Protein AF-0000000073402464 (afdb_homodimer)

Solvent-accessible surface area (backbone atoms only — not comparable to full-atom values): 23999 Å² total; per-residue (Å²): 138,80,75,80,79,81,78,77,82,82,78,75,74,61,64,67,59,55,58,60,55,54,60,60,57,61,62,64,69,68,61,79,73,70,67,74,72,72,67,72,74,68,66,73,75,74,71,73,59,67,52,68,46,74,49,39,31,31,38,38,37,39,38,46,44,97,86,63,47,81,44,76,52,60,23,32,36,42,40,39,32,55,54,77,31,39,40,41,36,36,22,36,74,86,64,47,67,57,34,39,38,35,38,39,93,88,22,18,39,42,36,41,76,98,49,74,73,42,76,39,75,46,50,46,59,51,30,31,73,75,71,57,49,56,72,60,63,76,50,45,71,23,49,67,47,84,36,78,46,88,86,55,77,67,50,76,39,60,28,90,90,42,74,89,39,60,34,34,40,39,43,92,70,29,40,37,36,47,77,36,60,39,68,79,90,55,79,40,63,27,28,39,38,38,37,29,72,82,77,55,38,39,38,40,39,38,50,59,131,137,81,78,81,80,82,80,79,84,83,81,75,75,64,64,69,61,55,58,57,54,54,60,58,57,60,62,63,67,67,60,78,74,70,66,74,72,74,66,73,74,69,66,72,75,75,70,72,58,66,52,67,44,72,50,40,31,33,38,37,39,39,37,46,44,97,87,63,47,82,43,74,51,58,23,31,38,42,38,40,32,56,54,75,30,38,40,39,36,35,22,36,76,86,65,46,69,58,34,38,39,34,39,39,93,88,21,17,40,41,36,41,78,98,50,75,70,41,76,39,77,45,50,47,58,51,30,32,73,73,72,56,48,56,73,61,62,75,49,45,71,23,48,68,48,84,37,78,47,88,87,54,76,65,50,75,40,60,28,90,89,43,74,89,39,60,33,32,40,38,44,93,71,30,42,36,35,46,78,37,62,39,69,78,92,54,79,39,65,28,28,39,37,38,39,29,72,82,77,54,36,41,39,40,39,40,48,58,130

Sequence (418 aa):
MTMPRFAWPHARTARRVAFAAAAAAAVALAGCATQPQRAPIAAPSALQTEQNRAYTGRFAVQYHDQLGNPRNVYGNFDWQEQGTNVSLELRSPLGQTLAIVKSAPDGASLELPNRQPQFAPDVGELMQRSLGFALPLDGLRYWLLPTPSPATPATTVRDPQDGARIKEIRQDGWTIDYVAYADAPAAAVKRVNLVRQTPPLDIKLVLDRMTMPRFAWPHARTARRVAFAAAAAAAVALAGCATQPQRAPIAAPSALQTEQNRAYTGRFAVQYHDQLGNPRNVYGNFDWQEQGTNVSLELRSPLGQTLAIVKSAPDGASLELPNRQPQFAPDVGELMQRSLGFALPLDGLRYWLLPTPSPATPATTVRDPQDGARIKEIRQDGWTIDYVAYADAPAAAVKRVNLVRQTPPLDIKLVLDR

Structure (mmCIF, N/CA/C/O backbone):
data_AF-0000000073402464-model_v1
#
loop_
_entity.id
_entity.type
_entity.pdbx_description
1 polymer 'Outer-membrane lipoprotein LolB'
#
loop_
_atom_site.group_PDB
_atom_site.id
_atom_site.type_symbol
_atom_site.label_atom_id
_atom_site.label_alt_id
_atom_site.label_comp_id
_atom_site.label_asym_id
_atom_site.label_entity_id
_atom_site.label_seq_id
_atom_site.pdbx_PDB_ins_code
_atom_site.Cartn_x
_atom_site.Cartn_y
_atom_site.Cartn_z
_atom_site.occupancy
_atom_site.B_iso_or_equiv
_atom_site.auth_seq_id
_atom_site.auth_comp_id
_atom_site.auth_asym_id
_atom_site.auth_atom_id
_atom_site.pdbx_PDB_model_num
ATOM 1 N N . MET A 1 1 ? -8.367 -66.375 -113.062 1 33 1 MET A N 1
ATOM 2 C CA . MET A 1 1 ? -7.172 -66.1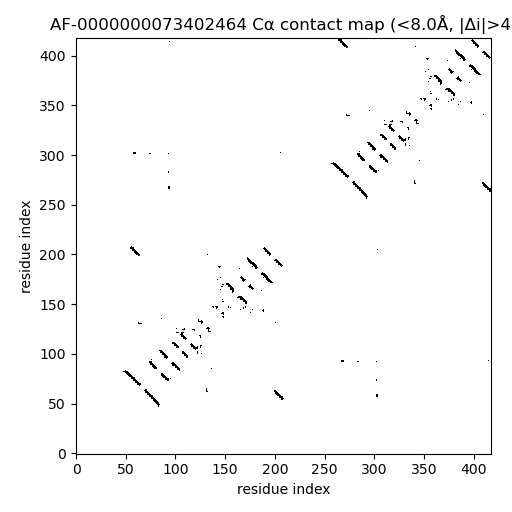88 -112.25 1 33 1 MET A CA 1
ATOM 3 C C . MET A 1 1 ? -7.469 -65.25 -111.125 1 33 1 MET A C 1
ATOM 5 O O . MET A 1 1 ? -7.531 -64 -111.312 1 33 1 MET A O 1
ATOM 9 N N . THR A 1 2 ? -8.414 -65.625 -110.25 1 37.03 2 THR A N 1
ATOM 10 C CA . THR A 1 2 ? -9.336 -65 -109.25 1 37.03 2 THR A CA 1
ATOM 11 C C . THR A 1 2 ? -8.586 -64.562 -108.062 1 37.03 2 THR A C 1
ATOM 13 O O . THR A 1 2 ? -7.848 -65.312 -107.438 1 37.03 2 THR A O 1
ATOM 16 N N . MET A 1 3 ? -8.242 -63.281 -108 1 41.22 3 MET A N 1
ATOM 17 C CA . MET A 1 3 ? -7.32 -62.562 -107.125 1 41.22 3 MET A CA 1
ATOM 18 C C . MET A 1 3 ? -7.812 -62.625 -105.688 1 41.22 3 MET A C 1
ATOM 20 O O . MET A 1 3 ? -8.969 -62.312 -105.438 1 41.22 3 MET A O 1
ATOM 24 N N . PRO A 1 4 ? -7.195 -63.469 -104.812 1 43.91 4 PRO A N 1
ATOM 25 C CA . PRO A 1 4 ? -7.758 -63.844 -103.5 1 43.91 4 PRO A CA 1
ATOM 26 C C . PRO A 1 4 ? -7.805 -62.656 -102.5 1 43.91 4 PRO A C 1
ATOM 28 O O . PRO A 1 4 ? -6.902 -61.812 -102.5 1 43.91 4 PRO A O 1
ATOM 31 N N . ARG A 1 5 ? -8.961 -62.094 -102.25 1 39.16 5 ARG A N 1
ATOM 32 C CA . ARG A 1 5 ? -9.266 -60.875 -101.5 1 39.16 5 ARG A CA 1
ATOM 33 C C . ARG A 1 5 ? -8.891 -61.031 -100 1 39.16 5 ARG A C 1
ATOM 35 O O . ARG A 1 5 ? -9.328 -61.969 -99.375 1 39.16 5 ARG A O 1
ATOM 42 N N . PHE A 1 6 ? -7.629 -60.625 -99.625 1 39.41 6 PHE A N 1
ATOM 43 C CA . PHE A 1 6 ? -6.938 -60.781 -98.312 1 39.41 6 PHE A CA 1
ATOM 44 C C . PHE A 1 6 ? -7.695 -60.094 -97.188 1 39.41 6 PHE A C 1
ATOM 46 O O . PHE A 1 6 ? -7.934 -58.875 -97.25 1 39.41 6 PHE A O 1
ATOM 53 N N 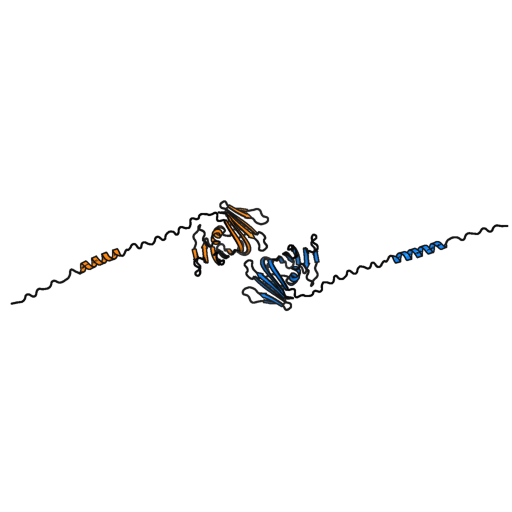. ALA A 1 7 ? -8.641 -60.781 -96.562 1 38.34 7 ALA A N 1
ATOM 54 C CA . ALA A 1 7 ? -9.594 -60.312 -95.562 1 38.34 7 ALA A CA 1
ATOM 55 C C . ALA A 1 7 ? -8.875 -59.875 -94.312 1 38.34 7 ALA A C 1
ATOM 57 O O . ALA A 1 7 ? -8.039 -60.594 -93.75 1 38.34 7 ALA A O 1
ATOM 58 N N . TRP A 1 8 ? -8.656 -58.531 -94.125 1 35.75 8 TRP A N 1
ATOM 59 C CA . TRP A 1 8 ? -7.883 -57.844 -93.125 1 35.75 8 TRP A CA 1
ATOM 60 C C . TRP A 1 8 ? -8.469 -58.094 -91.688 1 35.75 8 TRP A C 1
ATOM 62 O O . TRP A 1 8 ? -9.672 -57.938 -91.5 1 35.75 8 TRP A O 1
ATOM 72 N N . PRO A 1 9 ? -7.871 -59.031 -90.875 1 40.31 9 PRO A N 1
ATOM 73 C CA . PRO A 1 9 ? -8.359 -59.531 -89.562 1 40.31 9 PRO A CA 1
ATOM 74 C C . PRO A 1 9 ? -8.578 -58.406 -88.562 1 40.31 9 PRO A C 1
ATOM 76 O O . PRO A 1 9 ? -7.883 -57.375 -88.625 1 40.31 9 PRO A O 1
ATOM 79 N N . HIS A 1 10 ? -9.844 -58.156 -88.125 1 36.28 10 HIS A N 1
ATOM 80 C CA . HIS A 1 10 ? -10.469 -57.156 -87.25 1 36.28 10 HIS A CA 1
ATOM 81 C C . HIS A 1 10 ? -9.789 -57.094 -85.875 1 36.28 10 HIS A C 1
ATOM 83 O O . HIS A 1 10 ? -9.336 -58.125 -85.375 1 36.28 10 HIS A O 1
ATOM 89 N N . ALA A 1 11 ? -9.359 -55.844 -85.25 1 40.47 11 ALA A N 1
ATOM 90 C CA . ALA A 1 11 ? -8.562 -55.125 -84.312 1 40.47 11 ALA A CA 1
ATOM 91 C C . ALA A 1 11 ? -9.148 -55.312 -82.875 1 40.47 11 ALA A C 1
ATOM 93 O O . ALA A 1 11 ? -8.859 -54.531 -82 1 40.47 11 ALA A O 1
ATOM 94 N N . ARG A 1 12 ? -9.867 -56.438 -82.562 1 39.69 12 ARG A N 1
ATOM 95 C CA . ARG A 1 12 ? -10.625 -56.375 -81.312 1 39.69 12 ARG A CA 1
ATOM 96 C C . ARG A 1 12 ? -9.695 -56.281 -80.125 1 39.69 12 ARG A C 1
ATOM 98 O O . ARG A 1 12 ? -10.156 -56.188 -78.938 1 39.69 12 ARG A O 1
ATOM 105 N N . THR A 1 13 ? -8.391 -56.656 -80.25 1 43.5 13 THR A N 1
ATOM 106 C CA . THR A 1 13 ? -7.652 -57.031 -79 1 43.5 13 THR A CA 1
ATOM 107 C C . THR A 1 13 ? -7.293 -55.781 -78.188 1 43.5 13 THR A C 1
ATOM 109 O O . THR A 1 13 ? -6.629 -55.875 -77.188 1 43.5 13 THR A O 1
ATOM 112 N N . ALA A 1 14 ? -7.586 -54.531 -78.75 1 45.22 14 ALA A N 1
ATOM 113 C CA . ALA A 1 14 ? -6.867 -53.406 -78.125 1 45.22 14 ALA A CA 1
ATOM 114 C C . ALA A 1 14 ? -7.5 -53 -76.812 1 45.22 14 ALA A C 1
ATOM 116 O O . ALA A 1 14 ? -6.938 -52.188 -76.062 1 45.22 14 ALA A O 1
ATOM 117 N N . ARG A 1 15 ? -8.781 -53.344 -76.625 1 47.53 15 ARG A N 1
ATOM 118 C CA . ARG A 1 15 ? -9.469 -52.625 -75.562 1 47.53 15 ARG A CA 1
ATOM 119 C C . ARG A 1 15 ? -9.039 -53.125 -74.188 1 47.53 15 ARG A C 1
ATOM 121 O O . ARG A 1 15 ? -9.258 -52.438 -73.125 1 47.53 15 ARG A O 1
ATOM 128 N N . ARG A 1 16 ? -8.672 -54.438 -74.125 1 47.28 16 ARG A N 1
ATOM 129 C CA . ARG A 1 16 ? -8.469 -54.969 -72.75 1 47.28 16 ARG A CA 1
ATOM 130 C C . ARG A 1 16 ? -7.199 -54.375 -72.125 1 47.28 16 ARG A C 1
ATOM 132 O O . ARG A 1 16 ? -7.035 -54.406 -70.938 1 47.28 16 ARG A O 1
ATOM 139 N N . VAL A 1 17 ? -6.215 -54 -73.062 1 48.44 17 VAL A N 1
ATOM 140 C CA . VAL A 1 17 ? -4.938 -53.562 -72.438 1 48.44 17 VAL A CA 1
ATOM 141 C C . VAL A 1 17 ? -5.105 -52.219 -71.75 1 48.44 17 VAL A C 1
ATOM 143 O O . VAL A 1 17 ? -4.312 -51.844 -70.875 1 48.44 17 VAL A O 1
ATOM 146 N N . ALA A 1 18 ? -6.141 -51.438 -72.25 1 51.22 18 ALA A N 1
ATOM 147 C CA . ALA A 1 18 ? -6.207 -50.062 -71.75 1 51.22 18 ALA A CA 1
ATOM 148 C C . ALA A 1 18 ? -6.688 -50.031 -70.312 1 51.22 18 ALA A C 1
ATOM 150 O O . ALA A 1 18 ? -6.293 -49.156 -69.562 1 51.22 18 ALA A O 1
ATOM 151 N N . PHE A 1 19 ? -7.578 -51.062 -69.938 1 51.94 19 PHE A N 1
ATOM 152 C CA . PHE A 1 19 ? -8.125 -50.906 -68.625 1 51.94 19 PHE A CA 1
ATOM 153 C C . PHE A 1 19 ? -7.082 -51.25 -67.562 1 51.94 19 PHE A C 1
ATOM 155 O O . PHE A 1 19 ? -7.102 -50.719 -66.438 1 51.94 19 PHE A O 1
ATOM 162 N N . ALA A 1 20 ? -6.164 -52.312 -67.938 1 51.78 20 ALA A N 1
ATOM 163 C CA . ALA A 1 20 ? -5.191 -52.719 -66.938 1 51.78 20 ALA A CA 1
ATOM 164 C C . ALA A 1 20 ? -4.195 -51.594 -66.625 1 51.78 20 ALA A C 1
ATOM 166 O O . ALA A 1 20 ? -3.662 -51.469 -65.562 1 51.78 20 ALA A O 1
ATOM 167 N N . ALA A 1 21 ? -3.926 -50.781 -67.688 1 49.84 21 ALA A N 1
ATOM 168 C CA . ALA A 1 21 ? -2.93 -49.719 -67.5 1 49.84 21 ALA A CA 1
ATOM 169 C C . ALA A 1 21 ? -3.459 -48.656 -66.562 1 49.84 21 ALA A C 1
ATOM 171 O O . ALA A 1 21 ? -2.689 -48 -65.812 1 49.84 21 ALA A O 1
ATOM 172 N N . ALA A 1 22 ? -4.812 -48.469 -66.625 1 50.69 22 ALA A N 1
ATOM 173 C CA . ALA A 1 22 ? -5.324 -47.375 -65.812 1 50.69 22 ALA A CA 1
ATOM 174 C C . ALA A 1 22 ? -5.293 -47.719 -64.312 1 50.69 22 ALA A C 1
ATOM 176 O O . ALA A 1 22 ? -5.062 -46.875 -63.469 1 50.69 22 ALA A O 1
ATOM 177 N N . ALA A 1 23 ? -5.547 -49.031 -64 1 51.59 23 ALA A N 1
ATOM 178 C CA . ALA A 1 23 ? -5.562 -49.375 -62.594 1 51.59 23 ALA A CA 1
ATOM 179 C C . ALA A 1 23 ? -4.164 -49.281 -62 1 51.59 23 ALA A C 1
ATOM 181 O O . ALA A 1 23 ? -4.012 -49.031 -60.812 1 51.59 23 ALA A O 1
ATOM 182 N N . ALA A 1 24 ? -3.119 -49.656 -62.844 1 48.41 24 ALA A N 1
ATOM 183 C CA . ALA A 1 24 ? -1.773 -49.594 -62.281 1 48.41 24 ALA A CA 1
ATOM 184 C C . ALA A 1 24 ? -1.363 -48.156 -61.938 1 48.41 24 ALA A C 1
ATOM 186 O O . ALA A 1 24 ? -0.463 -47.938 -61.125 1 48.41 24 ALA A O 1
ATOM 187 N N . ALA A 1 25 ? -1.928 -47.219 -62.75 1 46.47 25 ALA A N 1
ATOM 188 C CA . ALA A 1 25 ? -1.47 -45.844 -62.5 1 46.47 25 ALA A CA 1
ATOM 189 C C . ALA A 1 25 ? -1.997 -45.312 -61.188 1 46.47 25 ALA A C 1
ATOM 191 O O . ALA A 1 25 ? -1.508 -44.312 -60.656 1 46.47 25 ALA A O 1
ATOM 192 N N . ALA A 1 26 ? -3.135 -45.844 -60.75 1 48.06 26 ALA A N 1
ATOM 193 C CA . ALA A 1 26 ? -3.697 -45.219 -59.562 1 48.06 26 ALA A CA 1
ATOM 194 C C . ALA A 1 26 ? -2.873 -45.594 -58.312 1 48.06 26 ALA A C 1
ATOM 196 O O . ALA A 1 26 ? -2.945 -44.875 -57.312 1 48.06 26 ALA A O 1
ATOM 197 N N . VAL A 1 27 ? -2.25 -46.812 -58.344 1 47.72 27 VAL A N 1
ATOM 198 C CA . VAL A 1 27 ? -1.601 -47.188 -57.094 1 47.72 27 VAL A CA 1
ATOM 199 C C . VAL A 1 27 ? -0.378 -46.312 -56.844 1 47.72 27 VAL A C 1
ATOM 201 O O . VAL A 1 27 ? 0.061 -46.156 -55.688 1 47.72 27 VAL A O 1
ATOM 204 N N . ALA A 1 28 ? 0.241 -45.812 -57.938 1 45.69 28 ALA A N 1
ATOM 205 C CA . ALA A 1 28 ? 1.542 -45.188 -57.688 1 45.69 28 ALA A CA 1
ATOM 206 C C . ALA A 1 28 ? 1.396 -43.906 -56.906 1 45.69 28 ALA A C 1
ATOM 208 O O . ALA A 1 28 ? 2.387 -43.344 -56.438 1 45.69 28 ALA A O 1
ATOM 209 N N . LEU A 1 29 ? 0.261 -43.281 -57.062 1 42.69 29 LEU A N 1
ATOM 210 C CA . LEU A 1 29 ? 0.293 -41.938 -56.469 1 42.69 29 LEU A CA 1
ATOM 211 C C . LEU A 1 29 ? 0.246 -42.031 -54.938 1 42.69 29 LEU A C 1
ATOM 213 O O . LEU A 1 29 ? 0.065 -41 -54.25 1 42.69 29 LEU A O 1
ATOM 217 N N . ALA A 1 30 ? 0.053 -43.219 -54.406 1 44.06 30 ALA A N 1
ATOM 218 C CA . ALA A 1 30 ? 0.009 -43.156 -52.938 1 44.06 30 ALA A CA 1
ATOM 219 C C . ALA A 1 30 ? 1.374 -42.781 -52.375 1 44.06 30 ALA A C 1
ATOM 221 O O . ALA A 1 30 ? 2.25 -43.625 -52.219 1 44.06 30 ALA A O 1
ATOM 222 N N . GLY A 1 31 ? 2.082 -41.781 -53 1 40.75 31 GLY A N 1
ATOM 223 C CA . GLY A 1 31 ? 3.332 -41.312 -52.438 1 40.75 31 GLY A CA 1
ATOM 224 C C . GLY A 1 31 ? 3.262 -41.125 -50.938 1 40.75 31 GLY A C 1
ATOM 225 O O . GLY A 1 31 ? 2.184 -40.906 -50.375 1 40.75 31 GLY A O 1
ATOM 226 N N . CYS A 1 32 ? 4.141 -41.906 -50.188 1 39.09 32 CYS A N 1
ATOM 227 C CA . CYS A 1 32 ? 4.492 -41.875 -48.781 1 39.09 32 CYS A CA 1
ATOM 228 C C . CYS A 1 32 ? 4.637 -40.438 -48.281 1 39.09 32 CYS A C 1
ATOM 230 O O . CYS A 1 32 ? 5.535 -39.719 -48.719 1 39.09 32 CYS A O 1
ATOM 232 N N . ALA A 1 33 ? 3.439 -39.625 -48.281 1 44.88 33 ALA A N 1
ATOM 233 C CA . ALA A 1 33 ? 3.613 -38.406 -47.5 1 44.88 33 ALA A CA 1
ATOM 234 C C . ALA A 1 33 ? 4.332 -38.688 -46.188 1 44.88 33 ALA A C 1
ATOM 236 O O . ALA A 1 33 ? 3.805 -39.406 -45.344 1 44.88 33 ALA A O 1
ATOM 237 N N . THR A 1 34 ? 5.68 -38.938 -46.312 1 40.03 34 THR A N 1
ATOM 238 C CA . THR A 1 34 ? 6.469 -38.906 -45.062 1 40.03 34 THR A CA 1
ATOM 239 C C . THR A 1 34 ? 6.051 -37.781 -44.156 1 40.03 34 THR A C 1
ATOM 241 O O . THR A 1 34 ? 6.117 -36.594 -44.562 1 40.03 34 THR A O 1
ATOM 244 N N . GLN A 1 35 ? 4.977 -38 -43.469 1 40.84 35 GLN A N 1
ATOM 245 C CA . GLN A 1 35 ? 4.711 -36.969 -42.438 1 40.84 35 GLN A CA 1
ATOM 246 C C . GLN A 1 35 ? 5.988 -36.594 -41.688 1 40.84 35 GLN A C 1
ATOM 248 O O . GLN A 1 35 ? 6.723 -37.469 -41.219 1 40.84 35 GLN A O 1
ATOM 253 N N . PRO A 1 36 ? 6.602 -35.438 -42.094 1 38.72 36 PRO A N 1
ATOM 254 C CA . PRO A 1 36 ? 7.75 -35.062 -41.281 1 38.72 36 PRO A CA 1
ATOM 255 C C . PRO A 1 36 ? 7.523 -35.375 -39.781 1 38.72 36 PRO A C 1
ATOM 257 O O . PRO A 1 36 ? 6.43 -35.125 -39.281 1 38.72 36 PRO A O 1
ATOM 260 N N . GLN A 1 37 ? 8.062 -36.469 -39.344 1 34.03 37 GLN A N 1
ATOM 261 C CA . GLN A 1 37 ? 8.086 -36.656 -37.906 1 34.03 37 GLN A CA 1
ATOM 262 C C . GLN A 1 37 ? 8.406 -35.375 -37.156 1 34.03 37 GLN A C 1
ATOM 264 O O . GLN A 1 37 ? 9.438 -34.75 -37.438 1 34.03 37 GLN A O 1
ATOM 269 N N . ARG A 1 38 ? 7.398 -34.562 -36.906 1 39.62 38 ARG A N 1
ATOM 270 C CA . ARG A 1 38 ? 7.68 -33.469 -36 1 39.62 38 ARG A CA 1
ATOM 271 C C . ARG A 1 38 ? 8.633 -33.906 -34.875 1 39.62 38 ARG A C 1
ATOM 273 O O . ARG A 1 38 ? 8.359 -34.844 -34.156 1 39.62 38 ARG A O 1
ATOM 280 N N . ALA A 1 39 ? 9.945 -33.719 -35.156 1 37 39 ALA A N 1
ATOM 281 C CA . ALA A 1 39 ? 10.93 -33.938 -34.094 1 37 39 ALA A CA 1
ATOM 282 C C . ALA A 1 39 ? 10.359 -33.562 -32.719 1 37 39 ALA A C 1
ATOM 284 O O . ALA A 1 39 ? 9.695 -32.531 -32.594 1 37 39 ALA A O 1
ATOM 285 N N . PRO A 1 40 ? 10.141 -34.562 -31.844 1 35.28 40 PRO A N 1
ATOM 286 C CA . PRO A 1 40 ? 9.781 -34.062 -30.516 1 35.28 40 PRO A CA 1
ATOM 287 C C . PRO A 1 40 ? 10.656 -32.906 -30.047 1 35.28 40 PRO A C 1
ATOM 289 O O . PRO A 1 40 ? 11.875 -32.938 -30.25 1 35.28 40 PRO A O 1
ATOM 292 N N . ILE A 1 41 ? 10.266 -31.703 -30.328 1 36.47 41 ILE A N 1
ATOM 293 C CA . ILE A 1 41 ? 10.992 -30.656 -29.609 1 36.47 41 ILE A CA 1
ATOM 294 C C . ILE A 1 41 ? 11.43 -31.188 -28.234 1 36.47 41 ILE A C 1
ATOM 296 O O . ILE A 1 41 ? 10.586 -31.562 -27.406 1 36.47 41 ILE A O 1
ATOM 300 N N . ALA A 1 42 ? 12.555 -31.906 -28.234 1 35.84 42 ALA A N 1
ATOM 301 C CA . ALA A 1 42 ? 13.141 -32.25 -26.938 1 35.84 42 ALA A CA 1
ATOM 302 C C . ALA A 1 42 ? 12.906 -31.141 -25.922 1 35.84 42 ALA A C 1
ATOM 304 O O . ALA A 1 42 ? 13.133 -29.969 -26.219 1 35.84 42 ALA A O 1
ATOM 305 N N . ALA A 1 43 ? 11.945 -31.344 -25.078 1 37 43 ALA A N 1
ATOM 306 C CA . ALA A 1 43 ? 11.875 -30.453 -23.922 1 37 43 ALA A CA 1
ATOM 307 C C . ALA A 1 43 ? 13.266 -30.156 -23.359 1 37 43 ALA A C 1
ATOM 309 O O . ALA A 1 43 ? 14.07 -31.078 -23.188 1 37 43 ALA A O 1
ATOM 310 N N . PRO A 1 44 ? 14.031 -29.109 -23.719 1 36.16 44 PRO A N 1
ATOM 311 C CA . PRO A 1 44 ? 15.297 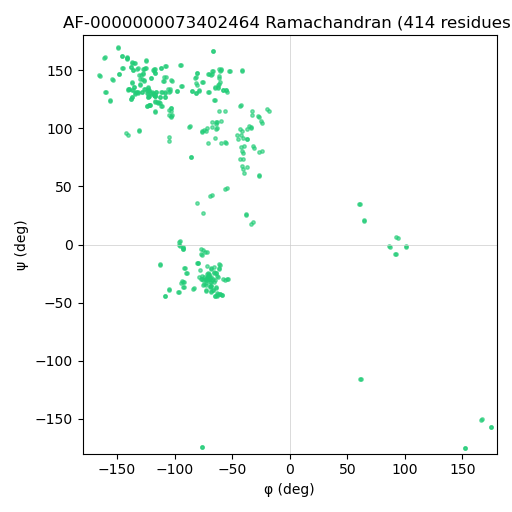-28.984 -22.984 1 36.16 44 PRO A CA 1
ATOM 312 C C . PRO A 1 44 ? 15.297 -29.781 -21.672 1 36.16 44 PRO A C 1
ATOM 314 O O . PRO A 1 44 ? 14.234 -30.047 -21.094 1 36.16 44 PRO A O 1
ATOM 317 N N . SER A 1 45 ? 16.141 -30.812 -21.531 1 35.81 45 SER A N 1
ATOM 318 C CA . SER A 1 45 ? 16.391 -31.422 -20.234 1 35.81 45 SER A CA 1
ATOM 319 C C . SER A 1 45 ? 16.109 -30.438 -19.109 1 35.81 45 SER A C 1
ATOM 321 O O . SER A 1 45 ? 16.578 -29.297 -19.141 1 35.81 45 SER A O 1
ATOM 323 N N . ALA A 1 46 ? 15.078 -30.531 -18.422 1 38.25 46 ALA A N 1
ATOM 324 C CA . ALA A 1 46 ? 14.945 -29.891 -17.109 1 38.25 46 ALA A CA 1
ATOM 325 C C . ALA A 1 46 ? 16.25 -29.953 -16.328 1 38.25 46 ALA A C 1
ATOM 327 O O . ALA A 1 46 ? 16.562 -30.969 -15.68 1 38.25 46 ALA A O 1
ATOM 328 N N . LEU A 1 47 ? 17.469 -30.031 -16.891 1 37.66 47 LEU A N 1
ATOM 329 C CA . LEU A 1 47 ? 18.5 -29.734 -15.883 1 37.66 47 LEU A CA 1
ATOM 330 C C . LEU A 1 47 ? 17.922 -28.875 -14.758 1 37.66 47 LEU A C 1
ATOM 332 O O . LEU A 1 47 ? 17.438 -27.766 -14.992 1 37.66 47 LEU A O 1
ATOM 336 N N . GLN A 1 48 ? 17.25 -29.516 -13.875 1 41.41 48 GLN A N 1
ATOM 337 C CA . GLN A 1 48 ? 16.922 -28.922 -12.586 1 41.41 48 GLN A CA 1
ATOM 338 C C . GLN A 1 48 ? 18.047 -27.984 -12.117 1 41.41 48 GLN A C 1
ATOM 340 O O . GLN A 1 48 ? 18.922 -28.406 -11.359 1 41.41 48 GLN A O 1
ATOM 345 N N . THR A 1 49 ? 18.938 -27.516 -12.922 1 43.03 49 THR A N 1
ATOM 346 C CA . THR A 1 49 ? 19.844 -26.531 -12.336 1 43.03 49 THR A CA 1
ATOM 347 C C . THR A 1 49 ? 19.156 -25.797 -11.188 1 43.03 49 THR A C 1
ATOM 349 O O . THR A 1 49 ? 18 -25.375 -11.305 1 43.03 49 THR A O 1
ATOM 352 N N . GLU A 1 50 ? 19.641 -26.078 -9.93 1 51.09 50 GLU A N 1
ATOM 353 C CA . GLU A 1 50 ? 19.297 -25.359 -8.719 1 51.09 50 GLU A CA 1
ATOM 354 C C . GLU A 1 50 ? 18.891 -23.922 -9.031 1 51.09 50 GLU A C 1
ATOM 356 O O . GLU A 1 50 ? 19.734 -23.078 -9.328 1 51.09 50 GLU A O 1
ATOM 361 N N . GLN A 1 51 ? 17.922 -23.719 -9.789 1 67.31 51 GLN A N 1
ATOM 362 C CA . GLN A 1 51 ? 17.547 -22.375 -10.203 1 67.31 51 GLN A CA 1
ATOM 363 C C . GLN A 1 51 ? 17.297 -21.484 -9 1 67.31 51 GLN A C 1
ATOM 365 O O . GLN A 1 51 ? 16.531 -21.844 -8.094 1 67.31 51 GLN A O 1
ATOM 370 N N . ASN A 1 52 ? 18.344 -20.844 -8.508 1 86.69 52 ASN A N 1
ATOM 371 C CA . ASN A 1 52 ? 18.266 -19.797 -7.508 1 86.69 52 ASN A CA 1
ATOM 372 C C . ASN A 1 52 ? 17.781 -18.484 -8.117 1 86.69 52 ASN A C 1
ATOM 374 O O . ASN A 1 52 ? 18.453 -17.891 -8.961 1 86.69 52 ASN A O 1
ATOM 378 N N . ARG A 1 53 ? 16.547 -18.344 -7.91 1 92.44 53 ARG A N 1
ATOM 379 C CA . ARG A 1 53 ? 15.977 -17.109 -8.406 1 92.44 53 ARG A CA 1
ATOM 380 C C . ARG A 1 53 ? 15.414 -16.266 -7.266 1 92.44 53 ARG A C 1
ATOM 382 O O . ARG A 1 53 ? 15.008 -16.797 -6.234 1 92.44 53 ARG A O 1
ATOM 389 N N . ALA A 1 54 ? 15.492 -14.977 -7.516 1 95.25 54 ALA A N 1
ATOM 390 C CA . ALA A 1 54 ? 14.953 -14.023 -6.551 1 95.25 54 ALA A CA 1
ATOM 391 C C . ALA A 1 54 ? 14.242 -12.867 -7.254 1 95.25 54 ALA A C 1
ATOM 393 O O . ALA A 1 54 ? 14.711 -12.375 -8.273 1 95.25 54 ALA A O 1
ATOM 394 N N . TYR A 1 55 ? 13.062 -12.562 -6.762 1 94.88 55 TYR A N 1
ATOM 395 C CA . TYR A 1 55 ? 12.297 -11.43 -7.258 1 94.88 55 TYR A CA 1
ATOM 396 C C . TYR A 1 55 ? 11.844 -10.531 -6.109 1 94.88 55 TYR A C 1
ATOM 398 O O . TYR A 1 55 ? 11.477 -11.031 -5.039 1 94.88 55 TYR A O 1
ATOM 406 N N . THR A 1 56 ? 11.852 -9.266 -6.324 1 96.06 56 THR A N 1
ATOM 407 C CA . THR A 1 56 ? 11.234 -8.289 -5.43 1 96.06 56 THR A CA 1
ATOM 408 C C . THR A 1 56 ? 10.25 -7.41 -6.191 1 96.06 56 THR A C 1
ATOM 410 O O . THR A 1 56 ? 10.344 -7.27 -7.41 1 96.06 56 THR A O 1
ATOM 413 N N . GLY A 1 57 ? 9.273 -6.941 -5.469 1 95.69 57 GLY A N 1
ATOM 414 C CA . GLY A 1 57 ? 8.328 -6.047 -6.113 1 95.69 57 GLY A CA 1
ATOM 415 C C . GLY A 1 57 ? 7.16 -5.664 -5.219 1 95.69 57 GLY A C 1
ATOM 416 O O . GLY A 1 57 ? 7.289 -5.652 -3.994 1 95.69 57 GLY A O 1
ATOM 417 N N . ARG A 1 58 ? 6.145 -5.301 -5.91 1 95.5 58 ARG A N 1
ATOM 418 C CA . ARG A 1 58 ? 4.914 -4.879 -5.25 1 95.5 58 ARG A CA 1
ATOM 419 C C . ARG A 1 58 ? 3.756 -5.805 -5.605 1 95.5 58 ARG A C 1
ATOM 421 O O . ARG A 1 58 ? 3.756 -6.43 -6.668 1 95.5 58 ARG A O 1
ATOM 428 N N . PHE A 1 59 ? 2.852 -5.852 -4.629 1 96.81 59 PHE A N 1
ATOM 429 C CA . PHE A 1 59 ? 1.706 -6.719 -4.879 1 96.81 59 PHE A CA 1
ATOM 430 C C . PHE A 1 59 ? 0.412 -6.047 -4.434 1 96.81 59 PHE A C 1
ATOM 432 O O . PHE A 1 59 ? 0.427 -5.176 -3.559 1 96.81 59 PHE A O 1
ATOM 439 N N . ALA A 1 60 ? -0.642 -6.465 -5.109 1 95.38 60 ALA A N 1
ATOM 440 C CA . ALA A 1 60 ? -2.016 -6.219 -4.676 1 95.38 60 ALA A CA 1
ATOM 441 C C . ALA A 1 60 ? -2.857 -7.488 -4.785 1 95.38 60 ALA A C 1
ATOM 443 O O . ALA A 1 60 ? -2.838 -8.164 -5.816 1 95.38 60 ALA A O 1
ATOM 444 N N . VAL A 1 61 ? -3.559 -7.805 -3.686 1 96.5 61 VAL A N 1
ATOM 445 C CA . VAL A 1 61 ? -4.438 -8.969 -3.666 1 96.5 61 VAL A CA 1
ATOM 446 C C . VAL A 1 61 ? -5.855 -8.539 -3.301 1 96.5 61 VAL A C 1
ATOM 448 O O . VAL A 1 61 ? -6.059 -7.801 -2.336 1 96.5 61 VAL A O 1
ATOM 451 N N . GLN A 1 62 ? -6.738 -8.906 -4.082 1 95.44 62 GLN A N 1
ATOM 452 C CA . GLN A 1 62 ? -8.156 -8.75 -3.791 1 95.44 62 GLN A CA 1
ATOM 453 C C . GLN A 1 62 ? -8.836 -10.102 -3.596 1 95.44 62 GLN A C 1
ATOM 455 O O . GLN A 1 62 ? -8.711 -10.992 -4.438 1 95.44 62 GLN A O 1
ATOM 460 N N . TYR A 1 63 ? -9.523 -10.18 -2.434 1 96.06 63 TYR A N 1
ATOM 461 C CA . TYR A 1 63 ? -10.18 -11.438 -2.109 1 96.06 63 TYR A CA 1
ATOM 462 C C . TYR A 1 63 ? -11.43 -11.203 -1.28 1 96.06 63 TYR A C 1
ATOM 464 O O . TYR A 1 63 ? -11.766 -10.062 -0.954 1 96.06 63 TYR A O 1
ATOM 472 N N . HIS A 1 64 ? -12.227 -12.242 -1.119 1 93.44 64 HIS A N 1
ATOM 473 C CA . HIS A 1 64 ? -13.367 -12.203 -0.213 1 93.44 64 HIS A CA 1
ATOM 474 C C . HIS A 1 64 ? -13.078 -12.977 1.07 1 93.44 64 HIS A C 1
ATOM 476 O O . HIS A 1 64 ? -12.539 -14.078 1.025 1 93.44 64 HIS A O 1
ATOM 482 N N . ASP A 1 65 ? -13.438 -12.328 2.189 1 90.06 65 ASP A N 1
ATOM 483 C CA . ASP A 1 65 ? -13.234 -13.047 3.443 1 90.06 65 ASP A CA 1
ATOM 484 C C . ASP A 1 65 ? -14.305 -14.117 3.648 1 90.06 65 ASP A C 1
ATOM 486 O O . ASP A 1 65 ? -15.086 -14.406 2.736 1 90.06 65 ASP A O 1
ATOM 490 N N . GLN A 1 66 ? -14.305 -14.766 4.816 1 88.25 66 GLN A N 1
ATOM 491 C CA . GLN A 1 66 ? -15.18 -15.898 5.098 1 88.25 66 GLN A CA 1
ATOM 492 C C . GLN A 1 66 ? -16.641 -15.477 5.082 1 88.25 66 GLN A C 1
ATOM 494 O O . GLN A 1 66 ? -17.531 -16.297 4.836 1 88.25 66 GLN A O 1
ATOM 499 N N . LEU A 1 67 ? -16.906 -14.211 5.328 1 89.06 67 LEU A N 1
ATOM 500 C CA . LEU A 1 67 ? -18.266 -13.703 5.371 1 89.06 67 LEU A CA 1
ATOM 501 C C . LEU A 1 67 ? -18.688 -13.156 4.008 1 89.06 67 LEU A C 1
ATOM 503 O O . LEU A 1 67 ? -19.781 -12.609 3.861 1 89.06 67 LEU A O 1
ATOM 507 N N . GLY A 1 68 ? -17.781 -13.18 3.043 1 89.12 68 GLY A N 1
ATOM 508 C CA . GLY A 1 68 ? -18.078 -12.742 1.688 1 89.12 68 GLY A CA 1
ATOM 509 C C . GLY A 1 68 ? -17.766 -11.281 1.446 1 89.12 68 GLY A C 1
ATOM 510 O O . GLY A 1 68 ? -18.031 -10.75 0.369 1 89.12 68 GLY A O 1
ATOM 511 N N . ASN A 1 69 ? -17.156 -10.656 2.43 1 87.88 69 ASN A N 1
ATOM 512 C CA . ASN A 1 69 ? -16.797 -9.25 2.277 1 87.88 69 ASN A CA 1
ATOM 513 C C . ASN A 1 69 ? -15.539 -9.07 1.446 1 87.88 69 ASN A C 1
ATOM 515 O O . ASN A 1 69 ? -14.555 -9.789 1.636 1 87.88 69 ASN A O 1
ATOM 519 N N . PRO A 1 70 ? -15.641 -8.133 0.479 1 88.19 70 PRO A N 1
ATOM 520 C CA . PRO A 1 70 ? -14.414 -7.871 -0.277 1 88.19 70 PRO A CA 1
ATOM 521 C C . PRO A 1 70 ? -13.281 -7.336 0.599 1 88.19 70 PRO A C 1
ATOM 523 O O . PRO A 1 70 ? -13.523 -6.516 1.488 1 88.19 70 PRO A O 1
ATOM 526 N N . ARG A 1 71 ? -12.078 -7.863 0.404 1 89.44 71 ARG A N 1
ATOM 527 C CA . ARG A 1 71 ? -10.875 -7.445 1.107 1 89.44 71 ARG A CA 1
ATOM 528 C C . ARG A 1 71 ? -9.734 -7.184 0.131 1 89.44 71 ARG A C 1
ATOM 530 O O . ARG A 1 71 ? -9.664 -7.805 -0.934 1 89.44 71 ARG A O 1
ATOM 537 N N . ASN A 1 72 ? -8.953 -6.219 0.502 1 88.62 72 ASN A N 1
ATOM 538 C CA . ASN A 1 72 ? -7.762 -5.898 -0.28 1 88.62 72 ASN A CA 1
ATOM 539 C C . ASN A 1 72 ? -6.52 -5.801 0.603 1 88.62 72 ASN A C 1
ATOM 541 O O . ASN A 1 72 ? -6.59 -5.297 1.726 1 88.62 72 ASN A O 1
ATOM 545 N N . VAL A 1 73 ? -5.465 -6.348 0.12 1 90.31 73 VAL A N 1
ATOM 546 C CA . VAL A 1 73 ? -4.172 -6.203 0.775 1 90.31 73 VAL A CA 1
ATOM 547 C C . VAL A 1 73 ? -3.098 -5.887 -0.265 1 90.31 73 VAL A C 1
ATOM 549 O O . VAL A 1 73 ? -3.109 -6.441 -1.366 1 90.31 73 VAL A O 1
ATOM 552 N N . TYR A 1 74 ? -2.291 -4.984 0.03 1 90.81 74 TYR A N 1
ATOM 553 C CA . TYR A 1 74 ? -1.209 -4.617 -0.878 1 90.81 74 TYR A CA 1
ATOM 554 C C . TYR A 1 74 ? 0.07 -4.312 -0.108 1 90.81 74 TYR A C 1
ATOM 556 O O . TYR A 1 74 ? 0.027 -4.031 1.093 1 90.81 74 TYR A O 1
ATOM 564 N N . GLY A 1 75 ? 1.19 -4.363 -0.836 1 93.5 75 GLY A N 1
ATOM 565 C CA . GLY A 1 75 ? 2.498 -4.09 -0.261 1 93.5 75 GLY A CA 1
ATOM 566 C C . GLY A 1 75 ? 3.645 -4.523 -1.152 1 93.5 75 GLY A C 1
ATOM 567 O O . GLY A 1 75 ? 3.566 -4.406 -2.377 1 93.5 75 GLY A O 1
ATOM 568 N N . ASN A 1 76 ? 4.734 -4.852 -0.442 1 94.94 76 ASN A N 1
ATOM 569 C CA . ASN A 1 76 ? 5.93 -5.332 -1.127 1 94.94 76 ASN A CA 1
ATOM 570 C C . ASN A 1 76 ? 6.141 -6.828 -0.905 1 94.94 76 ASN A C 1
ATOM 572 O O . ASN A 1 76 ? 5.637 -7.395 0.068 1 94.94 76 ASN A O 1
ATOM 576 N N . PHE A 1 77 ? 6.785 -7.395 -1.819 1 97.56 77 PHE A N 1
ATOM 577 C CA . PHE A 1 77 ? 7.113 -8.797 -1.619 1 97.56 77 PHE A CA 1
ATOM 578 C C . PHE A 1 77 ? 8.578 -9.062 -1.94 1 97.56 77 PHE A C 1
ATOM 580 O O . PHE A 1 77 ? 9.188 -8.336 -2.729 1 97.56 77 PHE A O 1
ATOM 587 N N . ASP A 1 78 ? 9.164 -10.062 -1.292 1 98 78 ASP A N 1
ATOM 588 C CA . ASP A 1 78 ? 10.461 -10.688 -1.577 1 98 78 ASP A CA 1
ATOM 589 C C . ASP A 1 78 ? 10.305 -12.18 -1.825 1 98 78 ASP A C 1
ATOM 591 O O . ASP A 1 78 ? 9.797 -12.914 -0.97 1 98 78 ASP A O 1
ATOM 595 N N . TRP A 1 79 ? 10.688 -12.594 -2.957 1 97.69 79 TRP A N 1
ATOM 596 C CA . TRP A 1 79 ? 10.602 -13.977 -3.406 1 97.69 79 TRP A CA 1
ATOM 597 C C . TRP A 1 79 ? 11.984 -14.594 -3.543 1 97.69 79 TRP A C 1
ATOM 599 O O . TRP A 1 79 ? 12.883 -14 -4.152 1 97.69 79 TRP A O 1
ATOM 609 N N . GLN A 1 80 ? 12.188 -15.758 -3.002 1 97 80 GLN A N 1
ATOM 610 C CA . GLN A 1 80 ? 13.438 -16.484 -3.137 1 97 80 GLN A CA 1
ATOM 611 C C . GLN A 1 80 ? 13.188 -17.969 -3.42 1 97 80 GLN A C 1
ATOM 613 O O . GLN A 1 80 ? 12.359 -18.594 -2.758 1 97 80 GLN A O 1
ATOM 618 N N . GLU A 1 81 ? 13.922 -18.406 -4.387 1 95.38 81 GLU A N 1
ATOM 619 C CA . GLU A 1 81 ? 13.891 -19.828 -4.723 1 95.38 81 GLU A CA 1
ATOM 620 C C . GLU A 1 81 ? 15.273 -20.453 -4.574 1 95.38 81 GLU A C 1
ATOM 622 O O . GLU A 1 81 ? 16.266 -19.922 -5.062 1 95.38 81 GLU A O 1
ATOM 627 N N . GLN A 1 82 ? 15.344 -21.547 -3.902 1 93.88 82 GLN A N 1
ATOM 628 C CA . GLN A 1 82 ? 16.531 -22.391 -3.811 1 93.88 82 GLN A CA 1
ATOM 629 C C . GLN A 1 82 ? 16.172 -23.859 -4.082 1 93.88 82 GLN A C 1
ATOM 631 O O . GLN A 1 82 ? 15.781 -24.578 -3.17 1 93.88 82 GLN A O 1
ATOM 636 N N . GLY A 1 83 ? 16.438 -24.203 -5.316 1 91.12 83 GLY A N 1
ATOM 637 C CA . GLY A 1 83 ? 15.984 -25.531 -5.691 1 91.12 83 GLY A CA 1
ATOM 638 C C . GLY A 1 83 ? 14.477 -25.703 -5.594 1 91.12 83 GLY A C 1
ATOM 639 O O . GLY A 1 83 ? 13.727 -24.953 -6.23 1 91.12 83 GLY A O 1
ATOM 640 N N . THR A 1 84 ? 14.086 -26.547 -4.734 1 91.81 84 THR A N 1
ATOM 641 C CA . THR A 1 84 ? 12.664 -26.828 -4.586 1 91.81 84 THR A CA 1
ATOM 642 C C . THR A 1 84 ? 12.062 -25.984 -3.463 1 91.81 84 THR A C 1
ATOM 644 O O . THR A 1 84 ? 10.844 -26.016 -3.242 1 91.81 84 THR A O 1
ATOM 647 N N . ASN A 1 85 ? 12.852 -25.25 -2.859 1 95.44 85 ASN A N 1
ATOM 648 C CA . ASN A 1 85 ? 12.391 -24.422 -1.752 1 95.44 85 ASN A CA 1
ATOM 649 C C . ASN A 1 85 ? 12.008 -23.016 -2.223 1 95.44 85 ASN A C 1
ATOM 651 O O . ASN A 1 85 ? 12.695 -22.438 -3.064 1 95.44 85 ASN A O 1
ATOM 655 N N . VAL A 1 86 ? 10.906 -22.609 -1.704 1 96.69 86 VAL A N 1
ATOM 656 C CA . VAL A 1 86 ? 10.453 -21.25 -2.01 1 96.69 86 VAL A CA 1
ATOM 657 C C . VAL A 1 86 ? 10.195 -20.484 -0.712 1 96.69 86 VAL A C 1
ATOM 659 O O . VAL A 1 86 ? 9.602 -21.031 0.225 1 96.69 86 VAL A O 1
ATOM 662 N N . SER A 1 87 ? 10.695 -19.25 -0.678 1 97.88 87 SER A N 1
ATOM 663 C CA . SER A 1 87 ? 10.391 -18.328 0.417 1 97.88 87 SER A CA 1
ATOM 664 C C . SER A 1 87 ? 9.758 -17.047 -0.099 1 97.88 87 SER A C 1
ATOM 666 O O . SER A 1 87 ? 10.266 -16.422 -1.03 1 97.88 87 SER A O 1
ATOM 668 N N . LEU A 1 88 ? 8.609 -16.719 0.492 1 98.5 88 LEU A N 1
ATOM 669 C CA . LEU A 1 88 ? 7.887 -15.5 0.168 1 98.5 88 LEU A CA 1
ATOM 670 C C . LEU A 1 88 ? 7.699 -14.633 1.41 1 98.5 88 LEU A C 1
ATOM 672 O O . LEU A 1 88 ? 7.09 -15.07 2.389 1 98.5 88 LEU A O 1
ATOM 676 N N . GLU A 1 89 ? 8.242 -13.438 1.321 1 98.62 89 GLU A N 1
ATOM 677 C CA . GLU A 1 89 ? 7.953 -12.453 2.361 1 98.62 89 GLU A CA 1
ATOM 678 C C . GLU A 1 89 ? 7.043 -11.344 1.837 1 98.62 89 GLU A C 1
ATOM 680 O O . GLU A 1 89 ? 7.324 -10.742 0.799 1 98.62 89 GLU A O 1
ATOM 685 N N . LEU A 1 90 ? 5.973 -11.141 2.551 1 97.62 90 LEU A N 1
ATOM 686 C CA . LEU A 1 90 ? 5.066 -10.031 2.287 1 97.62 90 LEU A CA 1
ATOM 687 C C . LEU A 1 90 ? 5.25 -8.922 3.318 1 97.62 90 LEU A C 1
ATOM 689 O O . LEU A 1 90 ? 5.301 -9.188 4.52 1 97.62 90 LEU A O 1
ATOM 693 N N . ARG A 1 91 ? 5.359 -7.707 2.822 1 96.06 91 ARG A N 1
ATOM 694 C CA . ARG A 1 91 ? 5.551 -6.559 3.703 1 96.06 91 ARG A CA 1
ATOM 695 C C . ARG A 1 91 ? 4.52 -5.473 3.42 1 96.06 91 ARG A C 1
ATOM 697 O O . ARG A 1 91 ? 4.055 -5.328 2.285 1 96.06 91 ARG A O 1
ATOM 704 N N . SER A 1 92 ? 4.211 -4.734 4.445 1 91.12 92 SER A N 1
ATOM 705 C CA . SER A 1 92 ? 3.383 -3.547 4.27 1 91.12 92 SER A CA 1
ATOM 706 C C . SER A 1 92 ? 4.113 -2.48 3.461 1 91.12 92 SER A C 1
ATOM 708 O O . SER A 1 92 ? 5.332 -2.545 3.295 1 91.12 92 SER A O 1
ATOM 710 N N . PRO A 1 93 ? 3.406 -1.469 2.99 1 86.69 93 PRO A N 1
ATOM 711 C CA . PRO A 1 93 ? 4.082 -0.369 2.297 1 86.69 93 PRO A CA 1
ATOM 712 C C . PRO A 1 93 ? 5.078 0.367 3.191 1 86.69 93 PRO A C 1
ATOM 714 O O . PRO A 1 93 ? 6.031 0.974 2.691 1 86.69 93 PRO A O 1
ATOM 717 N N . LEU A 1 94 ? 4.887 0.222 4.508 1 89.94 94 LEU A N 1
ATOM 718 C CA . LEU A 1 94 ? 5.762 0.898 5.457 1 89.94 94 LEU A CA 1
ATOM 719 C C . LEU A 1 94 ? 6.883 -0.029 5.922 1 89.94 94 LEU A C 1
ATOM 721 O O . LEU A 1 94 ? 7.648 0.319 6.82 1 89.94 94 LEU A O 1
ATOM 725 N N . GLY A 1 95 ? 6.926 -1.179 5.391 1 88.88 95 GLY A N 1
ATOM 726 C CA . GLY A 1 95 ? 8.094 -2.023 5.559 1 88.88 95 GLY A CA 1
ATOM 727 C C . GLY A 1 95 ? 7.914 -3.096 6.613 1 88.88 95 GLY A C 1
ATOM 728 O O . GLY A 1 95 ? 8.773 -3.959 6.785 1 88.88 95 GLY A O 1
ATOM 729 N N . GLN A 1 96 ? 6.781 -3.053 7.195 1 90.94 96 GLN A N 1
ATOM 730 C CA . GLN A 1 96 ? 6.531 -4.082 8.195 1 90.94 96 GLN A CA 1
ATOM 731 C C . GLN A 1 96 ? 6.219 -5.422 7.543 1 90.94 96 GLN A C 1
ATOM 733 O O . GLN A 1 96 ? 5.48 -5.48 6.555 1 90.94 96 GLN A O 1
ATOM 738 N N . THR A 1 97 ? 6.762 -6.469 8.148 1 95.62 97 THR A N 1
ATOM 739 C CA . THR A 1 97 ? 6.473 -7.805 7.641 1 95.62 97 THR A CA 1
ATOM 740 C C . THR A 1 97 ? 5.027 -8.195 7.934 1 95.62 97 THR A C 1
ATOM 742 O O . THR A 1 97 ? 4.574 -8.109 9.078 1 95.62 97 THR A O 1
ATOM 745 N N . LEU A 1 98 ? 4.375 -8.656 6.949 1 95.31 98 LEU A N 1
ATOM 746 C CA . LEU A 1 98 ? 3.01 -9.141 7.094 1 95.31 98 LEU A CA 1
ATOM 747 C C . LEU A 1 98 ? 2.99 -10.656 7.27 1 95.31 98 LEU A C 1
ATOM 749 O O . LEU A 1 98 ? 2.246 -11.18 8.102 1 95.31 98 LEU A O 1
ATOM 753 N N . ALA A 1 99 ? 3.824 -11.289 6.512 1 97.81 99 ALA A N 1
ATOM 754 C CA . ALA A 1 99 ? 3.887 -12.75 6.551 1 97.81 99 ALA A CA 1
ATOM 755 C C . ALA A 1 99 ? 5.156 -13.266 5.875 1 97.81 99 ALA A C 1
ATOM 757 O O . ALA A 1 99 ? 5.641 -12.664 4.918 1 97.81 99 ALA A O 1
ATOM 758 N N . ILE A 1 100 ? 5.691 -14.32 6.387 1 98.56 100 ILE A N 1
ATOM 759 C CA . ILE A 1 100 ? 6.727 -15.102 5.719 1 98.56 100 ILE A CA 1
ATOM 760 C C . ILE A 1 100 ? 6.203 -16.516 5.438 1 98.56 100 ILE A C 1
ATOM 762 O O . ILE A 1 100 ? 5.785 -17.219 6.359 1 98.56 100 ILE A O 1
ATOM 766 N N . VAL A 1 101 ? 6.23 -16.875 4.234 1 98.62 101 VAL A N 1
ATOM 767 C CA . VAL A 1 101 ? 5.746 -18.188 3.812 1 98.62 101 VAL A CA 1
ATOM 768 C C . VAL A 1 101 ? 6.898 -18.984 3.213 1 98.62 101 VAL A C 1
ATOM 770 O O . VAL A 1 101 ? 7.617 -18.5 2.34 1 98.62 101 VAL A O 1
ATOM 773 N N . LYS A 1 102 ? 7.066 -20.141 3.691 1 98 102 LYS A N 1
ATOM 774 C CA . LYS A 1 102 ? 8.062 -21.062 3.15 1 98 102 LYS A CA 1
ATOM 775 C C . LYS A 1 102 ? 7.422 -22.375 2.701 1 98 102 LYS A C 1
ATOM 777 O O . LYS A 1 102 ? 6.582 -22.938 3.408 1 98 102 LYS A O 1
ATOM 782 N N . SER A 1 103 ? 7.812 -22.781 1.602 1 97.19 103 SER A N 1
ATOM 783 C CA . SER A 1 103 ? 7.312 -24.031 1.037 1 97.19 103 SER A CA 1
ATOM 784 C C . SER A 1 103 ? 8.461 -24.953 0.613 1 97.19 103 SER A C 1
ATOM 786 O O . SER A 1 103 ? 9.391 -24.5 -0.069 1 97.19 103 SER A O 1
ATOM 788 N N . ALA A 1 104 ? 8.406 -26.156 0.994 1 95.06 104 ALA A N 1
ATOM 789 C CA . ALA A 1 104 ? 9.367 -27.203 0.654 1 95.06 104 ALA A CA 1
ATOM 790 C C . ALA A 1 104 ? 8.664 -28.547 0.413 1 95.06 104 ALA A C 1
ATOM 792 O O . ALA A 1 104 ? 7.492 -28.703 0.764 1 95.06 104 ALA A O 1
ATOM 793 N N . PRO A 1 105 ? 9.383 -29.438 -0.259 1 92.5 105 PRO A N 1
ATOM 794 C CA . PRO A 1 105 ? 8.773 -30.734 -0.514 1 92.5 105 PRO A CA 1
ATOM 795 C C . PRO A 1 105 ? 8.273 -31.422 0.761 1 92.5 105 PRO A C 1
ATOM 797 O O . PRO A 1 105 ? 7.277 -32.156 0.731 1 92.5 105 PRO A O 1
ATOM 800 N N . ASP A 1 106 ? 8.906 -31.141 1.809 1 93.06 106 ASP A N 1
ATOM 801 C CA . ASP A 1 106 ? 8.562 -31.859 3.037 1 93.06 106 ASP A CA 1
ATOM 802 C C . ASP A 1 106 ? 7.527 -31.094 3.85 1 93.06 106 ASP A C 1
ATOM 804 O O . ASP A 1 106 ? 7.098 -31.547 4.91 1 93.06 106 ASP A O 1
ATOM 808 N N . GLY A 1 107 ? 7.18 -29.953 3.402 1 95.75 107 GLY A N 1
ATOM 809 C CA . GLY A 1 107 ? 6.148 -29.219 4.113 1 95.75 107 GLY A CA 1
ATOM 810 C C . GLY A 1 107 ? 6.277 -27.703 3.953 1 95.75 107 GLY A C 1
ATOM 811 O O . GLY A 1 107 ? 7.039 -27.234 3.111 1 95.75 107 GLY A O 1
ATOM 812 N N . ALA A 1 108 ? 5.398 -27.016 4.695 1 97.88 108 ALA A N 1
ATOM 813 C CA . ALA A 1 108 ? 5.359 -25.562 4.598 1 97.88 108 ALA A CA 1
ATOM 814 C C . ALA A 1 108 ? 5.281 -24.922 5.984 1 97.88 108 ALA A C 1
ATOM 816 O O . ALA A 1 108 ? 4.871 -25.578 6.949 1 97.88 108 ALA A O 1
ATOM 817 N N . SER A 1 109 ? 5.723 -23.703 6.016 1 98.19 109 SER A N 1
ATOM 818 C CA . SER A 1 109 ? 5.609 -22.906 7.238 1 98.19 109 SER A CA 1
ATOM 819 C C . SER A 1 109 ? 5.141 -21.484 6.938 1 98.19 109 SER A C 1
ATOM 821 O O . SER A 1 109 ? 5.359 -20.984 5.836 1 98.19 109 SER A O 1
ATOM 823 N N . LEU A 1 110 ? 4.441 -20.891 7.902 1 98.44 110 LEU A N 1
ATOM 824 C CA . LEU A 1 110 ? 3.949 -19.516 7.828 1 98.44 110 LEU A CA 1
ATOM 825 C C . LEU A 1 110 ? 4.164 -18.781 9.148 1 98.44 110 LEU A C 1
ATOM 827 O O . LEU A 1 110 ? 3.783 -19.297 10.211 1 98.44 110 LEU A O 1
ATOM 831 N N . GLU A 1 111 ? 4.785 -17.672 9.023 1 98.12 111 GLU A N 1
ATOM 832 C CA . GLU A 1 111 ? 5.078 -16.844 10.188 1 98.12 111 GLU A CA 1
ATOM 833 C C . GLU A 1 111 ? 4.375 -15.5 10.102 1 98.12 111 GLU A C 1
ATOM 835 O O . GLU A 1 111 ? 4.461 -14.812 9.078 1 98.12 111 GLU A O 1
ATOM 840 N N . LEU A 1 112 ? 3.674 -15.203 11.156 1 96.5 112 LEU A N 1
ATOM 841 C CA . LEU A 1 112 ? 3.057 -13.891 11.344 1 96.5 112 LEU A CA 1
ATOM 842 C C . LEU A 1 112 ? 3.721 -13.141 12.484 1 96.5 112 LEU A C 1
ATOM 844 O O . LEU A 1 112 ? 4.281 -13.75 13.398 1 96.5 112 LEU A O 1
ATOM 848 N N . PRO A 1 113 ? 3.648 -11.805 12.336 1 92.75 113 PRO A N 1
ATOM 849 C CA . PRO A 1 113 ? 4.242 -11.039 13.438 1 92.75 113 PRO A CA 1
ATOM 850 C C . PRO A 1 113 ? 3.648 -11.406 14.797 1 92.75 113 PRO A C 1
ATOM 852 O O . PRO A 1 113 ? 2.432 -11.555 14.922 1 92.75 113 PRO A O 1
ATOM 855 N N . ASN A 1 114 ? 4.496 -11.625 15.781 1 92.31 114 ASN A N 1
ATOM 856 C CA . ASN A 1 114 ? 4.168 -11.844 17.188 1 92.31 114 ASN A CA 1
ATOM 857 C C . ASN A 1 114 ? 3.375 -13.133 17.375 1 92.31 114 ASN A C 1
ATOM 859 O O . ASN A 1 114 ? 2.564 -13.234 18.297 1 92.31 114 ASN A O 1
ATOM 863 N N . ARG A 1 115 ? 3.41 -14.062 16.5 1 94.25 115 ARG A N 1
ATOM 864 C CA . ARG A 1 115 ? 2.771 -15.367 16.609 1 94.25 115 ARG A CA 1
ATOM 865 C C . ARG A 1 115 ? 3.785 -16.484 16.406 1 94.25 115 ARG A C 1
ATOM 867 O O . ARG A 1 115 ? 4.848 -16.281 15.82 1 94.25 115 ARG A O 1
ATOM 874 N N . GLN A 1 116 ? 3.443 -17.609 16.891 1 95.38 116 GLN A N 1
ATOM 875 C CA . GLN A 1 116 ? 4.266 -18.797 16.641 1 95.38 116 GLN A CA 1
ATOM 876 C C . GLN A 1 116 ? 4.156 -19.234 15.195 1 95.38 116 GLN A C 1
ATOM 878 O O . GLN A 1 116 ? 3.076 -19.172 14.602 1 95.38 116 GLN A O 1
ATOM 883 N N . PRO A 1 117 ? 5.234 -19.75 14.75 1 96.56 117 PRO A N 1
ATOM 884 C CA . PRO A 1 117 ? 5.172 -20.281 13.391 1 96.56 117 PRO A CA 1
ATOM 885 C C . PRO A 1 117 ? 4.152 -21.422 13.25 1 96.56 117 PRO A C 1
ATOM 887 O O . PRO A 1 117 ? 3.979 -22.219 14.18 1 96.56 117 PRO A O 1
ATOM 890 N N . GLN A 1 118 ? 3.533 -21.453 12.172 1 98 118 GLN A N 1
ATOM 891 C CA . GLN A 1 118 ? 2.584 -22.5 11.828 1 98 118 GLN A CA 1
ATOM 892 C C . GLN A 1 118 ? 3.154 -23.438 10.758 1 98 118 GLN A C 1
ATOM 894 O O . GLN A 1 118 ? 3.824 -22.969 9.828 1 98 118 GLN A O 1
ATOM 899 N N . PHE A 1 119 ? 2.785 -24.766 10.906 1 97.19 119 PHE A N 1
ATOM 900 C CA . PHE A 1 119 ? 3.299 -25.75 9.961 1 97.19 119 PHE A CA 1
ATOM 901 C C . PHE A 1 119 ? 2.162 -26.578 9.352 1 97.19 119 PHE A C 1
ATOM 903 O O . PHE A 1 119 ? 1.146 -26.812 10.008 1 97.19 119 PHE A O 1
ATOM 910 N N . ALA A 1 120 ? 2.326 -26.969 8.133 1 96.81 120 ALA A N 1
ATOM 911 C CA . ALA A 1 120 ? 1.384 -27.859 7.453 1 96.81 120 ALA A CA 1
ATOM 912 C C . ALA A 1 120 ? 2.033 -28.531 6.246 1 96.81 120 ALA A C 1
ATOM 914 O O . ALA A 1 120 ? 3.053 -28.047 5.738 1 96.81 120 ALA A O 1
ATOM 915 N N . PRO A 1 121 ? 1.437 -29.578 5.832 1 95.62 121 PRO A N 1
ATOM 916 C CA . PRO A 1 121 ? 1.967 -30.219 4.625 1 95.62 121 PRO A CA 1
ATOM 917 C C . PRO A 1 121 ? 1.714 -29.391 3.363 1 95.62 121 PRO A C 1
ATOM 919 O O . PRO A 1 121 ? 2.504 -29.438 2.418 1 95.62 121 PRO A O 1
ATOM 922 N N . ASP A 1 122 ? 0.561 -28.625 3.445 1 94.56 122 ASP A N 1
ATOM 923 C CA . ASP A 1 122 ? 0.166 -27.875 2.254 1 94.56 122 ASP A CA 1
ATOM 924 C C . ASP A 1 122 ? 0.251 -26.375 2.496 1 94.56 122 ASP A C 1
ATOM 926 O O . ASP A 1 122 ? -0.498 -25.828 3.307 1 94.56 122 ASP A O 1
ATOM 930 N N . VAL A 1 123 ? 1.02 -25.734 1.711 1 96 123 VAL A N 1
ATOM 931 C CA . VAL A 1 123 ? 1.262 -24.312 1.905 1 96 123 VAL A CA 1
ATOM 932 C C . VAL A 1 123 ? -0.015 -23.531 1.617 1 96 123 VAL A C 1
ATOM 934 O O . VAL A 1 123 ? -0.282 -22.5 2.256 1 96 123 VAL A O 1
ATOM 937 N N . GLY A 1 124 ? -0.828 -23.938 0.645 1 95.19 124 GLY A N 1
ATOM 938 C CA . GLY A 1 124 ? -2.08 -23.266 0.323 1 95.19 124 GLY A CA 1
ATOM 939 C C . GLY A 1 124 ? -3.061 -23.25 1.48 1 95.19 124 GLY A C 1
ATOM 940 O O . GLY A 1 124 ? -3.682 -22.219 1.756 1 95.19 124 GLY A O 1
ATOM 941 N N . GLU A 1 125 ? -3.131 -24.344 2.094 1 93.25 125 GLU A N 1
ATOM 942 C CA . GLU A 1 125 ? -4.008 -24.453 3.256 1 93.25 125 GLU A CA 1
ATOM 943 C C . GLU A 1 125 ? -3.561 -23.531 4.375 1 93.25 125 GLU A C 1
ATOM 945 O O . GLU A 1 125 ? -4.387 -22.859 5 1 93.25 125 GLU A O 1
ATOM 950 N N . LEU A 1 126 ? -2.26 -23.5 4.625 1 95.94 126 LEU A N 1
ATOM 951 C CA . LEU A 1 126 ? -1.7 -22.625 5.648 1 95.94 126 LEU A CA 1
ATOM 952 C C . LEU A 1 126 ? -2.021 -21.156 5.352 1 95.94 126 LEU A C 1
ATOM 954 O O . LEU A 1 126 ? -2.459 -20.422 6.238 1 95.94 126 LEU A O 1
ATOM 958 N N . MET A 1 127 ? -1.888 -20.766 4.117 1 97.25 127 MET A N 1
ATOM 959 C CA . MET A 1 127 ? -2.135 -19.391 3.713 1 97.25 127 MET A CA 1
ATOM 960 C C . MET A 1 127 ? -3.617 -19.047 3.822 1 97.25 127 MET A C 1
ATOM 962 O O . MET A 1 127 ? -3.977 -17.969 4.324 1 97.25 127 MET A O 1
ATOM 966 N N . GLN A 1 128 ? -4.41 -19.969 3.422 1 95.12 128 GLN A N 1
ATOM 967 C CA . GLN A 1 128 ? -5.848 -19.75 3.479 1 95.12 128 GLN A CA 1
ATOM 968 C C . GLN A 1 128 ? -6.32 -19.547 4.914 1 95.12 128 GLN A C 1
ATOM 970 O O . GLN A 1 128 ? -7.078 -18.609 5.199 1 95.12 128 GLN A O 1
ATOM 975 N N . ARG A 1 129 ? -5.844 -20.281 5.75 1 93.62 129 ARG A N 1
ATOM 976 C CA . ARG A 1 129 ? -6.258 -20.25 7.148 1 93.62 129 ARG A CA 1
ATOM 977 C C . ARG A 1 129 ? -5.723 -19 7.84 1 93.62 129 ARG A C 1
ATOM 979 O O . ARG A 1 129 ? -6.434 -18.359 8.617 1 93.62 129 ARG A O 1
ATOM 986 N N . SER A 1 130 ? -4.504 -18.656 7.504 1 94.5 130 SER A N 1
ATOM 987 C CA . SER A 1 130 ? -3.822 -17.609 8.266 1 94.5 130 SER A CA 1
ATOM 988 C C . SER A 1 130 ? -4.031 -16.234 7.629 1 94.5 130 SER A C 1
ATOM 990 O O . SER A 1 130 ? -4.059 -15.227 8.328 1 94.5 130 SER A O 1
ATOM 992 N N . LEU A 1 131 ? -4.148 -16.156 6.277 1 94.56 131 LEU A N 1
ATOM 993 C CA . LEU A 1 131 ? -4.176 -14.883 5.574 1 94.56 131 LEU A CA 1
ATOM 994 C C . LEU A 1 131 ? -5.547 -14.633 4.953 1 94.56 131 LEU A C 1
ATOM 996 O O . LEU A 1 131 ? -5.859 -13.508 4.566 1 94.56 131 LEU A O 1
ATOM 1000 N N . GLY A 1 132 ? -6.344 -15.695 4.828 1 94.31 132 GLY A N 1
ATOM 1001 C CA . GLY A 1 132 ? -7.652 -15.57 4.207 1 94.31 132 GLY A CA 1
ATOM 1002 C C . GLY A 1 132 ? -7.633 -15.844 2.717 1 94.31 132 GLY A C 1
ATOM 1003 O O . GLY A 1 132 ? -8.688 -15.945 2.086 1 94.31 132 GLY A O 1
ATOM 1004 N N . PHE A 1 133 ? -6.461 -15.977 2.17 1 95.62 133 PHE A N 1
ATOM 1005 C CA . PHE A 1 133 ? -6.281 -16.328 0.766 1 95.62 133 PHE A CA 1
A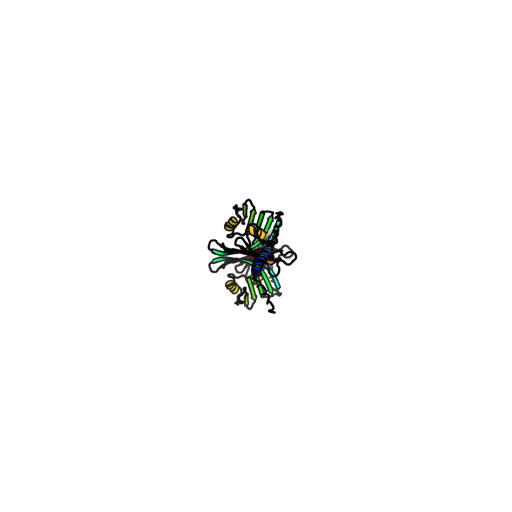TOM 1006 C C . PHE A 1 133 ? -5.047 -17.203 0.578 1 95.62 133 PHE A C 1
ATOM 1008 O O . PHE A 1 133 ? -4.172 -17.234 1.444 1 95.62 133 PHE A O 1
ATOM 1015 N N . ALA A 1 134 ? -5 -17.859 -0.545 1 96.44 134 ALA A N 1
ATOM 1016 C CA . ALA A 1 134 ? -3.867 -18.719 -0.883 1 96.44 134 ALA A CA 1
ATOM 1017 C C . ALA A 1 134 ? -3.25 -18.312 -2.217 1 96.44 134 ALA A C 1
ATOM 1019 O O . ALA A 1 134 ? -3.91 -18.359 -3.256 1 96.44 134 ALA A O 1
ATOM 1020 N N . LEU A 1 135 ? -2.025 -17.953 -2.129 1 97.81 135 LEU A N 1
ATOM 1021 C CA . LEU A 1 135 ? -1.286 -17.656 -3.355 1 97.81 135 LEU A CA 1
ATOM 1022 C C . LEU A 1 135 ? -0.807 -18.953 -4.012 1 97.81 135 LEU A C 1
ATOM 1024 O O . LEU A 1 135 ? -0.438 -19.906 -3.318 1 97.81 135 LEU A O 1
ATOM 1028 N N . PRO A 1 136 ? -0.729 -18.984 -5.273 1 96.94 136 PRO A N 1
ATOM 1029 C CA . PRO A 1 136 ? -0.284 -20.172 -6 1 96.94 136 PRO A CA 1
ATOM 1030 C C . PRO A 1 136 ? 1.235 -20.25 -6.133 1 96.94 136 PRO A C 1
ATOM 1032 O O . PRO A 1 136 ? 1.771 -20.109 -7.234 1 96.94 136 PRO A O 1
ATOM 1035 N N . LEU A 1 137 ? 1.92 -20.578 -5.125 1 97 137 LEU A N 1
ATOM 1036 C CA . LEU A 1 137 ? 3.377 -20.5 -5.102 1 97 137 LEU A CA 1
ATOM 1037 C C . LEU A 1 137 ? 3.98 -21.469 -6.129 1 97 137 LEU A C 1
ATOM 1039 O O . LEU A 1 137 ? 4.969 -21.125 -6.785 1 97 137 LEU A O 1
ATOM 1043 N N . ASP A 1 138 ? 3.357 -22.594 -6.266 1 93.44 138 ASP A N 1
ATOM 1044 C CA . ASP A 1 138 ? 3.891 -23.562 -7.207 1 93.44 138 ASP A CA 1
ATOM 1045 C C . ASP A 1 138 ? 3.814 -23.047 -8.641 1 93.44 138 ASP A C 1
ATOM 1047 O O . ASP A 1 138 ? 4.75 -23.234 -9.422 1 93.44 138 ASP A O 1
ATOM 1051 N N . GLY A 1 139 ? 2.691 -22.484 -8.93 1 96.19 139 GLY A N 1
ATOM 1052 C CA . GLY A 1 139 ? 2.559 -21.891 -10.242 1 96.19 139 GLY A CA 1
ATOM 1053 C C . GLY A 1 139 ? 3.467 -20.688 -10.453 1 96.19 139 GLY A C 1
ATOM 1054 O O . GLY A 1 139 ? 4.074 -20.547 -11.516 1 96.19 139 GLY A O 1
ATOM 1055 N N . LEU A 1 140 ? 3.582 -19.906 -9.414 1 97.25 140 LEU A N 1
ATOM 1056 C CA . LEU A 1 140 ? 4.336 -18.656 -9.5 1 97.25 140 LEU A CA 1
ATOM 1057 C C . LEU A 1 140 ? 5.805 -18.938 -9.812 1 97.25 140 LEU A C 1
ATOM 1059 O O . LEU A 1 140 ? 6.457 -18.141 -10.5 1 97.25 140 LEU A O 1
ATOM 1063 N N . ARG A 1 141 ? 6.324 -20.031 -9.461 1 94.81 141 ARG A N 1
ATOM 1064 C CA . ARG A 1 141 ? 7.699 -20.406 -9.766 1 94.81 141 ARG A CA 1
ATOM 1065 C C . ARG A 1 141 ? 7.949 -20.391 -11.273 1 94.81 141 ARG A C 1
ATOM 1067 O O . ARG A 1 141 ? 9.062 -20.094 -11.711 1 94.81 141 ARG A O 1
ATOM 1074 N N . TYR A 1 142 ? 7.008 -20.641 -12.016 1 95.19 142 TYR A N 1
ATOM 1075 C CA . TYR A 1 142 ? 7.137 -20.734 -13.469 1 95.19 142 TYR A CA 1
ATOM 1076 C C . TYR A 1 142 ? 6.555 -19.5 -14.148 1 95.19 142 TYR A C 1
ATOM 1078 O O . TYR A 1 142 ? 7.129 -18.984 -15.117 1 95.19 142 TYR A O 1
ATOM 1086 N N . TRP A 1 143 ? 5.465 -19.062 -13.562 1 97.19 143 TRP A N 1
ATOM 1087 C CA . TRP A 1 143 ? 4.727 -18 -14.227 1 97.19 143 TRP A CA 1
ATOM 1088 C C . TRP A 1 143 ? 5.516 -16.688 -14.188 1 97.19 143 TRP A C 1
ATOM 1090 O O . TRP A 1 143 ? 5.371 -15.844 -15.078 1 97.19 143 TRP A O 1
ATOM 1100 N N . LEU A 1 144 ? 6.34 -16.5 -13.164 1 95.19 144 LEU A N 1
ATOM 1101 C CA . LEU A 1 144 ? 7.18 -15.312 -13.109 1 95.19 144 LEU A CA 1
ATOM 1102 C C . LEU A 1 144 ? 8.25 -15.352 -14.195 1 95.19 144 LEU A C 1
ATOM 1104 O O . LEU A 1 144 ? 8.852 -14.32 -14.516 1 95.19 144 LEU A O 1
ATOM 1108 N N . LEU A 1 145 ? 8.469 -16.516 -14.625 1 91.19 145 LEU A N 1
ATOM 1109 C CA . LEU A 1 145 ? 9.156 -16.781 -15.875 1 91.19 145 LEU A CA 1
ATOM 1110 C C . LEU A 1 145 ? 8.18 -17.219 -16.953 1 91.19 145 LEU A C 1
ATOM 1112 O O . LEU A 1 145 ? 7.82 -18.391 -17.031 1 91.19 145 LEU A O 1
ATOM 1116 N N . PRO A 1 146 ? 7.766 -16.203 -17.656 1 93.62 146 PRO A N 1
ATOM 1117 C CA . PRO A 1 146 ? 6.551 -16.438 -18.438 1 93.62 146 PRO A CA 1
ATOM 1118 C C . PRO A 1 146 ? 6.531 -17.812 -19.109 1 93.62 146 PRO A C 1
ATOM 1120 O O . PRO A 1 146 ? 6.523 -17.906 -20.328 1 93.62 146 PRO A O 1
ATOM 1123 N N . THR A 1 147 ? 6.438 -18.859 -18.266 1 94.88 147 THR A N 1
ATOM 1124 C CA . THR A 1 147 ? 6.41 -20.266 -18.688 1 94.88 147 THR A CA 1
ATOM 1125 C C . THR A 1 147 ? 5.367 -21.047 -17.906 1 94.88 147 THR A C 1
ATOM 1127 O O . THR A 1 147 ? 5.234 -20.859 -16.688 1 94.88 147 THR A O 1
ATOM 1130 N N . PRO A 1 148 ? 4.66 -21.922 -18.609 1 97.56 148 PRO A N 1
ATOM 1131 C CA . PRO A 1 148 ? 3.725 -22.766 -17.859 1 97.56 148 PRO A CA 1
ATOM 1132 C C . PRO A 1 148 ? 4.43 -23.734 -16.922 1 97.56 148 PRO A C 1
ATOM 1134 O O . PRO A 1 148 ? 5.562 -24.141 -17.188 1 97.56 148 PRO A O 1
ATOM 1137 N N . SER A 1 149 ? 3.785 -24.047 -15.844 1 96.31 149 SER A N 1
ATOM 1138 C CA . SER A 1 149 ? 4.242 -25.156 -15.016 1 96.31 149 SER A CA 1
ATOM 1139 C C . SER A 1 149 ? 4.188 -26.484 -15.789 1 96.31 149 SER A C 1
ATOM 1141 O O . SER A 1 149 ? 3.207 -26.75 -16.484 1 96.31 149 SER A O 1
ATOM 1143 N N . PRO A 1 150 ? 5.195 -27.281 -15.648 1 96.19 150 PRO A N 1
ATOM 1144 C CA . PRO A 1 150 ? 5.176 -28.547 -16.375 1 96.19 150 PRO A CA 1
ATOM 1145 C C . PRO A 1 150 ? 4.25 -29.578 -15.719 1 96.19 150 PRO A C 1
ATOM 1147 O O . PRO A 1 150 ? 3.984 -30.641 -16.297 1 96.19 150 PRO A O 1
ATOM 1150 N N . ALA A 1 151 ? 3.789 -29.219 -14.562 1 93.94 151 ALA A N 1
ATOM 1151 C CA . ALA A 1 151 ? 3.074 -30.203 -13.758 1 93.94 151 ALA A CA 1
ATOM 1152 C C . ALA A 1 151 ? 1.654 -30.422 -14.273 1 93.94 151 ALA A C 1
ATOM 1154 O O . ALA A 1 151 ? 1.069 -31.484 -14.086 1 93.94 151 ALA A O 1
ATOM 1155 N N . THR A 1 152 ? 1.018 -29.469 -14.859 1 97.12 152 THR A N 1
ATOM 1156 C CA . THR A 1 152 ? -0.368 -29.547 -15.312 1 97.12 152 THR A CA 1
ATOM 1157 C C . THR A 1 152 ? -0.521 -28.922 -16.703 1 97.12 152 THR A C 1
ATOM 1159 O O . THR A 1 152 ? 0.305 -28.109 -17.109 1 97.12 152 THR A O 1
ATOM 1162 N N . PRO A 1 153 ? -1.557 -29.312 -17.469 1 98.06 153 PRO A N 1
ATOM 1163 C CA . PRO A 1 153 ? -1.773 -28.719 -18.797 1 98.06 153 PRO A CA 1
ATOM 1164 C C . PRO A 1 153 ? -2.01 -27.203 -18.734 1 98.06 153 PRO A C 1
ATOM 1166 O O . PRO A 1 153 ? -2.537 -26.703 -17.734 1 98.06 153 PRO A O 1
ATOM 1169 N N . ALA A 1 154 ? -1.572 -26.547 -19.844 1 98.62 154 ALA A N 1
ATOM 1170 C CA . ALA A 1 154 ? -1.735 -25.094 -19.938 1 98.62 154 ALA A CA 1
ATOM 1171 C C . ALA A 1 154 ? -2.027 -24.672 -21.375 1 98.62 154 ALA A C 1
ATOM 1173 O O . ALA A 1 154 ? -1.729 -25.406 -22.312 1 98.62 154 ALA A O 1
ATOM 1174 N N . THR A 1 155 ? -2.725 -23.594 -21.516 1 98.44 155 THR A N 1
ATOM 1175 C CA . THR A 1 155 ? -2.842 -22.891 -22.797 1 98.44 155 THR A CA 1
ATOM 1176 C C . THR A 1 155 ? -2.076 -21.578 -22.766 1 98.44 155 THR A C 1
ATOM 1178 O O . THR A 1 155 ? -2.096 -20.859 -21.75 1 98.44 155 THR A O 1
ATOM 1181 N N . THR A 1 156 ? -1.435 -21.281 -23.859 1 97.69 156 THR A N 1
ATOM 1182 C CA . THR A 1 156 ? -0.64 -20.062 -23.953 1 97.69 156 THR A CA 1
ATOM 1183 C C . THR A 1 156 ? -1.044 -19.25 -25.172 1 97.69 156 THR A C 1
ATOM 1185 O O . THR A 1 156 ? -1.328 -19.797 -26.234 1 97.69 156 THR A O 1
ATOM 1188 N N . VAL A 1 157 ? -1.059 -17.984 -24.953 1 97.62 157 VAL A N 1
ATOM 1189 C CA . VAL A 1 157 ? -1.258 -17.031 -26.031 1 97.62 157 VAL A CA 1
ATOM 1190 C C . VAL A 1 157 ? -0.025 -16.156 -26.172 1 97.62 157 VAL A C 1
ATOM 1192 O O . VAL A 1 157 ? 0.444 -15.57 -25.203 1 97.62 157 VAL A O 1
ATOM 1195 N N . ARG A 1 158 ? 0.438 -16.062 -27.359 1 95.5 158 ARG A N 1
ATOM 1196 C CA . ARG A 1 158 ? 1.607 -15.219 -27.609 1 95.5 158 ARG A CA 1
ATOM 1197 C C . ARG A 1 158 ? 1.194 -13.82 -28.047 1 95.5 158 ARG A C 1
ATOM 1199 O O . ARG A 1 158 ? 0.086 -13.625 -28.547 1 95.5 158 ARG A O 1
ATOM 1206 N N . ASP A 1 159 ? 2.158 -12.922 -27.75 1 91.88 159 ASP A N 1
ATOM 1207 C CA . ASP A 1 159 ? 1.95 -11.562 -28.234 1 91.88 159 ASP A CA 1
ATOM 1208 C C . ASP A 1 159 ? 1.981 -11.508 -29.75 1 91.88 159 ASP A C 1
ATOM 1210 O O . ASP A 1 159 ? 2.969 -11.906 -30.375 1 91.88 159 ASP A O 1
ATOM 1214 N N . PRO A 1 160 ? 0.976 -11.016 -30.359 1 90.88 160 PRO A N 1
ATOM 1215 C CA . PRO A 1 160 ? 0.956 -10.992 -31.828 1 90.88 160 PRO A CA 1
ATOM 1216 C C . PRO A 1 160 ? 2.031 -10.086 -32.438 1 90.88 160 PRO A C 1
ATOM 1218 O O . PRO A 1 160 ? 2.475 -10.305 -33.562 1 90.88 160 PRO A O 1
ATOM 1221 N N . GLN A 1 161 ? 2.453 -9.117 -31.625 1 89.19 161 GLN A N 1
ATOM 1222 C CA . GLN A 1 161 ? 3.443 -8.164 -32.125 1 89.19 161 GLN A CA 1
ATOM 1223 C C . GLN A 1 161 ? 4.863 -8.656 -31.844 1 89.19 161 GLN A C 1
ATOM 1225 O O . GLN A 1 161 ? 5.816 -8.195 -32.469 1 89.19 161 GLN A O 1
ATOM 1230 N N . ASP A 1 162 ? 5.066 -9.484 -30.859 1 85.44 162 ASP A N 1
ATOM 1231 C CA . ASP A 1 162 ? 6.352 -10.078 -30.5 1 85.44 162 ASP A CA 1
ATOM 1232 C C . ASP A 1 162 ? 6.188 -11.547 -30.094 1 85.44 162 ASP A C 1
ATOM 1234 O O . ASP A 1 162 ? 5.938 -11.844 -28.922 1 85.44 162 ASP A O 1
ATOM 1238 N N . GLY A 1 163 ? 6.379 -12.367 -31.031 1 82 163 GLY A N 1
ATOM 1239 C CA . GLY A 1 163 ? 6.117 -13.789 -30.859 1 82 163 GLY A CA 1
ATOM 1240 C C . GLY A 1 163 ? 6.953 -14.43 -29.766 1 82 163 GLY A C 1
ATOM 1241 O O . GLY A 1 163 ? 6.648 -15.531 -29.312 1 82 163 GLY A O 1
ATOM 1242 N N . ALA A 1 164 ? 7.965 -13.812 -29.375 1 84.12 164 ALA A N 1
ATOM 1243 C CA . ALA A 1 164 ? 8.812 -14.352 -28.312 1 84.12 164 ALA A CA 1
ATOM 1244 C C . ALA A 1 164 ? 8.203 -14.086 -26.938 1 84.12 164 ALA A C 1
ATOM 1246 O O . ALA A 1 164 ? 8.586 -14.719 -25.953 1 84.12 164 ALA A O 1
ATOM 1247 N N . ARG A 1 165 ? 7.234 -13.148 -26.922 1 91 165 ARG A N 1
ATOM 1248 C CA . ARG A 1 165 ? 6.629 -12.773 -25.656 1 91 165 ARG A CA 1
ATOM 1249 C C . ARG A 1 165 ? 5.305 -13.5 -25.438 1 91 165 ARG A C 1
ATOM 1251 O O . ARG A 1 165 ? 4.5 -13.609 -26.375 1 91 165 ARG A O 1
ATOM 1258 N N . ILE A 1 166 ? 5.18 -14.023 -24.312 1 94.88 166 ILE A N 1
ATOM 1259 C CA . ILE A 1 166 ? 3.906 -14.609 -23.906 1 94.88 166 ILE A CA 1
ATOM 1260 C C . ILE A 1 166 ? 2.965 -13.516 -23.406 1 94.88 166 ILE A C 1
ATOM 1262 O O . ILE A 1 166 ? 3.348 -12.695 -22.562 1 94.88 166 ILE A O 1
ATOM 1266 N N . LYS A 1 167 ? 1.786 -13.516 -23.906 1 96.81 167 LYS A N 1
ATOM 1267 C CA . LYS A 1 167 ? 0.776 -12.555 -23.484 1 96.81 167 LYS A CA 1
ATOM 1268 C C . LYS A 1 167 ? -0.073 -13.109 -22.344 1 96.81 167 LYS A C 1
ATOM 1270 O O . LYS A 1 167 ? -0.46 -12.367 -21.422 1 96.81 167 LYS A O 1
ATOM 1275 N N . GLU A 1 168 ? -0.345 -14.43 -22.422 1 98.56 168 GLU A N 1
ATOM 1276 C CA . GLU A 1 168 ? -1.257 -15.023 -21.453 1 98.56 168 GLU A CA 1
ATOM 1277 C C . GLU A 1 168 ? -0.965 -16.5 -21.25 1 98.56 168 GLU A C 1
ATOM 1279 O O . GLU A 1 168 ? -0.679 -17.219 -22.219 1 98.56 168 GLU A O 1
ATOM 1284 N N . ILE A 1 169 ? -1.073 -16.969 -20.047 1 98.56 169 ILE A N 1
ATOM 1285 C CA . ILE A 1 169 ? -1.104 -18.391 -19.703 1 98.56 169 ILE A CA 1
ATOM 1286 C C . ILE A 1 169 ? -2.377 -18.703 -18.922 1 98.56 169 ILE A C 1
ATOM 1288 O O . ILE A 1 169 ? -2.773 -17.938 -18.047 1 98.56 169 ILE A O 1
ATOM 1292 N N . ARG A 1 170 ? -3.09 -19.734 -19.25 1 98.88 170 ARG A N 1
ATOM 1293 C CA . ARG A 1 170 ? -4.172 -20.281 -18.453 1 98.88 170 ARG A CA 1
ATOM 1294 C C . ARG A 1 170 ? -3.803 -21.656 -17.906 1 98.88 170 ARG A C 1
ATOM 1296 O O . ARG A 1 170 ? -3.49 -22.578 -18.672 1 98.88 170 ARG A O 1
ATOM 1303 N N . GLN A 1 171 ? -3.775 -21.766 -16.609 1 98.5 171 GLN A N 1
ATOM 1304 C CA . GLN A 1 171 ? -3.303 -22.984 -15.977 1 98.5 171 GLN A CA 1
ATOM 1305 C C . GLN A 1 171 ? -3.801 -23.094 -14.531 1 98.5 171 GLN A C 1
ATOM 1307 O O . GLN A 1 171 ? -3.773 -22.109 -13.797 1 98.5 171 GLN A O 1
ATOM 1312 N N . ASP A 1 172 ? -4.363 -24.266 -14.148 1 97.31 172 ASP A N 1
ATOM 1313 C CA . ASP A 1 172 ? -4.758 -24.578 -12.773 1 97.31 172 ASP A CA 1
ATOM 1314 C C . ASP A 1 172 ? -5.812 -23.594 -12.273 1 97.31 172 ASP A C 1
ATOM 1316 O O . ASP A 1 172 ? -5.773 -23.172 -11.117 1 97.31 172 ASP A O 1
ATOM 1320 N N . GLY A 1 173 ? -6.641 -23.188 -13.18 1 97.81 173 GLY A N 1
ATOM 1321 C CA . GLY A 1 173 ? -7.738 -22.297 -12.82 1 97.81 173 GLY A CA 1
ATOM 1322 C C . GLY A 1 173 ? -7.355 -20.828 -12.844 1 97.81 173 GLY A C 1
ATOM 1323 O O . GLY A 1 173 ? -8.195 -19.953 -12.617 1 97.81 173 GLY A O 1
ATOM 1324 N N . TRP A 1 174 ? -6.102 -20.609 -13.141 1 98.69 174 TRP A N 1
ATOM 1325 C CA . TRP A 1 174 ? -5.602 -19.234 -13.156 1 98.69 174 TRP A CA 1
ATOM 1326 C C . TRP A 1 174 ? -5.469 -18.719 -14.586 1 98.69 174 TRP A C 1
ATOM 1328 O O . TRP A 1 174 ? -5.078 -19.469 -15.492 1 98.69 174 TRP A O 1
ATOM 1338 N N . THR A 1 175 ? -5.816 -17.5 -14.758 1 98.88 175 THR A N 1
ATOM 1339 C CA . THR A 1 175 ? -5.43 -16.734 -15.93 1 98.88 175 THR A CA 1
ATOM 1340 C C . THR A 1 175 ? -4.293 -15.773 -15.602 1 98.88 175 THR A C 1
ATOM 1342 O O . THR A 1 175 ? -4.445 -14.891 -14.758 1 98.88 175 THR A O 1
ATOM 1345 N N . ILE A 1 176 ? -3.148 -15.953 -16.172 1 98.81 176 ILE A N 1
ATOM 1346 C CA . ILE A 1 176 ? -1.957 -15.133 -15.977 1 98.81 176 ILE A CA 1
ATOM 1347 C C . ILE A 1 176 ? -1.766 -14.203 -17.172 1 98.81 176 ILE A C 1
ATOM 1349 O O . ILE A 1 176 ? -1.426 -14.648 -18.266 1 98.81 176 ILE A O 1
ATOM 1353 N N . ASP A 1 177 ? -1.97 -12.922 -16.984 1 98.62 177 ASP A N 1
ATOM 1354 C CA . ASP A 1 177 ? -1.823 -11.914 -18.031 1 98.62 177 ASP A CA 1
ATOM 1355 C C . ASP A 1 177 ? -0.511 -11.148 -17.875 1 98.62 177 ASP A C 1
ATOM 1357 O O . ASP A 1 177 ? -0.275 -10.516 -16.844 1 98.62 177 ASP A O 1
ATOM 1361 N N . TYR A 1 178 ? 0.278 -11.281 -18.844 1 97.12 178 TYR A N 1
ATOM 1362 C CA . TYR A 1 178 ? 1.521 -10.516 -18.859 1 97.12 178 TYR A CA 1
ATOM 1363 C C . TYR A 1 178 ? 1.31 -9.141 -19.484 1 97.12 178 TYR A C 1
ATOM 1365 O O . TYR A 1 178 ? 1.384 -8.984 -20.703 1 97.12 178 TYR A O 1
ATOM 1373 N N . VAL A 1 179 ? 1.193 -8.172 -18.656 1 95.38 179 VAL A N 1
ATOM 1374 C CA . VAL A 1 179 ? 0.731 -6.84 -19.016 1 95.38 179 VAL A CA 1
ATOM 1375 C C . VAL A 1 179 ? 1.895 -6.02 -19.578 1 95.38 179 VAL A C 1
ATOM 1377 O O . VAL A 1 179 ? 1.713 -5.203 -20.484 1 95.38 179 VAL A O 1
ATOM 1380 N N . ALA A 1 180 ? 3.082 -6.23 -18.969 1 93.06 180 ALA A N 1
ATOM 1381 C CA . ALA A 1 180 ? 4.246 -5.469 -19.406 1 93.06 180 ALA A CA 1
ATOM 1382 C C . ALA A 1 180 ? 5.527 -6.277 -19.234 1 93.06 180 ALA A C 1
ATOM 1384 O O . ALA A 1 180 ? 5.648 -7.074 -18.297 1 93.06 180 ALA A O 1
ATOM 1385 N N . TYR A 1 181 ? 6.426 -6.023 -20.141 1 92.75 181 TYR A N 1
ATOM 1386 C CA . TYR A 1 181 ? 7.777 -6.574 -20.094 1 92.75 181 TYR A CA 1
ATOM 1387 C C . TYR A 1 181 ? 8.812 -5.469 -19.969 1 92.75 181 TYR A C 1
ATOM 1389 O O . TYR A 1 181 ? 8.578 -4.336 -20.406 1 92.75 181 TYR A O 1
ATOM 1397 N N . ALA A 1 182 ? 9.867 -5.867 -19.266 1 86.88 182 ALA A N 1
ATOM 1398 C CA . ALA A 1 182 ? 10.984 -4.93 -19.219 1 86.88 182 ALA A CA 1
ATOM 1399 C C . ALA A 1 182 ? 11.648 -4.789 -20.578 1 86.88 182 ALA A C 1
ATOM 1401 O O . ALA A 1 182 ? 11.531 -5.68 -21.438 1 86.88 182 ALA A O 1
ATOM 1402 N N . ASP A 1 183 ? 12.102 -3.508 -20.75 1 74.38 183 ASP A N 1
ATOM 1403 C CA . ASP A 1 183 ? 12.789 -3.254 -22.016 1 74.38 183 ASP A CA 1
ATOM 1404 C C . ASP A 1 183 ? 14.008 -4.152 -22.172 1 74.38 183 ASP A C 1
ATOM 1406 O O . ASP A 1 183 ? 14.555 -4.645 -21.172 1 74.38 183 ASP A O 1
ATOM 1410 N N . ALA A 1 184 ? 14.32 -4.441 -23.375 1 63.62 184 ALA A N 1
ATOM 1411 C CA . ALA A 1 184 ? 15.523 -5.195 -23.719 1 63.62 184 ALA A CA 1
ATOM 1412 C C . ALA A 1 184 ? 16.719 -4.727 -22.875 1 63.62 184 ALA A C 1
ATOM 1414 O O . ALA A 1 184 ? 16.766 -3.564 -22.469 1 63.62 184 ALA A O 1
ATOM 1415 N N . PRO A 1 185 ? 17.703 -5.723 -22.609 1 57.59 185 PRO A N 1
ATOM 1416 C CA . PRO A 1 185 ? 17.875 -6.977 -23.359 1 57.59 185 PRO A CA 1
ATOM 1417 C C . PRO A 1 185 ? 17.062 -8.125 -22.766 1 57.59 185 PRO A C 1
ATOM 1419 O O . PRO A 1 185 ? 16.828 -9.133 -23.422 1 57.59 185 PRO A O 1
ATOM 1422 N N . ALA A 1 186 ? 16.672 -7.984 -21.469 1 59.09 186 ALA A N 1
ATOM 1423 C CA . ALA A 1 186 ? 16.016 -9.188 -20.953 1 59.09 186 ALA A CA 1
ATOM 1424 C C . ALA A 1 186 ? 14.508 -9.016 -20.906 1 59.09 186 ALA A C 1
ATOM 1426 O O . ALA A 1 186 ? 14.008 -7.98 -20.453 1 59.09 186 ALA A O 1
ATOM 1427 N N . ALA A 1 187 ? 13.758 -9.727 -21.734 1 64.44 187 ALA A N 1
ATOM 1428 C CA . ALA A 1 187 ? 12.305 -9.82 -21.781 1 64.44 187 ALA A CA 1
ATOM 1429 C C . ALA A 1 187 ? 11.734 -10.273 -20.453 1 64.44 187 ALA A C 1
ATOM 1431 O O . ALA A 1 187 ? 10.938 -11.211 -20.391 1 64.44 187 ALA A O 1
ATOM 1432 N N . ALA A 1 188 ? 12.234 -9.602 -19.406 1 85.62 188 ALA A N 1
ATOM 1433 C CA . ALA A 1 188 ? 11.742 -10.008 -18.094 1 85.62 188 ALA A CA 1
ATOM 1434 C C . ALA A 1 188 ? 10.391 -9.375 -17.797 1 85.62 188 ALA A C 1
ATOM 1436 O O . ALA A 1 188 ? 10.102 -8.258 -18.234 1 85.62 188 ALA A O 1
ATOM 1437 N N . VAL A 1 189 ? 9.555 -10.195 -17.219 1 92.31 189 VAL A N 1
ATOM 1438 C CA . VAL A 1 189 ? 8.219 -9.734 -16.844 1 92.31 189 VAL A CA 1
ATOM 1439 C C . VAL A 1 189 ? 8.336 -8.547 -15.891 1 92.31 189 VAL A C 1
ATOM 1441 O O . VAL A 1 189 ? 9.148 -8.57 -14.969 1 92.31 189 VAL A O 1
ATOM 1444 N N . LYS A 1 190 ? 7.562 -7.535 -16.188 1 94.62 190 LYS A N 1
ATOM 1445 C CA . LYS A 1 190 ? 7.531 -6.363 -15.312 1 94.62 190 LYS A CA 1
ATOM 1446 C C . LYS A 1 190 ? 6.215 -6.293 -14.539 1 94.62 190 LYS A C 1
ATOM 1448 O O . LYS A 1 190 ? 6.211 -6.012 -13.336 1 94.62 190 LYS A O 1
ATOM 1453 N N . ARG A 1 191 ? 5.141 -6.527 -15.242 1 96.06 191 ARG A N 1
ATOM 1454 C CA . ARG A 1 191 ? 3.82 -6.504 -14.625 1 96.06 191 ARG A CA 1
ATOM 1455 C C . ARG A 1 191 ? 3.016 -7.742 -15.016 1 96.06 191 ARG A C 1
ATOM 1457 O O . ARG A 1 191 ? 2.908 -8.078 -16.203 1 96.06 191 ARG A O 1
ATOM 1464 N N . VAL A 1 192 ? 2.451 -8.375 -14.039 1 97.62 192 VAL A N 1
ATOM 1465 C CA . VAL A 1 192 ? 1.664 -9.578 -14.297 1 97.62 192 VAL A CA 1
ATOM 1466 C C . VAL A 1 192 ? 0.415 -9.578 -13.422 1 97.62 192 VAL A C 1
ATOM 1468 O O . VAL A 1 192 ? 0.479 -9.227 -12.234 1 97.62 192 VAL A O 1
ATOM 1471 N N . ASN A 1 193 ? -0.721 -9.875 -14.016 1 98.62 193 ASN A N 1
ATOM 1472 C CA . ASN A 1 193 ? -1.985 -10.07 -13.312 1 98.62 193 ASN A CA 1
ATOM 1473 C C . ASN A 1 193 ? -2.398 -11.539 -13.297 1 98.62 193 ASN A C 1
ATOM 1475 O O . ASN A 1 193 ? -2.369 -12.203 -14.336 1 98.62 193 ASN A O 1
ATOM 1479 N N . LEU A 1 194 ? -2.734 -12.016 -12.133 1 98.88 194 LEU A N 1
ATOM 1480 C CA . LEU A 1 194 ? -3.27 -13.367 -11.984 1 98.88 194 LEU A CA 1
ATOM 1481 C C . LEU A 1 194 ? -4.703 -13.32 -11.469 1 98.88 194 LEU A C 1
ATOM 1483 O O . LEU A 1 194 ? -4.992 -12.664 -10.469 1 98.88 194 LEU A O 1
ATOM 1487 N N . VAL A 1 195 ? -5.578 -14.062 -12.141 1 98.75 195 VAL A N 1
ATOM 1488 C CA . VAL A 1 195 ? -6.973 -14.07 -11.711 1 98.75 195 VAL A CA 1
ATOM 1489 C C . VAL A 1 195 ? -7.48 -15.508 -11.656 1 98.75 195 VAL A C 1
ATOM 1491 O O . VAL A 1 195 ? -7.234 -16.297 -12.57 1 98.75 195 VAL A O 1
ATOM 1494 N N . ARG A 1 196 ? -8.062 -15.836 -10.633 1 98.31 196 ARG A N 1
ATOM 1495 C CA . ARG A 1 196 ? -8.812 -17.078 -10.469 1 98.31 196 ARG A CA 1
ATOM 1496 C C . ARG A 1 196 ? -10.273 -16.797 -10.133 1 98.31 196 ARG A C 1
ATOM 1498 O O . ARG A 1 196 ? -10.57 -15.914 -9.328 1 98.31 196 ARG A O 1
ATOM 1505 N N . GLN A 1 197 ? -11.18 -17.578 -10.633 1 95.62 197 GLN A N 1
ATOM 1506 C CA . GLN A 1 197 ? -12.602 -17.328 -10.453 1 95.62 197 GLN A CA 1
ATOM 1507 C C . GLN A 1 197 ? -13.148 -18.094 -9.258 1 95.62 197 GLN A C 1
ATOM 1509 O O . GLN A 1 197 ? -14.062 -17.625 -8.578 1 95.62 197 GLN A O 1
ATOM 1514 N N . THR A 1 198 ? -12.508 -19.344 -9.047 1 91.25 198 THR A N 1
ATOM 1515 C CA . THR A 1 198 ? -13.062 -20.156 -7.973 1 91.25 198 THR A CA 1
ATOM 1516 C C . THR A 1 198 ? -11.953 -20.797 -7.148 1 91.25 198 THR A C 1
ATOM 1518 O O . THR A 1 198 ? -11.219 -21.656 -7.645 1 91.25 198 THR A O 1
ATOM 1521 N N . PRO A 1 199 ? -12.008 -20.562 -5.824 1 91.44 199 PRO A N 1
ATOM 1522 C CA . PRO A 1 199 ? -12.539 -19.344 -5.223 1 91.44 199 PRO A CA 1
ATOM 1523 C C . PRO A 1 199 ? -11.914 -18.078 -5.809 1 91.44 199 PRO A C 1
ATOM 1525 O O . PRO A 1 199 ? -10.781 -18.109 -6.281 1 91.44 199 PRO A O 1
ATOM 1528 N N . PRO A 1 200 ? -12.656 -17 -5.852 1 95.12 200 PRO A N 1
ATOM 1529 C CA . PRO A 1 200 ? -12.164 -15.797 -6.527 1 95.12 200 PRO A CA 1
ATOM 1530 C C . PRO A 1 200 ? -10.945 -15.195 -5.84 1 95.12 200 PRO A C 1
ATOM 1532 O O . PRO A 1 200 ? -10.914 -15.078 -4.613 1 95.12 200 PRO A O 1
ATOM 1535 N N . LEU A 1 201 ? -9.953 -14.836 -6.629 1 97.62 201 LEU A N 1
ATOM 1536 C CA . LEU A 1 201 ? -8.734 -14.18 -6.168 1 97.62 201 LEU A CA 1
ATOM 1537 C C . LEU A 1 201 ? -8.078 -13.398 -7.305 1 97.62 201 LEU A C 1
ATOM 1539 O O . LEU A 1 201 ? -7.855 -13.945 -8.391 1 97.62 201 LEU A O 1
ATOM 1543 N N . ASP A 1 202 ? -7.867 -12.125 -7.102 1 98 202 ASP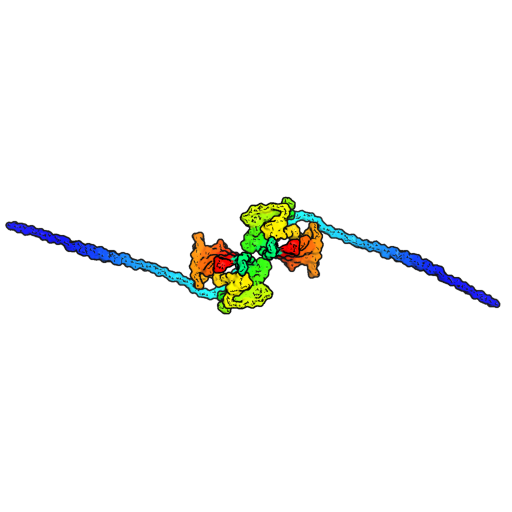 A N 1
ATOM 1544 C CA . ASP A 1 202 ? -7.18 -11.25 -8.047 1 98 202 ASP A CA 1
ATOM 1545 C C . ASP A 1 202 ? -5.84 -10.781 -7.492 1 98 202 ASP A C 1
ATOM 1547 O O . ASP A 1 202 ? -5.781 -10.195 -6.41 1 98 202 ASP A O 1
ATOM 1551 N N . ILE A 1 203 ? -4.789 -11.062 -8.195 1 98.31 203 ILE A N 1
ATOM 1552 C CA . ILE A 1 203 ? -3.438 -10.719 -7.773 1 98.31 203 ILE A CA 1
ATOM 1553 C C . ILE A 1 203 ? -2.762 -9.859 -8.844 1 98.31 203 ILE A C 1
ATOM 1555 O O . ILE A 1 203 ? -2.779 -10.203 -10.023 1 98.31 203 ILE A O 1
ATOM 1559 N N . LYS A 1 204 ? -2.213 -8.773 -8.484 1 97.5 204 LYS A N 1
ATOM 1560 C CA . LYS A 1 204 ? -1.371 -7.953 -9.352 1 97.5 204 LYS A CA 1
ATOM 1561 C C . LYS A 1 204 ? 0.05 -7.855 -8.805 1 97.5 204 LYS A C 1
ATOM 1563 O O . LYS A 1 204 ? 0.247 -7.574 -7.621 1 97.5 204 LYS A O 1
ATOM 1568 N N . LEU A 1 205 ? 1.007 -8.141 -9.672 1 97.25 205 LEU A N 1
ATOM 1569 C CA . LEU A 1 205 ? 2.416 -8.078 -9.305 1 97.25 205 LEU A CA 1
ATOM 1570 C C . LEU A 1 205 ? 3.17 -7.109 -10.211 1 97.25 205 LEU A C 1
ATOM 1572 O O . LEU A 1 205 ? 2.953 -7.09 -11.422 1 97.25 205 LEU A O 1
ATOM 1576 N N . VAL A 1 206 ? 3.938 -6.262 -9.625 1 95.81 206 VAL A N 1
ATOM 1577 C CA . VAL A 1 206 ? 4.922 -5.449 -10.344 1 95.81 206 VAL A CA 1
ATOM 1578 C C . VAL A 1 206 ? 6.328 -5.801 -9.859 1 95.81 206 VAL A C 1
ATOM 1580 O O . VAL A 1 206 ? 6.648 -5.629 -8.688 1 95.81 206 VAL A O 1
ATOM 1583 N N . LEU A 1 207 ? 7.094 -6.336 -10.695 1 94.88 207 LEU A N 1
ATOM 1584 C CA . LEU A 1 207 ? 8.445 -6.758 -10.352 1 94.88 207 LEU A CA 1
ATOM 1585 C C . LEU A 1 207 ? 9.43 -5.594 -10.469 1 94.88 207 LEU A C 1
ATOM 1587 O O . LEU A 1 207 ? 9.383 -4.844 -11.445 1 94.88 207 LEU A O 1
ATOM 1591 N N . ASP A 1 208 ? 10.242 -5.5 -9.328 1 89.06 208 ASP A N 1
ATOM 1592 C CA . ASP A 1 208 ? 11.25 -4.441 -9.336 1 89.06 208 ASP A CA 1
ATOM 1593 C C . ASP A 1 208 ? 12.5 -4.875 -10.102 1 89.06 208 ASP A C 1
ATOM 1595 O O . ASP A 1 208 ? 12.812 -6.066 -10.156 1 89.06 208 ASP A O 1
ATOM 1599 N N . ARG A 1 209 ? 13.125 -3.973 -10.82 1 73.38 209 ARG A N 1
ATOM 1600 C CA . ARG A 1 209 ? 14.359 -4.262 -11.539 1 73.38 209 ARG A CA 1
ATOM 1601 C C . ARG A 1 209 ? 15.586 -3.998 -10.664 1 73.38 209 ARG A C 1
ATOM 1603 O O . ARG A 1 209 ? 15.531 -3.174 -9.75 1 73.38 209 ARG A O 1
ATOM 1610 N N . MET B 1 1 ? 31.047 60.812 109 1 33.91 1 MET B N 1
ATOM 1611 C CA . MET B 1 1 ? 31.438 61.312 107.688 1 33.91 1 MET B CA 1
ATOM 1612 C C . MET B 1 1 ? 30.922 60.406 106.562 1 33.91 1 MET B C 1
ATOM 1614 O O . MET B 1 1 ? 31.484 59.312 106.312 1 33.91 1 MET B O 1
ATOM 1618 N N . THR B 1 2 ? 29.578 60.281 106.438 1 37.97 2 THR B N 1
ATOM 1619 C CA . THR B 1 2 ? 28.641 59.312 105.875 1 37.97 2 THR B CA 1
ATOM 1620 C C . THR B 1 2 ? 28.609 59.406 104.375 1 37.97 2 THR B C 1
ATOM 1622 O O . THR B 1 2 ? 28.438 60.5 103.812 1 37.97 2 THR B O 1
ATOM 1625 N N . MET B 1 3 ? 29.375 58.531 103.688 1 41.72 3 MET B N 1
ATOM 1626 C CA . MET B 1 3 ? 29.75 58.531 102.25 1 41.72 3 MET B CA 1
ATOM 1627 C C . MET B 1 3 ? 28.516 58.375 101.375 1 41.72 3 MET B C 1
ATOM 1629 O O . MET B 1 3 ? 27.703 57.469 101.562 1 41.72 3 MET B O 1
ATOM 1633 N N . PRO B 1 4 ? 28 59.438 100.688 1 43.56 4 PRO B N 1
ATOM 1634 C CA . PRO B 1 4 ? 26.688 59.438 100 1 43.56 4 PRO B CA 1
ATOM 1635 C C . PRO B 1 4 ? 26.609 58.531 98.812 1 43.56 4 PRO B C 1
ATOM 1637 O O . PRO B 1 4 ? 27.547 58.469 98 1 43.56 4 PRO B O 1
ATOM 1640 N N . ARG B 1 5 ? 26.031 57.344 98.875 1 40.31 5 ARG B N 1
ATOM 1641 C CA . ARG B 1 5 ? 26.031 56.25 97.875 1 40.31 5 ARG B CA 1
ATOM 1642 C C . ARG B 1 5 ? 25.188 56.625 96.688 1 40.31 5 ARG B C 1
ATOM 1644 O O . ARG B 1 5 ? 24 56.938 96.812 1 40.31 5 ARG B O 1
ATOM 1651 N N . PHE B 1 6 ? 25.781 57.344 95.625 1 40 6 PHE B N 1
ATOM 1652 C CA . PHE B 1 6 ? 25.125 57.906 94.438 1 40 6 PHE B CA 1
ATOM 1653 C C . PHE B 1 6 ? 24.453 56.812 93.625 1 40 6 PHE B C 1
ATOM 1655 O O . PHE B 1 6 ? 25.062 55.812 93.312 1 40 6 PHE B O 1
ATOM 1662 N N . ALA B 1 7 ? 23.109 56.688 93.625 1 38.22 7 ALA B N 1
ATOM 1663 C CA . ALA B 1 7 ? 22.156 55.75 93.125 1 38.22 7 ALA B CA 1
ATOM 1664 C C . ALA B 1 7 ? 22.078 55.844 91.562 1 38.22 7 ALA B C 1
ATOM 1666 O O . ALA B 1 7 ? 21.922 56.938 91.062 1 38.22 7 ALA B O 1
ATOM 1667 N N . TRP B 1 8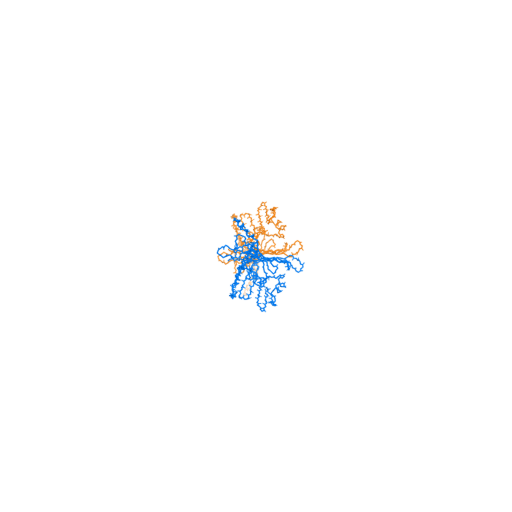 ? 22.734 54.938 90.812 1 35.69 8 TRP B N 1
ATOM 1668 C CA . TRP B 1 8 ? 22.938 54.875 89.375 1 35.69 8 TRP B CA 1
ATOM 1669 C C . TRP B 1 8 ? 21.609 54.688 88.625 1 35.69 8 TRP B C 1
ATOM 1671 O O . TRP B 1 8 ? 20.797 53.844 89 1 35.69 8 TRP B O 1
ATOM 1681 N N . PRO B 1 9 ? 21.047 55.75 87.938 1 41.22 9 PRO B N 1
ATOM 1682 C CA . PRO B 1 9 ? 19.734 55.844 87.312 1 41.22 9 PRO B CA 1
ATOM 1683 C C . PRO B 1 9 ? 19.531 54.812 86.188 1 41.22 9 PRO B C 1
ATOM 1685 O O . PRO B 1 9 ? 20.5 54.438 85.5 1 41.22 9 PRO B O 1
ATOM 1688 N N . HIS B 1 10 ? 18.578 53.812 86.312 1 36.34 10 HIS B N 1
ATOM 1689 C CA . HIS B 1 10 ? 18.219 52.625 85.5 1 36.34 10 HIS B CA 1
ATOM 1690 C C . HIS B 1 10 ? 17.797 53 84.125 1 36.34 10 HIS B C 1
ATOM 1692 O O . HIS B 1 10 ? 17.266 54.094 83.875 1 36.34 10 HIS B O 1
ATOM 1698 N N . ALA B 1 11 ? 18.172 52.25 82.938 1 41.25 11 ALA B N 1
ATOM 1699 C CA . ALA B 1 11 ? 18.422 52.094 81.5 1 41.25 11 ALA B CA 1
ATOM 1700 C C . ALA B 1 11 ? 17.125 51.906 80.75 1 41.25 11 ALA B C 1
ATOM 1702 O O . ALA B 1 11 ? 16.953 50.969 80 1 41.25 11 ALA B O 1
ATOM 1703 N N . ARG B 1 12 ? 15.961 52.5 81.062 1 40.16 12 ARG B N 1
ATOM 1704 C CA . ARG B 1 12 ? 14.742 52.031 80.438 1 40.16 12 ARG B CA 1
ATOM 1705 C C . ARG B 1 12 ? 14.703 52.438 79 1 40.16 12 ARG B C 1
ATOM 1707 O O . ARG B 1 12 ? 13.758 52.125 78.25 1 40.16 12 ARG B O 1
ATOM 1714 N N . THR B 1 13 ? 15.492 53.438 78.5 1 44.22 13 THR B N 1
ATOM 1715 C CA . THR B 1 13 ? 15.117 54.125 77.25 1 44.22 13 THR B CA 1
ATOM 1716 C C . THR B 1 13 ? 15.438 53.25 76.062 1 44.22 13 THR B C 1
ATOM 1718 O O . THR B 1 13 ? 15.211 53.656 74.938 1 44.22 13 THR B O 1
ATOM 1721 N N . ALA B 1 14 ? 16.078 52.031 76.25 1 45.66 14 ALA B N 1
ATOM 1722 C CA . ALA B 1 14 ? 16.703 51.438 75.062 1 45.66 14 ALA B CA 1
ATOM 1723 C C . ALA B 1 14 ? 15.664 50.719 74.188 1 45.66 14 ALA B C 1
ATOM 1725 O O . ALA B 1 14 ? 15.977 50.281 73.062 1 45.66 14 ALA B O 1
ATOM 1726 N N . ARG B 1 15 ? 14.469 50.438 74.75 1 48.06 15 ARG B N 1
ATOM 1727 C CA . ARG B 1 15 ? 13.664 49.438 74 1 48.06 15 ARG B CA 1
ATOM 1728 C C . ARG B 1 15 ? 12.977 50.031 72.812 1 48.06 15 ARG B C 1
ATOM 1730 O O . ARG B 1 15 ? 12.508 49.312 71.938 1 48.06 15 ARG B O 1
ATOM 1737 N N . ARG B 1 16 ? 12.664 51.375 72.875 1 48.34 16 ARG B N 1
ATOM 1738 C CA . ARG B 1 16 ? 11.797 51.875 71.875 1 48.34 16 ARG B CA 1
ATOM 1739 C C . ARG B 1 16 ? 12.555 52.031 70.562 1 48.34 16 ARG B C 1
ATOM 1741 O O . ARG B 1 16 ? 11.945 52.062 69.438 1 48.34 16 ARG B O 1
ATOM 1748 N N . VAL B 1 17 ? 13.906 52.25 70.625 1 49.12 17 VAL B N 1
ATOM 1749 C CA . VAL B 1 17 ? 14.648 52.5 69.438 1 49.12 17 VAL B CA 1
ATOM 1750 C C . VAL B 1 17 ? 14.758 51.25 68.562 1 49.12 17 VAL B C 1
ATOM 1752 O O . VAL B 1 17 ? 14.953 51.281 67.375 1 49.12 17 VAL B O 1
ATOM 1755 N N . ALA B 1 18 ? 14.641 50.031 69.312 1 51.75 18 ALA B N 1
ATOM 1756 C CA . ALA B 1 18 ? 14.914 48.812 68.562 1 51.75 18 ALA B CA 1
ATOM 1757 C C . ALA B 1 18 ? 13.766 48.469 67.625 1 51.75 18 ALA B C 1
ATOM 1759 O O . ALA B 1 18 ? 13.984 47.875 66.562 1 51.75 18 ALA B O 1
ATOM 1760 N N . PHE B 1 19 ? 12.508 48.906 68 1 52.5 19 PHE B N 1
ATOM 1761 C CA . PHE B 1 19 ? 11.406 48.469 67.188 1 52.5 19 PHE B CA 1
ATOM 1762 C C . PHE B 1 19 ? 11.391 49.25 65.875 1 52.5 19 PHE B C 1
ATOM 1764 O O . PHE B 1 19 ? 11.016 48.688 64.812 1 52.5 19 PHE B O 1
ATOM 1771 N N . ALA B 1 20 ? 11.812 50.594 65.938 1 52.66 20 ALA B N 1
ATOM 1772 C CA . ALA B 1 20 ? 11.75 51.375 64.75 1 52.66 20 ALA B CA 1
ATOM 1773 C C . ALA B 1 20 ? 12.773 50.906 63.719 1 52.66 20 ALA B C 1
ATOM 1775 O O . ALA B 1 20 ? 12.539 50.969 62.5 1 52.66 20 ALA B O 1
ATOM 1776 N N . ALA B 1 21 ? 13.93 50.406 64.25 1 50.53 21 ALA B N 1
ATOM 1777 C CA . ALA B 1 21 ? 14.961 50 63.312 1 50.53 21 ALA B CA 1
ATOM 1778 C C . ALA B 1 21 ? 14.555 48.719 62.531 1 50.53 21 ALA B C 1
ATOM 1780 O O . ALA B 1 21 ? 14.977 48.531 61.406 1 50.53 21 ALA B O 1
ATOM 1781 N N . ALA B 1 22 ? 13.727 47.906 63.25 1 50.53 22 ALA B N 1
ATOM 1782 C CA . ALA B 1 22 ? 13.383 46.625 62.594 1 50.53 22 ALA B CA 1
ATOM 1783 C C . ALA B 1 22 ? 12.398 46.875 61.438 1 50.53 22 ALA B C 1
ATOM 1785 O O . ALA B 1 22 ? 12.383 46.125 60.469 1 50.53 22 ALA B O 1
ATOM 1786 N N . ALA B 1 23 ? 11.516 47.906 61.625 1 51.38 23 ALA B N 1
ATOM 1787 C CA . ALA B 1 23 ? 10.539 48.125 60.562 1 51.38 23 ALA B CA 1
ATOM 1788 C C . ALA B 1 23 ? 11.211 48.656 59.312 1 51.38 23 ALA B C 1
ATOM 1790 O O . ALA B 1 23 ? 10.742 48.438 58.188 1 51.38 23 ALA B O 1
ATOM 1791 N N . ALA B 1 24 ? 12.266 49.531 59.531 1 48.75 24 ALA B N 1
ATOM 1792 C CA . ALA B 1 24 ? 12.906 50.094 58.375 1 48.75 24 ALA B CA 1
ATOM 1793 C C . ALA B 1 24 ? 13.641 49.062 57.562 1 48.75 24 ALA B C 1
ATOM 1795 O O . ALA B 1 24 ? 13.898 49.219 56.344 1 48.75 24 ALA B O 1
ATOM 1796 N N . ALA B 1 25 ? 14.133 48 58.281 1 46.41 25 ALA B N 1
ATOM 1797 C CA . ALA B 1 25 ? 14.922 47.031 57.562 1 46.41 25 ALA B CA 1
ATOM 1798 C C . ALA B 1 25 ? 14.039 46.188 56.625 1 46.41 25 ALA B C 1
ATOM 1800 O O . ALA B 1 25 ? 14.539 45.5 55.75 1 46.41 25 ALA B O 1
ATOM 1801 N N . ALA B 1 26 ? 12.758 46.094 57 1 47.53 26 ALA B N 1
ATOM 1802 C CA . ALA B 1 26 ? 11.938 45.188 56.188 1 47.53 26 ALA B CA 1
ATOM 1803 C C . ALA B 1 26 ? 11.688 45.812 54.812 1 47.53 26 ALA B C 1
ATOM 1805 O O . ALA B 1 26 ? 11.383 45.094 53.844 1 47.53 26 ALA B O 1
ATOM 1806 N N . VAL B 1 27 ? 11.641 47.188 54.781 1 47.5 27 VAL B N 1
ATOM 1807 C CA . VAL B 1 27 ? 11.219 47.75 53.5 1 47.5 27 VAL B CA 1
ATOM 1808 C C . VAL B 1 27 ? 12.328 47.562 52.469 1 47.5 27 VAL B C 1
ATOM 1810 O O . VAL B 1 27 ? 12.062 47.531 51.25 1 47.5 27 VAL B O 1
ATOM 1813 N N . ALA B 1 28 ? 13.594 47.531 52.938 1 45.53 28 ALA B N 1
ATOM 1814 C CA . ALA B 1 28 ? 14.641 47.625 51.906 1 45.53 28 ALA B CA 1
ATOM 1815 C C . ALA B 1 28 ? 14.703 46.344 51.094 1 45.53 28 ALA B C 1
ATOM 1817 O O . ALA B 1 28 ? 15.375 46.281 50.062 1 45.53 28 ALA B O 1
ATOM 1818 N N . LEU B 1 29 ? 14.312 45.281 51.719 1 41.66 29 LEU B N 1
ATOM 1819 C CA . LEU B 1 29 ? 14.609 44.062 50.969 1 41.66 29 LEU B CA 1
ATOM 1820 C C . LEU B 1 29 ? 13.68 43.938 49.75 1 41.66 29 LEU B C 1
ATOM 1822 O O . LEU B 1 29 ? 13.648 42.906 49.125 1 41.66 29 LEU B O 1
ATOM 1826 N N . ALA B 1 30 ? 12.695 44.875 49.656 1 42.72 30 ALA B N 1
ATOM 1827 C CA . ALA B 1 30 ? 11.875 44.625 48.469 1 42.72 30 ALA B CA 1
ATOM 1828 C C . ALA B 1 30 ? 12.664 44.906 47.219 1 42.72 30 ALA B C 1
ATOM 1830 O O . ALA B 1 30 ? 12.781 46.031 46.781 1 42.72 30 ALA B O 1
ATOM 1831 N N . GLY B 1 31 ? 13.984 44.5 47.156 1 40.44 31 GLY B N 1
ATOM 1832 C CA . GLY B 1 31 ? 14.734 44.625 45.906 1 40.44 31 GLY B CA 1
ATOM 1833 C C . GLY B 1 31 ? 13.922 44.219 44.688 1 40.44 31 GLY B C 1
ATOM 1834 O O . GLY B 1 31 ? 12.977 43.438 44.781 1 40.44 31 GLY B O 1
ATOM 1835 N N . CYS B 1 32 ? 13.758 45.219 43.75 1 38.03 32 CYS B N 1
ATOM 1836 C CA . CYS B 1 32 ? 13.227 45.156 42.375 1 38.03 32 CYS B CA 1
ATOM 1837 C C . CYS B 1 32 ? 13.711 43.906 41.656 1 38.03 32 CYS B C 1
ATOM 1839 O O . CYS B 1 32 ? 14.906 43.75 41.406 1 38.03 32 CYS B O 1
ATOM 1841 N N . ALA B 1 33 ? 13.352 42.625 42.188 1 43.69 33 ALA B N 1
ATOM 1842 C CA . ALA B 1 33 ? 13.586 41.562 41.25 1 43.69 33 ALA B CA 1
ATOM 1843 C C . ALA B 1 33 ? 13.172 41.969 39.812 1 43.69 33 ALA B C 1
ATOM 1845 O O . ALA B 1 33 ? 11.984 42.188 39.562 1 43.69 33 ALA B O 1
ATOM 1846 N N . THR B 1 34 ? 13.984 42.844 39.188 1 40.06 34 THR B N 1
ATOM 1847 C CA . THR B 1 34 ? 13.805 43.031 37.75 1 40.06 34 THR B CA 1
ATOM 1848 C C . THR B 1 34 ? 13.562 41.688 37.062 1 40.06 34 THR B C 1
ATOM 1850 O O . THR B 1 34 ? 14.383 40.781 37.156 1 40.06 34 THR B O 1
ATOM 1853 N N . GLN B 1 35 ? 12.344 41.188 37.125 1 39.72 35 GLN B N 1
ATOM 1854 C CA . GLN B 1 35 ? 12.07 40.031 36.281 1 39.72 35 GLN B CA 1
ATOM 1855 C C . GLN B 1 35 ? 12.695 40.219 34.906 1 39.72 35 GLN B C 1
ATOM 1857 O O . GLN B 1 35 ? 12.492 41.25 34.25 1 39.72 35 GLN B O 1
ATOM 1862 N N . PRO B 1 36 ? 13.914 39.625 34.656 1 40.25 36 PRO B N 1
ATOM 1863 C CA . PRO B 1 36 ? 14.352 39.719 33.281 1 40.25 36 PRO B CA 1
ATOM 1864 C C . PRO B 1 36 ? 13.195 39.625 32.281 1 40.25 36 PRO B C 1
ATOM 1866 O O . PRO B 1 36 ? 12.266 38.844 32.469 1 40.25 36 PRO B O 1
ATOM 1869 N N . GLN B 1 37 ? 12.805 40.812 31.75 1 39.16 37 GLN B N 1
ATOM 1870 C CA . GLN B 1 37 ? 11.875 40.75 30.641 1 39.16 37 GLN B CA 1
ATOM 1871 C C . GLN B 1 37 ? 12.25 39.656 29.656 1 39.16 37 GLN B C 1
ATOM 1873 O O . GLN B 1 37 ? 13.375 39.594 29.156 1 39.16 37 GLN B O 1
ATOM 1878 N N . ARG B 1 38 ? 11.82 38.406 29.938 1 41.72 38 ARG B N 1
ATOM 1879 C CA . ARG B 1 38 ? 11.984 37.438 28.844 1 41.72 38 ARG B CA 1
ATOM 1880 C C . ARG B 1 38 ? 11.703 38.125 27.5 1 41.72 38 ARG B C 1
ATOM 1882 O O . ARG B 1 38 ? 10.625 38.688 27.281 1 41.72 38 ARG B O 1
ATOM 1889 N N . ALA B 1 39 ? 12.766 38.688 26.859 1 39.75 39 ALA B N 1
ATOM 1890 C CA . ALA B 1 39 ? 12.633 39.156 25.469 1 39.75 39 ALA B CA 1
ATOM 1891 C C . ALA B 1 39 ? 11.656 38.281 24.688 1 39.75 39 ALA B C 1
ATOM 1893 O O . ALA B 1 39 ? 11.695 37.062 24.797 1 39.75 39 ALA B O 1
ATOM 1894 N N . PRO B 1 40 ? 10.516 38.875 24.266 1 35.16 40 PRO B N 1
ATOM 1895 C CA . PRO B 1 40 ? 9.75 38 23.359 1 35.16 40 PRO B CA 1
ATOM 1896 C C . PRO B 1 40 ? 10.617 37.344 22.297 1 35.16 40 PRO B C 1
ATOM 1898 O O . PRO B 1 40 ? 11.516 37.969 21.734 1 35.16 40 PRO B O 1
ATOM 1901 N N . ILE B 1 41 ? 11.086 36.125 22.547 1 36.75 41 ILE B N 1
ATOM 1902 C CA . ILE B 1 41 ? 11.633 35.469 21.375 1 36.75 41 ILE B CA 1
ATOM 1903 C C . ILE B 1 41 ? 10.891 35.906 20.125 1 36.75 41 ILE B C 1
ATOM 1905 O O . ILE B 1 41 ? 9.672 35.75 20.016 1 36.75 41 ILE B O 1
ATOM 1909 N N . ALA B 1 42 ? 11.336 37.062 19.578 1 35.88 42 ALA B N 1
ATOM 1910 C CA . ALA B 1 42 ? 10.812 37.438 18.266 1 35.88 42 ALA B CA 1
ATOM 1911 C C . ALA B 1 42 ? 10.547 36.188 17.422 1 35.88 42 ALA B C 1
ATOM 1913 O O . ALA B 1 42 ? 11.406 35.312 17.312 1 35.88 42 ALA B O 1
ATOM 1914 N N . ALA B 1 43 ? 9.312 35.812 17.375 1 36.78 43 ALA B N 1
ATOM 1915 C CA . ALA B 1 43 ? 9 34.812 16.344 1 36.78 43 ALA B CA 1
ATOM 1916 C C . ALA B 1 43 ? 9.711 35.156 15.031 1 36.78 43 ALA B C 1
ATOM 1918 O O . ALA B 1 43 ? 9.695 36.312 14.586 1 36.78 43 ALA B O 1
ATOM 1919 N N . PRO B 1 44 ? 10.898 34.656 14.664 1 36.25 44 PRO B N 1
ATOM 1920 C CA . PRO B 1 44 ? 11.344 35.062 13.32 1 36.25 44 PRO B CA 1
ATOM 1921 C C . PRO B 1 44 ? 10.195 35.562 12.445 1 36.25 44 PRO B C 1
ATOM 1923 O O . PRO B 1 44 ? 9.039 35.188 12.664 1 36.25 44 PRO B O 1
ATOM 1926 N N . SER B 1 45 ? 10.234 36.844 12.047 1 35.91 45 SER B N 1
ATOM 1927 C CA . SER B 1 45 ? 9.336 37.312 11 1 35.91 45 SER B CA 1
ATOM 1928 C C . SER B 1 45 ? 8.898 36.156 10.094 1 35.91 45 SER B C 1
ATOM 1930 O O . SER B 1 45 ? 9.734 35.375 9.641 1 35.91 45 SER B O 1
ATOM 1932 N N . ALA B 1 46 ? 7.738 35.688 10.172 1 38.47 46 ALA B N 1
ATOM 1933 C CA . ALA B 1 46 ? 7.145 34.875 9.102 1 38.47 46 ALA B CA 1
ATOM 1934 C C . ALA B 1 46 ? 7.539 35.406 7.73 1 38.47 46 ALA B C 1
ATOM 1936 O O . ALA B 1 46 ? 6.867 36.281 7.172 1 38.47 46 ALA B O 1
ATOM 1937 N N . LEU B 1 47 ? 8.648 36.125 7.453 1 37.59 47 LEU B N 1
ATOM 1938 C CA . LEU B 1 47 ? 8.859 36.188 6.012 1 37.59 47 LEU B CA 1
ATOM 1939 C C . LEU B 1 47 ? 8.234 34.969 5.336 1 37.59 47 LEU B C 1
ATOM 1941 O O . LEU B 1 47 ? 8.602 33.812 5.641 1 37.59 47 LEU B O 1
ATOM 1945 N N . GLN B 1 48 ? 6.984 35.031 5.164 1 41.41 48 GLN B N 1
ATOM 1946 C CA . GLN B 1 48 ? 6.281 34.125 4.277 1 41.41 48 GLN B CA 1
ATOM 1947 C C . GLN B 1 48 ? 7.156 33.719 3.092 1 41.41 48 GLN B C 1
ATOM 1949 O O . GLN B 1 48 ? 7.078 34.344 2.023 1 41.41 48 GLN B O 1
ATOM 1954 N N . THR B 1 49 ? 8.453 33.844 3.111 1 42.72 49 THR B N 1
ATOM 1955 C CA . THR B 1 49 ? 9.141 33.281 1.956 1 42.72 49 THR B CA 1
ATOM 1956 C C . THR B 1 49 ? 8.328 32.156 1.35 1 42.72 49 THR B C 1
ATOM 1958 O O . THR B 1 49 ? 7.82 31.281 2.072 1 42.72 49 THR B O 1
ATOM 1961 N N . GLU B 1 50 ? 7.75 32.406 0.123 1 51.03 50 GLU B N 1
ATOM 1962 C CA . GLU B 1 50 ? 7.102 31.422 -0.725 1 51.03 50 GLU B CA 1
ATOM 1963 C C . GLU B 1 50 ? 7.66 30.031 -0.464 1 51.03 50 GLU B C 1
ATOM 1965 O O . GLU B 1 50 ? 8.781 29.719 -0.874 1 51.03 50 GLU B O 1
ATOM 1970 N N . GLN B 1 51 ? 7.57 29.547 0.683 1 67.06 51 GLN B N 1
ATOM 1971 C CA . GLN B 1 51 ? 8.164 28.266 1.021 1 67.06 51 GLN B CA 1
ATOM 1972 C C . GLN B 1 51 ? 7.668 27.172 0.089 1 67.06 51 GLN B C 1
ATOM 1974 O O . GLN B 1 51 ? 6.461 26.984 -0.081 1 67.06 51 GLN B O 1
ATOM 1979 N N . ASN B 1 52 ? 8.344 27 -1.034 1 86.56 52 ASN B N 1
ATOM 1980 C CA . ASN B 1 52 ? 8.148 25.875 -1.934 1 86.56 52 ASN B CA 1
ATOM 1981 C C . ASN B 1 52 ? 8.766 24.594 -1.371 1 86.56 52 ASN B C 1
ATOM 1983 O O . ASN B 1 52 ? 9.984 24.516 -1.183 1 86.56 52 ASN B O 1
ATOM 1987 N N . ARG B 1 53 ? 7.875 23.891 -0.828 1 92.38 53 ARG B N 1
ATOM 1988 C CA . ARG B 1 53 ? 8.352 22.609 -0.295 1 92.38 53 ARG B CA 1
ATOM 1989 C C . ARG B 1 53 ? 7.668 21.438 -0.984 1 92.38 53 ARG B C 1
ATOM 1991 O O . ARG B 1 53 ? 6.535 21.562 -1.459 1 92.38 53 ARG B O 1
ATOM 1998 N N . ALA B 1 54 ? 8.445 20.375 -1.033 1 95.25 54 ALA B N 1
ATOM 1999 C CA . ALA B 1 54 ? 7.926 19.141 -1.614 1 95.25 54 ALA B CA 1
ATOM 2000 C C . ALA B 1 54 ? 8.383 17.922 -0.82 1 95.25 54 ALA B C 1
ATOM 2002 O O . ALA B 1 54 ? 9.539 17.859 -0.379 1 95.25 54 ALA B O 1
ATOM 2003 N N . TYR B 1 55 ? 7.441 17.047 -0.558 1 94.81 55 TYR B N 1
ATOM 2004 C CA . TYR B 1 55 ? 7.734 15.781 0.111 1 94.81 55 TYR B CA 1
ATOM 2005 C C . TYR B 1 55 ? 7.133 14.609 -0.653 1 94.81 55 TYR B C 1
ATOM 2007 O O . TYR B 1 55 ? 6.027 14.711 -1.188 1 94.81 55 TYR B O 1
ATOM 2015 N N . THR B 1 56 ? 7.836 13.531 -0.694 1 96.06 56 THR B N 1
ATOM 2016 C CA . THR B 1 56 ? 7.32 12.258 -1.175 1 96.06 56 THR B CA 1
ATOM 2017 C C . THR B 1 56 ? 7.512 11.164 -0.125 1 96.06 56 THR B C 1
ATOM 2019 O O . THR B 1 56 ? 8.375 11.281 0.749 1 96.06 56 THR B O 1
ATOM 2022 N N . GLY B 1 57 ? 6.637 10.203 -0.179 1 95.69 57 GLY B N 1
ATOM 2023 C CA . GLY B 1 57 ? 6.797 9.102 0.753 1 95.69 57 GLY B CA 1
ATOM 2024 C C . GLY B 1 57 ? 5.656 8.102 0.694 1 95.69 57 GLY B C 1
ATOM 2025 O O . GLY B 1 57 ? 5.008 7.953 -0.344 1 95.69 57 GLY B O 1
ATOM 2026 N N . ARG B 1 58 ? 5.559 7.43 1.787 1 95.5 58 ARG B N 1
ATOM 2027 C CA . ARG B 1 58 ? 4.535 6.406 1.947 1 95.5 58 ARG B CA 1
ATOM 2028 C C . ARG B 1 58 ? 3.568 6.766 3.072 1 95.5 58 ARG B C 1
ATOM 2030 O O . ARG B 1 58 ? 3.938 7.48 4.004 1 95.5 58 ARG B O 1
ATOM 2037 N N . PHE B 1 59 ? 2.355 6.246 2.861 1 96.88 59 PHE B N 1
ATOM 2038 C CA . PHE B 1 59 ? 1.362 6.543 3.887 1 96.88 59 PHE B CA 1
ATOM 2039 C C . PHE B 1 59 ? 0.529 5.309 4.207 1 96.88 59 PHE B C 1
ATOM 2041 O O . PHE B 1 59 ? 0.397 4.41 3.375 1 96.88 59 PHE B O 1
ATOM 2048 N N . ALA B 1 60 ? 0.048 5.316 5.434 1 95.38 60 ALA B N 1
ATOM 2049 C CA . ALA B 1 60 ? -1.019 4.426 5.883 1 95.38 60 ALA B CA 1
ATOM 2050 C C . ALA B 1 60 ? -2.072 5.188 6.68 1 95.38 60 ALA B C 1
ATOM 2052 O O . ALA B 1 60 ? -1.737 5.957 7.586 1 95.38 60 ALA B O 1
ATOM 2053 N N . VAL B 1 61 ? -3.344 4.984 6.301 1 96.62 61 VAL B N 1
ATOM 2054 C CA . VAL B 1 61 ? -4.453 5.621 7.004 1 96.62 61 VAL B CA 1
ATOM 2055 C C . VAL B 1 61 ? -5.43 4.559 7.504 1 96.62 61 VAL B C 1
ATOM 2057 O O . VAL B 1 61 ? -5.82 3.664 6.746 1 96.62 61 VAL B O 1
ATOM 2060 N N . GLN B 1 62 ? -5.699 4.621 8.695 1 95.44 62 GLN B N 1
ATOM 2061 C CA . GLN B 1 62 ? -6.75 3.803 9.305 1 95.44 62 GLN B CA 1
ATOM 2062 C C . GLN B 1 62 ? -7.914 4.664 9.773 1 95.44 62 GLN B C 1
ATOM 2064 O O . GLN B 1 62 ? -7.719 5.645 10.492 1 95.44 62 GLN B O 1
ATOM 2069 N N . TYR B 1 63 ? -9.102 4.25 9.297 1 96.19 63 TYR B N 1
ATOM 2070 C CA . TYR B 1 63 ? -10.289 5.023 9.641 1 96.19 63 TYR B CA 1
ATOM 2071 C C . TYR B 1 63 ? -11.523 4.125 9.711 1 96.19 63 TYR B C 1
ATOM 2073 O O . TYR B 1 63 ? -11.43 2.92 9.469 1 96.19 63 TYR B O 1
ATOM 2081 N N . HIS B 1 64 ? -12.617 4.668 10.211 1 93.44 64 HIS B N 1
ATOM 2082 C CA . HIS B 1 64 ? -13.906 3.979 10.18 1 93.44 64 HIS B CA 1
ATOM 2083 C C . HIS B 1 64 ? -14.828 4.582 9.133 1 93.44 64 HIS B C 1
ATOM 2085 O O . HIS B 1 64 ? -14.938 5.805 9.016 1 93.44 64 HIS B O 1
ATOM 2091 N N . ASP B 1 65 ? -15.453 3.682 8.367 1 89.94 65 ASP B N 1
ATOM 2092 C CA . ASP B 1 65 ? -16.391 4.207 7.379 1 89.94 65 ASP B CA 1
ATOM 2093 C C . ASP B 1 65 ? -17.703 4.641 8.039 1 89.94 65 ASP B C 1
ATOM 2095 O O . ASP B 1 65 ? -17.797 4.699 9.266 1 89.94 65 ASP B O 1
ATOM 2099 N N . GLN B 1 66 ? -18.688 5.031 7.23 1 88.25 66 GLN B N 1
ATOM 2100 C CA . GLN B 1 66 ? -19.938 5.598 7.723 1 88.25 66 GLN B CA 1
ATOM 2101 C C . GLN B 1 66 ? -20.719 4.578 8.547 1 88.25 66 GLN B C 1
ATOM 2103 O O . GLN B 1 66 ? -21.516 4.953 9.406 1 88.25 66 GLN B O 1
ATOM 2108 N N . LEU B 1 67 ? -20.484 3.311 8.305 1 89.06 67 LEU B N 1
ATOM 2109 C CA . LEU B 1 67 ? -21.188 2.246 9.008 1 89.06 67 LEU B CA 1
ATOM 2110 C C . LEU B 1 67 ? -20.406 1.792 10.234 1 89.06 67 LEU B C 1
ATOM 2112 O O . LEU B 1 67 ? -20.797 0.848 10.922 1 89.06 67 LEU B O 1
ATOM 2116 N N . GLY B 1 68 ? -19.219 2.361 10.445 1 89.19 68 GLY B N 1
ATOM 2117 C CA . GLY B 1 68 ? -18.422 2.059 11.617 1 89.19 68 GLY B CA 1
ATOM 2118 C C . GLY B 1 68 ? -17.406 0.947 11.383 1 89.19 68 GLY B C 1
ATOM 2119 O O . GLY B 1 68 ? -16.703 0.528 12.305 1 89.19 68 GLY B O 1
ATOM 2120 N N . ASN B 1 69 ? -17.328 0.512 10.156 1 87.94 69 ASN B N 1
ATOM 2121 C CA . ASN B 1 69 ? -16.375 -0.554 9.844 1 87.94 69 ASN B CA 1
ATOM 2122 C C . ASN B 1 69 ? -14.953 -0.019 9.703 1 87.94 69 ASN B C 1
ATOM 2124 O O . ASN B 1 69 ? -14.742 1.02 9.07 1 87.94 69 ASN B O 1
ATOM 2128 N N . PRO B 1 70 ? -14.016 -0.73 10.359 1 88.38 70 PRO B N 1
ATOM 2129 C CA . PRO B 1 70 ? -12.625 -0.298 10.172 1 88.38 70 PRO B CA 1
ATOM 2130 C C . PRO B 1 70 ? -12.164 -0.411 8.719 1 88.38 70 PRO B C 1
ATOM 2132 O O . PRO B 1 70 ? -12.492 -1.385 8.039 1 88.38 70 PRO B O 1
ATOM 2135 N N . ARG B 1 71 ? -11.5 0.624 8.234 1 89.56 71 ARG B N 1
ATOM 2136 C CA . ARG B 1 71 ? -10.938 0.677 6.891 1 89.56 71 ARG B CA 1
ATOM 2137 C C . ARG B 1 71 ? -9.469 1.107 6.926 1 89.56 71 ARG B C 1
ATOM 2139 O O . ARG B 1 71 ? -9.055 1.847 7.82 1 89.56 71 ARG B O 1
ATOM 2146 N N . ASN B 1 72 ? -8.75 0.542 6.012 1 88.75 72 ASN B N 1
ATOM 2147 C CA . ASN B 1 72 ? -7.344 0.912 5.855 1 88.75 72 ASN B CA 1
ATOM 2148 C C . ASN B 1 72 ? -7.008 1.232 4.402 1 88.75 72 ASN B C 1
ATOM 2150 O O . ASN B 1 72 ? -7.508 0.58 3.486 1 88.75 72 ASN B O 1
ATOM 2154 N N . VAL B 1 73 ? -6.262 2.252 4.219 1 90.5 73 VAL B N 1
ATOM 2155 C CA . VAL B 1 73 ? -5.73 2.592 2.904 1 90.5 73 VAL B CA 1
ATOM 2156 C C . VAL B 1 73 ? -4.25 2.953 3.02 1 90.5 73 VAL B C 1
ATOM 2158 O O . VAL B 1 73 ? -3.84 3.613 3.977 1 90.5 73 VAL B O 1
ATOM 2161 N N . TYR B 1 74 ? -3.484 2.477 2.168 1 91.06 74 TYR B N 1
ATOM 2162 C CA . TYR B 1 74 ? -2.057 2.773 2.17 1 91.06 74 TYR B CA 1
ATOM 2163 C C . TYR B 1 74 ? -1.533 2.947 0.75 1 91.06 74 TYR B C 1
ATOM 2165 O O . TYR B 1 74 ? -2.164 2.5 -0.21 1 91.06 74 TYR B O 1
ATOM 2173 N N . GLY B 1 75 ? -0.39 3.607 0.654 1 93.5 75 GLY B N 1
ATOM 2174 C CA . GLY B 1 75 ? 0.254 3.848 -0.627 1 93.5 75 GLY B CA 1
ATOM 2175 C C . GLY B 1 75 ? 1.366 4.875 -0.553 1 93.5 75 GLY B C 1
ATOM 2176 O O . GLY B 1 75 ? 2.105 4.93 0.431 1 93.5 75 GLY B O 1
ATOM 2177 N N . ASN B 1 76 ? 1.513 5.543 -1.713 1 94.88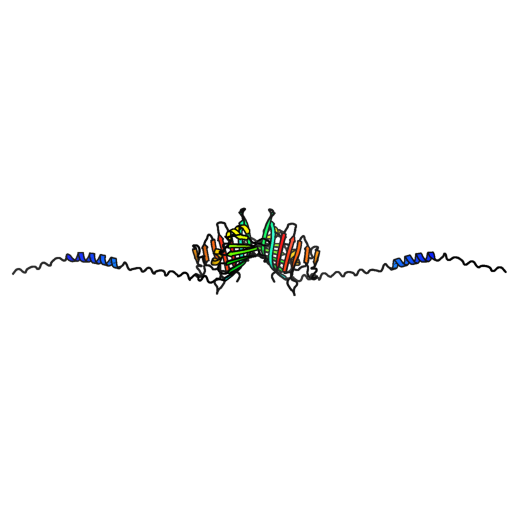 76 ASN B N 1
ATOM 2178 C CA . ASN B 1 76 ? 2.508 6.605 -1.821 1 94.88 76 ASN B CA 1
ATOM 2179 C C . ASN B 1 76 ? 1.854 7.98 -1.887 1 94.88 76 ASN B C 1
ATOM 2181 O O . ASN B 1 76 ? 0.684 8.102 -2.256 1 94.88 76 ASN B O 1
ATOM 2185 N N . PHE B 1 77 ? 2.586 8.898 -1.464 1 97.56 77 PHE B N 1
ATOM 2186 C CA . PHE B 1 77 ? 2.062 10.258 -1.596 1 97.56 77 PHE B CA 1
ATOM 2187 C C . PHE B 1 77 ? 3.111 11.188 -2.191 1 97.56 77 PHE B C 1
ATOM 2189 O O . PHE B 1 77 ? 4.312 10.938 -2.064 1 97.56 77 PHE B O 1
ATOM 2196 N N . ASP B 1 78 ? 2.668 12.242 -2.893 1 98 78 ASP B N 1
ATOM 2197 C CA . ASP B 1 78 ? 3.422 13.406 -3.35 1 98 78 ASP B CA 1
ATOM 2198 C C . ASP B 1 78 ? 2.809 14.703 -2.818 1 98 78 ASP B C 1
ATOM 2200 O O . ASP B 1 78 ? 1.63 14.977 -3.055 1 98 78 ASP B O 1
ATOM 2204 N N . TRP B 1 79 ? 3.561 15.406 -2.094 1 97.69 79 TRP B N 1
ATOM 2205 C CA . TRP B 1 79 ? 3.164 16.656 -1.464 1 97.69 79 TRP B CA 1
ATOM 2206 C C . TRP B 1 79 ? 3.895 17.844 -2.094 1 97.69 79 TRP B C 1
ATOM 2208 O O . TRP B 1 79 ? 5.117 17.812 -2.252 1 97.69 79 TRP B O 1
ATOM 2218 N N . GLN B 1 80 ? 3.184 18.875 -2.455 1 97 80 GLN B N 1
ATOM 2219 C CA . GLN B 1 80 ? 3.775 20.094 -2.988 1 97 80 GLN B CA 1
ATOM 2220 C C . GLN B 1 80 ? 3.123 21.328 -2.377 1 97 80 GLN B C 1
ATOM 2222 O O . GLN B 1 80 ? 1.896 21.422 -2.295 1 97 80 GLN B O 1
ATOM 2227 N N . GLU B 1 81 ? 4 22.203 -1.988 1 95.31 81 GLU B N 1
ATOM 2228 C CA . GLU B 1 81 ? 3.557 23.484 -1.476 1 95.31 81 GLU B CA 1
ATOM 2229 C C . GLU B 1 81 ? 4.109 24.641 -2.318 1 95.31 81 GLU B C 1
ATOM 2231 O O . GLU B 1 81 ? 5.301 24.672 -2.619 1 95.31 81 GLU B O 1
ATOM 2236 N N . GLN B 1 82 ? 3.27 25.531 -2.719 1 93.81 82 GLN B N 1
ATOM 2237 C CA . GLN B 1 82 ? 3.629 26.781 -3.363 1 93.81 82 GLN B CA 1
ATOM 2238 C C . GLN B 1 82 ? 2.916 27.969 -2.707 1 93.81 82 GLN B C 1
ATOM 2240 O O . GLN B 1 82 ? 1.78 28.281 -3.064 1 93.81 82 GLN B O 1
ATOM 2245 N N . GLY B 1 83 ? 3.674 28.578 -1.835 1 90.94 83 GLY B N 1
ATOM 2246 C CA . GLY B 1 83 ? 3.01 29.609 -1.052 1 90.94 83 GLY B CA 1
ATOM 2247 C C . GLY B 1 83 ? 1.875 29.062 -0.2 1 90.94 83 GLY B C 1
ATOM 2248 O O . GLY B 1 83 ? 2.082 28.172 0.627 1 90.94 83 GLY B O 1
ATOM 2249 N N . THR B 1 84 ? 0.726 29.5 -0.502 1 91.62 84 THR B N 1
ATOM 2250 C CA . THR B 1 84 ? -0.435 29.094 0.284 1 91.62 84 THR B CA 1
ATOM 2251 C C . THR B 1 84 ? -1.145 27.922 -0.366 1 91.62 84 THR B C 1
ATOM 2253 O O . THR B 1 84 ? -2.098 27.375 0.195 1 91.62 84 THR B O 1
ATOM 2256 N N . ASN B 1 85 ? -0.639 27.516 -1.427 1 95.38 85 ASN B N 1
ATOM 2257 C CA . ASN B 1 85 ? -1.249 26.406 -2.146 1 95.38 85 ASN B CA 1
ATOM 2258 C C . ASN B 1 85 ? -0.6 25.078 -1.777 1 95.38 85 ASN B C 1
ATOM 2260 O O . ASN B 1 85 ? 0.621 25 -1.629 1 95.38 85 ASN B O 1
ATOM 2264 N N . VAL B 1 86 ? -1.477 24.141 -1.596 1 96.62 86 VAL B N 1
ATOM 2265 C CA . VAL B 1 86 ? -0.993 22.797 -1.307 1 96.62 86 VAL B CA 1
ATOM 2266 C C . VAL B 1 86 ? -1.608 21.797 -2.289 1 96.62 86 VAL B C 1
ATOM 2268 O O . VAL B 1 86 ? -2.807 21.859 -2.574 1 96.62 86 VAL B O 1
ATOM 2271 N N . SER B 1 87 ? -0.744 20.938 -2.818 1 97.94 87 SER B N 1
ATOM 2272 C CA . SER B 1 87 ? -1.202 19.812 -3.637 1 97.94 87 SER B CA 1
ATOM 2273 C C . SER B 1 87 ? -0.744 18.484 -3.057 1 97.94 87 SER B C 1
ATOM 2275 O O . SER B 1 87 ? 0.437 18.297 -2.746 1 97.94 87 SER B O 1
ATOM 2277 N N . LEU B 1 88 ? -1.729 17.578 -2.875 1 98.5 88 LEU B N 1
ATOM 2278 C CA . LEU B 1 88 ? -1.469 16.234 -2.385 1 98.5 88 LEU B CA 1
ATOM 2279 C C . LEU B 1 88 ? -1.959 15.188 -3.381 1 98.5 88 LEU B C 1
ATOM 2281 O O . LEU B 1 88 ? -3.148 15.141 -3.705 1 98.5 88 LEU B O 1
ATOM 2285 N N . GLU B 1 89 ? -1.012 14.398 -3.828 1 98.62 89 GLU B N 1
ATOM 2286 C CA . GLU B 1 89 ? -1.396 13.234 -4.625 1 98.62 89 GLU B CA 1
ATOM 2287 C C . GLU B 1 89 ? -1.194 11.938 -3.844 1 98.62 89 GLU B C 1
ATOM 2289 O O . GLU B 1 89 ? -0.114 11.695 -3.301 1 98.62 89 GLU B O 1
ATOM 2294 N N . LEU B 1 90 ? -2.256 11.156 -3.787 1 97.62 90 LEU B N 1
ATOM 2295 C CA . LEU B 1 90 ? -2.205 9.82 -3.213 1 97.62 90 LEU B CA 1
ATOM 2296 C C . LEU B 1 90 ? -2.219 8.758 -4.305 1 97.62 90 LEU B C 1
ATOM 2298 O O . LEU B 1 90 ? -3.031 8.82 -5.23 1 97.62 90 LEU B O 1
ATOM 2302 N N . ARG B 1 91 ? -1.293 7.824 -4.172 1 95.94 91 ARG B N 1
ATOM 2303 C CA . ARG B 1 91 ? -1.195 6.75 -5.16 1 95.94 91 ARG B CA 1
ATOM 2304 C C . ARG B 1 91 ? -1.225 5.383 -4.488 1 95.94 91 ARG B C 1
ATOM 2306 O O . ARG B 1 91 ? -0.79 5.238 -3.342 1 95.94 91 ARG B O 1
ATOM 2313 N N . SER B 1 92 ? -1.728 4.406 -5.223 1 91.06 92 SER B N 1
ATOM 2314 C CA . SER B 1 92 ? -1.641 3.023 -4.77 1 91.06 92 SER B CA 1
ATOM 2315 C C . SER B 1 92 ? -0.195 2.539 -4.75 1 91.06 92 SER B C 1
ATOM 2317 O O . SER B 1 92 ? 0.684 3.162 -5.348 1 91.06 92 SER B O 1
ATOM 2319 N N . PRO B 1 93 ? 0.075 1.414 -4.117 1 86.88 93 PRO B N 1
ATOM 2320 C CA . PRO B 1 93 ? 1.429 0.855 -4.16 1 86.88 93 PRO B CA 1
ATOM 2321 C C . PRO B 1 93 ? 1.877 0.501 -5.574 1 86.88 93 PRO B C 1
ATOM 2323 O O . PRO B 1 93 ? 3.078 0.468 -5.855 1 86.88 93 PRO B O 1
ATOM 2326 N N . LEU B 1 94 ? 0.896 0.333 -6.473 1 90.06 94 LEU B N 1
ATOM 2327 C CA . LEU B 1 94 ? 1.202 -0.03 -7.852 1 90.06 94 LEU B CA 1
ATOM 2328 C C . LEU B 1 94 ? 1.256 1.208 -8.742 1 90.06 94 LEU B C 1
ATOM 2330 O O . LEU B 1 94 ? 1.383 1.095 -9.961 1 90.06 94 LEU B O 1
ATOM 2334 N N . GLY B 1 95 ? 1.084 2.326 -8.172 1 88.81 95 GLY B N 1
ATOM 2335 C CA . GLY B 1 95 ? 1.384 3.562 -8.875 1 88.81 95 GLY B CA 1
ATOM 2336 C C . GLY B 1 95 ? 0.149 4.258 -9.414 1 88.81 95 GLY B C 1
ATOM 2337 O O . GLY B 1 95 ? 0.233 5.375 -9.93 1 88.81 95 GLY B O 1
ATOM 2338 N N . GLN B 1 96 ? -0.939 3.627 -9.203 1 90.94 96 GLN B N 1
ATOM 2339 C CA . GLN B 1 96 ? -2.17 4.262 -9.664 1 90.94 96 GLN B CA 1
ATOM 2340 C C . GLN B 1 96 ? -2.572 5.414 -8.75 1 90.94 96 GLN B C 1
ATOM 2342 O O . GLN B 1 96 ? -2.486 5.301 -7.523 1 90.94 96 GLN B O 1
ATOM 2347 N N . THR B 1 97 ? -3.037 6.473 -9.383 1 95.62 97 THR B N 1
ATOM 2348 C CA . THR B 1 97 ? -3.51 7.605 -8.602 1 95.62 97 THR B CA 1
ATOM 2349 C C . THR B 1 97 ? -4.816 7.266 -7.887 1 95.62 97 THR B C 1
ATOM 2351 O O . THR B 1 97 ? -5.77 6.805 -8.516 1 95.62 97 THR B O 1
ATOM 2354 N N . LEU B 1 98 ? -4.867 7.551 -6.66 1 95.31 98 LEU B N 1
ATOM 2355 C CA . LEU B 1 98 ? -6.074 7.355 -5.863 1 95.31 98 LEU B CA 1
ATOM 2356 C C . LEU B 1 98 ? -6.859 8.656 -5.742 1 95.31 98 LEU B C 1
ATOM 2358 O O . LEU B 1 98 ? -8.086 8.656 -5.855 1 95.31 98 LEU B O 1
ATOM 2362 N N . ALA B 1 99 ? -6.133 9.703 -5.562 1 97.81 99 ALA B N 1
ATOM 2363 C CA . ALA B 1 99 ? -6.762 11.016 -5.398 1 97.81 99 ALA B CA 1
ATOM 2364 C C . ALA B 1 99 ? -5.738 12.133 -5.555 1 97.81 99 ALA B C 1
ATOM 2366 O O . ALA B 1 99 ? -4.57 11.969 -5.195 1 97.81 99 ALA B O 1
ATOM 2367 N N . ILE B 1 100 ? -6.16 13.219 -6.102 1 98.56 100 ILE B N 1
ATOM 2368 C CA . ILE B 1 100 ? -5.422 14.477 -6.078 1 98.56 100 ILE B CA 1
ATOM 2369 C C . ILE B 1 100 ? -6.219 15.531 -5.32 1 98.56 100 ILE B C 1
ATOM 2371 O O . ILE B 1 100 ? -7.367 15.828 -5.668 1 98.56 100 ILE B O 1
ATOM 2375 N N . VAL B 1 101 ? -5.625 16.062 -4.34 1 98.62 101 VAL B N 1
ATOM 2376 C CA . VAL B 1 101 ? -6.266 17.078 -3.506 1 98.62 101 VAL B CA 1
ATOM 2377 C C . VAL B 1 101 ? -5.496 18.391 -3.604 1 98.62 101 VAL B C 1
ATOM 2379 O O . VAL B 1 101 ? -4.273 18.406 -3.434 1 98.62 101 VAL B O 1
ATOM 2382 N N . LYS B 1 102 ? -6.191 19.406 -3.887 1 97.94 102 LYS B N 1
ATOM 2383 C CA . LYS B 1 102 ? -5.609 20.75 -3.92 1 97.94 102 LYS B CA 1
ATOM 2384 C C . LYS B 1 102 ? -6.34 21.688 -2.969 1 97.94 102 LYS B C 1
ATOM 2386 O O . LYS B 1 102 ? -7.57 21.703 -2.926 1 97.94 102 LYS B O 1
ATOM 2391 N N . SER B 1 103 ? -5.598 22.391 -2.281 1 97.12 103 SER B N 1
ATOM 2392 C CA . SER B 1 103 ? -6.137 23.359 -1.338 1 97.12 103 SER B CA 1
ATOM 2393 C C . SER B 1 103 ? -5.523 24.734 -1.553 1 97.12 103 SER B C 1
ATOM 2395 O O . SER B 1 103 ? -4.301 24.875 -1.653 1 97.12 103 SER B O 1
ATOM 2397 N N . ALA B 1 104 ? -6.328 25.734 -1.633 1 94.94 104 ALA B N 1
ATOM 2398 C CA . ALA B 1 104 ? -5.949 27.141 -1.777 1 94.94 104 ALA B CA 1
ATOM 2399 C C . ALA B 1 104 ? -6.859 28.047 -0.952 1 94.94 104 ALA B C 1
ATOM 2401 O O . ALA B 1 104 ? -7.922 27.609 -0.497 1 94.94 104 ALA B O 1
ATOM 2402 N N . PRO B 1 105 ? -6.367 29.25 -0.703 1 92.44 105 PRO B N 1
ATOM 2403 C CA . PRO B 1 105 ? -7.199 30.172 0.074 1 92.44 105 PRO B CA 1
ATOM 2404 C C . PRO B 1 105 ? -8.594 30.359 -0.518 1 92.44 105 PRO B C 1
ATOM 2406 O O . PRO B 1 105 ? -9.562 30.562 0.222 1 92.44 105 PRO B O 1
ATOM 2409 N N . ASP B 1 106 ? -8.695 30.234 -1.77 1 93 106 ASP B N 1
ATOM 2410 C CA . ASP B 1 106 ? -9.977 30.516 -2.414 1 93 106 ASP B CA 1
ATOM 2411 C C . ASP B 1 106 ? -10.812 29.25 -2.545 1 93 106 ASP B C 1
ATOM 2413 O O . ASP B 1 106 ? -11.945 29.297 -3.045 1 93 106 ASP B O 1
ATOM 2417 N N . GLY B 1 107 ? -10.273 28.172 -2.168 1 95.69 107 GLY B N 1
ATOM 2418 C CA . GLY B 1 107 ? -11.062 26.953 -2.221 1 95.69 107 GLY B CA 1
ATOM 2419 C C . GLY B 1 107 ? -10.211 25.703 -2.418 1 95.69 107 GLY B C 1
ATOM 2420 O O . GLY B 1 107 ? -8.984 25.75 -2.305 1 95.69 107 GLY B O 1
ATOM 2421 N N . ALA B 1 108 ? -10.938 24.578 -2.572 1 97.88 108 ALA B N 1
ATOM 2422 C CA . ALA B 1 108 ? -10.258 23.297 -2.713 1 97.88 108 ALA B CA 1
ATOM 2423 C C . ALA B 1 108 ? -10.867 22.469 -3.848 1 97.88 108 ALA B C 1
ATOM 2425 O O . ALA B 1 108 ? -12.008 22.719 -4.25 1 97.88 108 ALA B O 1
ATOM 2426 N N . SER B 1 109 ? -10.055 21.594 -4.34 1 98.19 109 SER B N 1
ATOM 2427 C CA . SER B 1 109 ? -10.516 20.656 -5.352 1 98.19 109 SER B CA 1
ATOM 2428 C C . SER B 1 109 ? -10.023 19.25 -5.062 1 98.19 109 SER B C 1
ATOM 2430 O O . SER B 1 109 ? -8.984 19.062 -4.414 1 98.19 109 SER B O 1
ATOM 2432 N N . LEU B 1 110 ? -10.805 18.234 -5.484 1 98.44 110 LEU B N 1
ATOM 2433 C CA . LEU B 1 110 ? -10.477 16.828 -5.348 1 98.44 110 LEU B CA 1
ATOM 2434 C C . LEU B 1 110 ? -10.805 16.062 -6.625 1 98.44 110 LEU B C 1
ATOM 2436 O O . LEU B 1 110 ? -11.922 16.172 -7.141 1 98.44 110 LEU B O 1
ATOM 2440 N N . GLU B 1 111 ? -9.82 15.375 -7.082 1 98.12 111 GLU B N 1
ATOM 2441 C CA . GLU B 1 111 ? -9.969 14.586 -8.297 1 98.12 111 GLU B CA 1
ATOM 2442 C C . GLU B 1 111 ? -9.781 13.094 -8.023 1 98.12 111 GLU B C 1
ATOM 2444 O O . GLU B 1 111 ? -8.805 12.695 -7.383 1 98.12 111 GLU B O 1
ATOM 2449 N N . LEU B 1 112 ? -10.766 12.344 -8.469 1 96.44 112 LEU B N 1
ATOM 2450 C CA . LEU B 1 112 ? -10.711 10.883 -8.453 1 96.44 112 LEU B CA 1
ATOM 2451 C C . LEU B 1 112 ? -10.625 10.328 -9.867 1 96.44 112 LEU B C 1
ATOM 2453 O O . LEU B 1 112 ? -11.07 10.977 -10.82 1 96.44 112 LEU B O 1
ATOM 2457 N N . PRO B 1 113 ? -10 9.156 -9.914 1 92.81 113 PRO B N 1
ATOM 2458 C CA . PRO B 1 113 ? -9.93 8.562 -11.25 1 92.81 113 PRO B CA 1
ATOM 2459 C C . PRO B 1 113 ? -11.305 8.414 -11.898 1 92.81 113 PRO B C 1
ATOM 2461 O O . PRO B 1 113 ? -12.266 8 -11.234 1 92.81 113 PRO B O 1
ATOM 2464 N N . ASN B 1 114 ? -11.438 8.812 -13.141 1 92.31 114 ASN B N 1
ATOM 2465 C CA . ASN B 1 114 ? -12.602 8.648 -14 1 92.31 114 ASN B CA 1
ATOM 2466 C C . ASN B 1 114 ? -13.812 9.414 -13.469 1 92.31 114 ASN B C 1
ATOM 2468 O O . ASN B 1 114 ? -14.953 8.992 -13.672 1 92.31 114 ASN B O 1
ATOM 2472 N N . ARG B 1 115 ? -13.664 10.375 -12.656 1 94.31 115 ARG B N 1
ATOM 2473 C CA . ARG B 1 115 ? -14.727 11.234 -12.148 1 94.31 115 ARG B CA 1
ATOM 2474 C C . ARG B 1 115 ? -14.422 12.703 -12.422 1 94.31 115 ARG B C 1
ATOM 2476 O O . ARG B 1 115 ? -13.266 13.078 -12.633 1 94.31 115 ARG B O 1
ATOM 2483 N N . GLN B 1 116 ? -15.445 13.477 -12.43 1 95.44 116 GLN B N 1
ATOM 2484 C CA . GLN B 1 116 ? -15.266 14.922 -12.547 1 95.44 116 GLN B CA 1
ATOM 2485 C C . GLN B 1 116 ? -14.656 15.5 -11.266 1 95.44 116 GLN B C 1
ATOM 2487 O O . GLN B 1 116 ? -14.992 15.062 -10.164 1 95.44 116 GLN B O 1
ATOM 2492 N N . PRO B 1 117 ? -13.898 16.484 -11.5 1 96.62 117 PRO B N 1
ATOM 2493 C CA . PRO B 1 117 ? -13.359 17.141 -10.305 1 96.62 117 PRO B CA 1
ATOM 2494 C C . PRO B 1 117 ? -14.453 17.719 -9.406 1 96.62 117 PRO B C 1
ATOM 2496 O O . PRO B 1 117 ? -15.477 18.203 -9.898 1 96.62 117 PRO B O 1
ATOM 2499 N N . GLN B 1 118 ? -14.219 17.656 -8.18 1 98 118 GLN B N 1
ATOM 2500 C CA . GLN B 1 118 ? -15.109 18.219 -7.168 1 98 118 GLN B CA 1
ATOM 2501 C C . GLN B 1 118 ? -14.492 19.453 -6.523 1 98 118 GLN B C 1
ATOM 2503 O O . GLN B 1 118 ? -13.289 19.5 -6.273 1 98 118 GLN B O 1
ATOM 2508 N N . PHE B 1 119 ? -15.43 20.438 -6.207 1 97.19 119 PHE B N 1
ATOM 2509 C CA . PHE B 1 119 ? -14.953 21.688 -5.621 1 97.19 119 PHE B CA 1
ATOM 2510 C C . PHE B 1 119 ? -15.703 22 -4.332 1 97.19 119 PHE B C 1
ATOM 2512 O O . PHE B 1 119 ? -16.875 21.656 -4.191 1 97.19 119 PHE B O 1
ATOM 2519 N N . ALA B 1 120 ? -15.031 22.625 -3.424 1 96.81 120 ALA B N 1
ATOM 2520 C CA . ALA B 1 120 ? -15.641 23.094 -2.182 1 96.81 120 ALA B CA 1
ATOM 2521 C C . ALA B 1 120 ? -14.773 24.172 -1.521 1 96.81 120 ALA B C 1
ATOM 2523 O O . ALA B 1 120 ? -13.586 24.281 -1.812 1 96.81 120 ALA B O 1
ATOM 2524 N N . PRO B 1 121 ? -15.391 24.906 -0.658 1 95.5 121 PRO B N 1
ATOM 2525 C CA . PRO B 1 121 ? -14.594 25.891 0.071 1 95.5 121 PRO B CA 1
ATOM 2526 C C . PRO B 1 121 ? -13.641 25.25 1.078 1 95.5 121 PRO B C 1
ATOM 2528 O O . PRO B 1 121 ? -12.57 25.812 1.359 1 95.5 121 PRO B O 1
ATOM 2531 N N . ASP B 1 122 ? -14.109 24.062 1.568 1 94.38 122 ASP B N 1
ATOM 2532 C CA . ASP B 1 122 ? -13.32 23.422 2.617 1 94.38 122 ASP B CA 1
ATOM 2533 C C . ASP B 1 122 ? -12.75 22.094 2.135 1 94.38 122 ASP B C 1
ATOM 2535 O O . ASP B 1 122 ? -13.492 21.141 1.862 1 94.38 122 ASP B O 1
ATOM 2539 N N . VAL B 1 123 ? -11.492 21.984 2.188 1 95.88 123 VAL B N 1
ATOM 2540 C CA . VAL B 1 123 ? -10.82 20.812 1.661 1 95.88 123 VAL B CA 1
ATOM 2541 C C . VAL B 1 123 ? -11.148 19.594 2.531 1 95.88 123 VAL B C 1
ATOM 2543 O O . VAL B 1 123 ? -11.258 18.469 2.029 1 95.88 123 VAL B O 1
ATOM 2546 N N . GLY B 1 124 ? -11.281 19.75 3.844 1 95.06 124 GLY B N 1
ATOM 2547 C CA . GLY B 1 124 ? -11.617 18.656 4.742 1 95.06 124 GLY B CA 1
ATOM 2548 C C . GLY B 1 124 ? -12.953 18.016 4.426 1 95.06 124 GLY B C 1
ATOM 2549 O O . GLY B 1 124 ? -13.078 16.797 4.418 1 95.06 124 GLY B O 1
ATOM 2550 N N . GLU B 1 125 ? -13.852 18.859 4.164 1 93.19 125 GLU B N 1
ATOM 2551 C CA . GLU B 1 125 ? -15.18 18.375 3.801 1 93.19 125 GLU B CA 1
ATOM 2552 C C . GLU B 1 125 ? -15.148 17.562 2.506 1 93.19 125 GLU B C 1
ATOM 2554 O O . GLU B 1 125 ? -15.773 16.516 2.406 1 93.19 125 GLU B O 1
ATOM 2559 N N . LEU B 1 126 ? -14.422 18.094 1.528 1 95.81 126 LEU B N 1
ATOM 2560 C CA . LEU B 1 126 ? -14.281 17.406 0.251 1 95.81 126 LEU B CA 1
ATOM 2561 C C . LEU B 1 126 ? -13.672 16.016 0.446 1 95.81 126 LEU B C 1
ATOM 2563 O O . LEU B 1 126 ? -14.172 15.031 -0.101 1 95.81 126 LEU B O 1
ATOM 2567 N N . MET B 1 127 ? -12.656 15.922 1.278 1 97.25 127 MET B N 1
ATOM 2568 C CA . MET B 1 127 ? -11.969 14.656 1.521 1 97.25 127 MET B CA 1
ATOM 2569 C C . MET B 1 127 ? -12.867 13.68 2.273 1 97.25 127 MET B C 1
ATOM 2571 O O . MET B 1 127 ? -12.945 12.5 1.927 1 97.25 127 MET B O 1
ATOM 2575 N N . GLN B 1 128 ? -13.57 14.227 3.205 1 95.12 128 GLN B N 1
ATOM 2576 C CA . GLN B 1 128 ? -14.453 13.383 3.994 1 95.12 128 GLN B CA 1
ATOM 2577 C C . GLN B 1 128 ? -15.539 12.758 3.123 1 95.12 128 GLN B C 1
ATOM 2579 O O . GLN B 1 128 ? -15.805 11.555 3.209 1 95.12 128 GLN B O 1
ATOM 2584 N N . ARG B 1 129 ? -16.047 13.492 2.293 1 93.56 129 ARG B N 1
ATOM 2585 C CA . ARG B 1 129 ? -17.156 13.047 1.443 1 93.56 129 ARG B CA 1
ATOM 2586 C C . ARG B 1 129 ? -16.656 12.07 0.382 1 93.56 129 ARG B C 1
ATOM 2588 O O . ARG B 1 129 ? -17.312 11.062 0.1 1 93.56 129 ARG B O 1
ATOM 2595 N N . SER B 1 130 ? -15.508 12.383 -0.138 1 94.56 130 SER B N 1
ATOM 2596 C CA . SER B 1 130 ? -15.047 11.641 -1.31 1 94.56 130 SER B CA 1
ATOM 2597 C C . SER B 1 130 ? -14.195 10.438 -0.909 1 94.56 130 SER B C 1
ATOM 2599 O O . SER B 1 130 ? -14.188 9.422 -1.602 1 94.56 130 SER B O 1
ATOM 2601 N N . LEU B 1 131 ? -13.422 10.523 0.212 1 94.62 131 LEU B N 1
ATOM 2602 C CA . LEU B 1 131 ? -12.453 9.492 0.573 1 94.62 131 LEU B CA 1
ATOM 2603 C C . LEU B 1 131 ? -12.875 8.766 1.844 1 94.62 131 LEU B C 1
ATOM 2605 O O . LEU B 1 131 ? -12.352 7.695 2.156 1 94.62 131 LEU B O 1
ATOM 2609 N N . GLY B 1 132 ? -13.797 9.359 2.592 1 94.19 132 GLY B N 1
ATOM 2610 C CA . GLY B 1 132 ? -14.234 8.773 3.848 1 94.19 132 GLY B CA 1
ATOM 2611 C C . GLY B 1 132 ? -13.445 9.258 5.047 1 94.19 132 GLY B C 1
ATOM 2612 O O . GLY B 1 132 ? -13.805 8.984 6.191 1 94.19 132 GLY B O 1
ATOM 2613 N N . PHE B 1 133 ? -12.398 9.992 4.781 1 95.69 133 PHE B N 1
ATOM 2614 C CA . PHE B 1 133 ? -11.586 10.602 5.828 1 95.69 133 PHE B CA 1
ATOM 2615 C C . PHE B 1 133 ? -11.047 11.953 5.367 1 95.69 133 PHE B C 1
ATOM 2617 O O . PHE B 1 133 ? -11.008 12.234 4.172 1 95.69 133 PHE B O 1
ATOM 2624 N N . ALA B 1 134 ? -10.625 12.727 6.332 1 96.44 134 ALA B N 1
ATOM 2625 C CA . ALA B 1 134 ? -10.047 14.039 6.051 1 96.44 134 ALA B CA 1
ATOM 2626 C C . ALA B 1 134 ? -8.656 14.164 6.656 1 96.44 134 ALA B C 1
ATOM 2628 O O . ALA B 1 134 ? -8.492 14.094 7.879 1 96.44 134 ALA B O 1
ATOM 2629 N N . LEU B 1 135 ? -7.742 14.375 5.781 1 97.81 135 LEU B N 1
ATOM 2630 C CA . LEU B 1 135 ? -6.387 14.641 6.25 1 97.81 135 LEU B CA 1
ATOM 2631 C C . LEU B 1 135 ? -6.246 16.094 6.684 1 97.81 135 LEU B C 1
ATOM 2633 O O . LEU B 1 135 ? -6.84 17 6.078 1 97.81 135 LEU B O 1
ATOM 2637 N N . PRO B 1 136 ? -5.441 16.344 7.633 1 96.88 136 PRO B N 1
ATOM 2638 C CA . PRO B 1 136 ? -5.238 17.703 8.125 1 96.88 136 PRO B CA 1
ATOM 2639 C C . PRO B 1 136 ? -4.188 18.469 7.324 1 96.88 136 PRO B C 1
ATOM 2641 O O . PRO B 1 136 ? -3.104 18.766 7.84 1 96.88 136 PRO B O 1
ATOM 2644 N N . LEU B 1 137 ? -4.48 18.906 6.172 1 96.88 137 LEU B N 1
ATOM 2645 C CA . LEU B 1 137 ? -3.496 19.484 5.266 1 96.88 137 LEU B CA 1
ATOM 2646 C C . LEU B 1 137 ? -2.9 20.766 5.855 1 96.88 137 LEU B C 1
ATOM 2648 O O . LEU B 1 137 ? -1.7 21.016 5.719 1 96.88 137 LEU B O 1
ATOM 2652 N N . ASP B 1 138 ? -3.732 21.516 6.52 1 93.38 138 ASP B N 1
ATOM 2653 C CA . ASP B 1 138 ? -3.242 22.766 7.09 1 93.38 138 ASP B CA 1
ATOM 2654 C C . ASP B 1 138 ? -2.199 22.5 8.18 1 93.38 138 ASP B C 1
ATOM 2656 O O . ASP B 1 138 ? -1.187 23.188 8.25 1 93.38 138 ASP B O 1
ATOM 2660 N N . GLY B 1 139 ? -2.529 21.547 8.992 1 96.12 139 GLY B N 1
ATOM 2661 C CA . GLY B 1 139 ? -1.559 21.172 10.008 1 96.12 139 GLY B CA 1
ATOM 2662 C C . GLY B 1 139 ? -0.302 20.547 9.43 1 96.12 139 GLY B C 1
ATOM 2663 O O . GLY B 1 139 ? 0.808 20.859 9.867 1 96.12 139 GLY B O 1
ATOM 2664 N N . LEU B 1 140 ? -0.498 19.734 8.422 1 97.25 140 LEU B N 1
ATOM 2665 C CA . LEU B 1 140 ? 0.608 18.984 7.836 1 97.25 140 LEU B CA 1
ATOM 2666 C C . LEU B 1 140 ? 1.649 19.922 7.242 1 97.25 140 LEU B C 1
ATOM 2668 O O . LEU B 1 140 ? 2.846 19.625 7.258 1 97.25 140 LEU B O 1
ATOM 2672 N N . ARG B 1 141 ? 1.296 21.062 6.816 1 94.69 141 ARG B N 1
ATOM 2673 C CA . ARG B 1 141 ? 2.223 22.062 6.293 1 94.69 141 ARG B CA 1
ATOM 2674 C C . ARG B 1 141 ? 3.311 22.391 7.312 1 94.69 141 ARG B C 1
ATOM 2676 O O . ARG B 1 141 ? 4.449 22.688 6.941 1 94.69 141 ARG B O 1
ATOM 2683 N N . TYR B 1 142 ? 3.018 22.312 8.492 1 95.12 142 TYR B N 1
ATOM 2684 C CA . TYR B 1 142 ? 3.932 22.688 9.57 1 95.12 142 TYR B CA 1
ATOM 2685 C C . TYR B 1 142 ? 4.504 21.453 10.25 1 95.12 142 TYR B C 1
ATOM 2687 O O . TYR B 1 142 ? 5.695 21.422 10.578 1 95.12 142 TYR B O 1
ATOM 2695 N N . TRP B 1 143 ? 3.629 20.5 10.391 1 97.19 143 TRP B N 1
ATOM 2696 C CA . TRP B 1 143 ? 4.012 19.328 11.18 1 97.19 143 TRP B CA 1
ATOM 2697 C C . TRP B 1 143 ? 5.094 18.531 10.469 1 97.19 143 TRP B C 1
ATOM 2699 O O . TRP B 1 143 ? 5.906 17.859 11.117 1 97.19 143 TRP B O 1
ATOM 2709 N N . LEU B 1 144 ? 5.098 18.562 9.148 1 95.12 144 LEU B N 1
ATOM 2710 C CA . LEU B 1 144 ? 6.152 17.875 8.406 1 95.12 144 LEU B CA 1
ATOM 2711 C C . LEU B 1 144 ? 7.496 18.562 8.617 1 95.12 144 LEU B C 1
ATOM 2713 O O . LEU B 1 144 ? 8.547 17.969 8.344 1 95.12 144 LEU B O 1
ATOM 2717 N N . LEU B 1 145 ? 7.387 19.75 9.008 1 90.94 145 LEU B N 1
ATOM 2718 C CA . LEU B 1 145 ? 8.484 20.5 9.602 1 90.94 145 LEU B CA 1
ATOM 2719 C C . LEU B 1 145 ? 8.312 20.625 11.109 1 90.94 145 LEU B C 1
ATOM 2721 O O . LEU B 1 145 ? 7.664 21.562 11.586 1 90.94 145 LEU B O 1
ATOM 2725 N N . PRO B 1 146 ? 8.859 19.625 11.727 1 93.56 146 PRO B N 1
ATOM 2726 C CA . PRO B 1 146 ? 8.438 19.422 13.109 1 93.56 146 PRO B CA 1
ATOM 2727 C C . PRO B 1 146 ? 8.219 20.734 13.867 1 93.56 146 PRO B C 1
ATOM 2729 O O . PRO B 1 146 ? 8.914 21 14.852 1 93.56 146 PRO B O 1
ATOM 2732 N N . THR B 1 147 ? 7.195 21.5 13.445 1 94.81 147 THR B N 1
ATOM 2733 C CA . THR B 1 147 ? 6.816 22.781 14.016 1 94.81 147 THR B CA 1
ATOM 2734 C C . THR B 1 147 ? 5.301 22.891 14.156 1 94.81 147 THR B C 1
ATOM 2736 O O . THR B 1 147 ? 4.559 22.484 13.258 1 94.81 147 THR B O 1
ATOM 2739 N N . PRO B 1 148 ? 4.867 23.469 15.273 1 97.5 148 PRO B N 1
ATOM 2740 C CA . PRO B 1 148 ? 3.42 23.672 15.383 1 97.5 148 PRO B CA 1
ATOM 2741 C C . PRO B 1 148 ? 2.893 24.703 14.391 1 97.5 148 PRO B C 1
ATOM 2743 O O . PRO B 1 148 ? 3.629 25.594 13.977 1 97.5 148 PRO B O 1
ATOM 2746 N N . SER B 1 149 ? 1.682 24.516 13.977 1 96.25 149 SER B N 1
ATOM 2747 C CA . SER B 1 149 ? 0.997 25.578 13.242 1 96.25 149 SER B CA 1
ATOM 2748 C C . SER B 1 149 ? 0.842 26.828 14.086 1 96.25 149 SER B C 1
ATOM 2750 O O . SER B 1 149 ? 0.491 26.75 15.266 1 96.25 149 SER B O 1
ATOM 2752 N N . PRO B 1 150 ? 1.073 27.969 13.492 1 96.12 150 PRO B N 1
ATOM 2753 C CA . PRO B 1 150 ? 0.925 29.203 14.273 1 96.12 150 PRO B CA 1
ATOM 2754 C C . PRO B 1 150 ? -0.536 29.594 14.484 1 96.12 150 PRO B C 1
ATOM 2756 O O . PRO B 1 150 ? -0.828 30.5 15.266 1 96.12 150 PRO B O 1
ATOM 2759 N N . ALA B 1 151 ? -1.376 28.891 13.797 1 93.81 151 ALA B N 1
ATOM 2760 C CA . ALA B 1 151 ? -2.775 29.312 13.75 1 93.81 151 ALA B CA 1
ATOM 2761 C C . ALA B 1 151 ? -3.496 28.953 15.047 1 93.81 151 ALA B C 1
ATOM 2763 O O . ALA B 1 151 ? -4.473 29.609 15.422 1 93.81 151 ALA B O 1
ATOM 2764 N N . THR B 1 152 ? -3.141 27.922 15.742 1 97.12 152 THR B N 1
ATOM 2765 C CA . THR B 1 152 ? -3.82 27.453 16.938 1 97.12 152 THR B CA 1
ATOM 2766 C C . THR B 1 152 ? -2.811 27.062 18.016 1 97.12 152 THR B C 1
ATOM 2768 O O . THR B 1 152 ? -1.651 26.766 17.703 1 97.12 152 THR B O 1
ATOM 2771 N N . PRO B 1 153 ? -3.211 27.062 19.328 1 98.06 153 PRO B N 1
ATOM 2772 C CA . PRO B 1 153 ? -2.293 26.656 20.391 1 98.06 153 PRO B CA 1
ATOM 2773 C C . PRO B 1 153 ? -1.827 25.203 20.234 1 98.06 153 PRO B C 1
ATOM 2775 O O . PRO B 1 153 ? -2.557 24.375 19.703 1 98.06 153 PRO B O 1
ATOM 2778 N N . ALA B 1 154 ? -0.574 24.984 20.75 1 98.56 154 ALA B N 1
ATOM 2779 C CA . ALA B 1 154 ? 0.016 23.656 20.688 1 98.56 154 ALA B CA 1
ATOM 2780 C C . ALA B 1 154 ? 0.876 23.375 21.922 1 98.56 154 ALA B C 1
ATOM 2782 O O . ALA B 1 154 ? 1.319 24.312 22.594 1 98.56 154 ALA B O 1
ATOM 2783 N N . THR B 1 155 ? 0.981 22.141 22.266 1 98.38 155 THR B N 1
ATOM 2784 C CA . THR B 1 155 ? 1.979 21.688 23.219 1 98.38 155 THR B CA 1
ATOM 2785 C C . THR B 1 155 ? 3.051 20.844 22.531 1 98.38 155 THR B C 1
ATOM 2787 O O . THR B 1 155 ? 2.744 20.062 21.625 1 98.38 155 THR B O 1
ATOM 2790 N N . THR B 1 156 ? 4.254 21.047 22.953 1 97.69 156 THR B N 1
ATOM 2791 C CA . THR B 1 156 ? 5.375 20.328 22.359 1 97.69 156 THR B CA 1
ATOM 2792 C C . THR B 1 156 ? 6.199 19.625 23.422 1 97.69 156 THR B C 1
ATOM 2794 O O . THR B 1 156 ? 6.395 20.156 24.516 1 97.69 156 THR B O 1
ATOM 2797 N N . VAL B 1 157 ? 6.617 18.484 23.047 1 97.56 157 VAL B N 1
ATOM 2798 C CA . VAL B 1 157 ? 7.555 17.719 23.875 1 97.56 157 VAL B CA 1
ATOM 2799 C C . VAL B 1 157 ? 8.859 17.5 23.094 1 97.56 157 VAL B C 1
ATOM 2801 O O . VAL B 1 157 ? 8.836 17.047 21.953 1 97.56 157 VAL B O 1
ATOM 2804 N N . ARG B 1 158 ? 9.922 17.797 23.734 1 95.31 158 ARG B N 1
ATOM 2805 C CA . ARG B 1 158 ? 11.219 17.609 23.094 1 95.31 158 ARG B CA 1
ATOM 2806 C C . ARG B 1 158 ? 11.828 16.266 23.469 1 95.31 158 ARG B C 1
ATOM 2808 O O . ARG B 1 158 ? 11.477 15.68 24.5 1 95.31 158 ARG B O 1
ATOM 2815 N N . ASP B 1 159 ? 12.672 15.867 22.5 1 91.62 159 ASP B N 1
ATOM 2816 C CA . ASP B 1 159 ? 13.43 14.648 22.781 1 91.62 159 ASP B CA 1
ATOM 2817 C C . ASP B 1 159 ? 14.391 14.852 23.953 1 91.62 159 ASP B C 1
ATOM 2819 O O . ASP B 1 159 ? 15.25 15.742 23.906 1 91.62 159 ASP B O 1
ATOM 2823 N N . PRO B 1 160 ? 14.32 14.07 24.953 1 90.62 160 PRO B N 1
ATOM 2824 C CA . PRO B 1 160 ? 15.203 14.273 26.109 1 90.62 160 PRO B CA 1
ATOM 2825 C C . PRO B 1 160 ? 16.672 14.047 25.781 1 90.62 160 PRO B C 1
ATOM 2827 O O . PRO B 1 160 ? 17.547 14.625 26.438 1 90.62 160 PRO B O 1
ATOM 2830 N N . GLN B 1 161 ? 16.906 13.25 24.734 1 89.06 161 GLN B N 1
ATOM 2831 C CA . GLN B 1 161 ? 18.281 12.93 24.375 1 89.06 161 GLN B CA 1
ATOM 2832 C C . GLN B 1 161 ? 18.844 13.961 23.391 1 89.06 161 GLN B C 1
ATOM 2834 O O . GLN B 1 161 ? 20.062 14.062 23.234 1 89.06 161 GLN B O 1
ATOM 2839 N N . ASP B 1 162 ? 18 14.641 22.641 1 85 162 ASP B N 1
ATOM 2840 C CA . ASP B 1 162 ? 18.391 15.68 21.688 1 85 162 ASP B CA 1
ATOM 2841 C C . ASP B 1 162 ? 17.375 16.828 21.703 1 85 162 ASP B C 1
ATOM 2843 O O . ASP B 1 162 ? 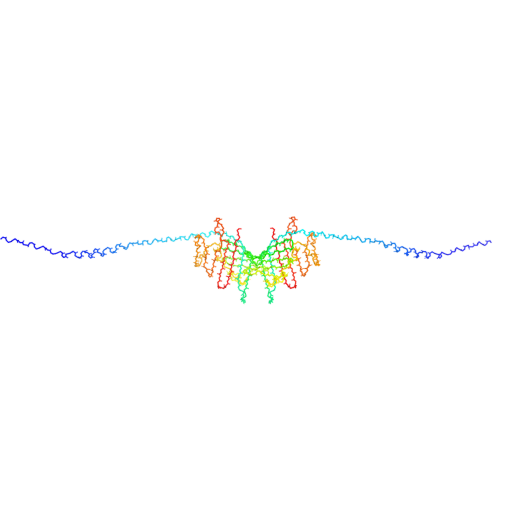16.391 16.797 20.969 1 85 162 ASP B O 1
ATOM 2847 N N . GLY B 1 163 ? 17.688 17.781 22.438 1 81.62 163 GLY B N 1
ATOM 2848 C CA . GLY B 1 163 ? 16.781 18.891 22.688 1 81.62 163 GLY B CA 1
ATOM 2849 C C . GLY B 1 163 ? 16.406 19.656 21.438 1 81.62 163 GLY B C 1
ATOM 2850 O O . GLY B 1 163 ? 15.438 20.422 21.438 1 81.62 163 GLY B O 1
ATOM 2851 N N . ALA B 1 164 ? 17.125 19.5 20.422 1 83.75 164 ALA B N 1
ATOM 2852 C CA . ALA B 1 164 ? 16.812 20.188 19.172 1 83.75 164 ALA B CA 1
ATOM 2853 C C . ALA B 1 164 ? 15.695 19.469 18.422 1 83.75 164 ALA B C 1
ATOM 2855 O O . ALA B 1 164 ? 15.078 20.047 17.516 1 83.75 164 ALA B O 1
ATOM 2856 N N . ARG B 1 165 ? 15.461 18.203 18.844 1 90.75 165 ARG B N 1
ATOM 2857 C CA . ARG B 1 165 ? 14.461 17.406 18.156 1 90.75 165 ARG B CA 1
ATOM 2858 C C . ARG B 1 165 ? 13.125 17.422 18.906 1 90.75 165 ARG B C 1
ATOM 2860 O O . ARG B 1 165 ? 13.094 17.312 20.125 1 90.75 165 ARG B O 1
ATOM 2867 N N . ILE B 1 166 ? 12.133 17.656 18.172 1 94.81 166 ILE B N 1
ATOM 2868 C CA . ILE B 1 166 ? 10.789 17.547 18.719 1 94.81 166 ILE B CA 1
ATOM 2869 C C . ILE B 1 166 ? 10.344 16.078 18.719 1 94.81 166 ILE B C 1
ATOM 2871 O O . ILE B 1 166 ? 10.453 15.398 17.688 1 94.81 166 ILE B O 1
ATOM 2875 N N . LYS B 1 167 ? 9.867 15.633 19.797 1 96.75 167 LYS B N 1
ATOM 2876 C CA . LYS B 1 167 ? 9.367 14.266 19.922 1 96.75 167 LYS B CA 1
ATOM 2877 C C . LYS B 1 167 ? 7.871 14.195 19.641 1 96.75 167 LYS B C 1
ATOM 2879 O O . LYS B 1 167 ? 7.395 13.227 19.047 1 96.75 167 LYS B O 1
ATOM 2884 N N . GLU B 1 168 ? 7.152 15.25 20.078 1 98.5 168 GLU B N 1
ATOM 2885 C CA . GLU B 1 168 ? 5.695 15.211 19.953 1 98.5 168 GLU B CA 1
ATOM 2886 C C . GLU B 1 168 ? 5.113 16.625 19.875 1 98.5 168 GLU B C 1
ATOM 2888 O O . GLU B 1 168 ? 5.57 17.531 20.562 1 98.5 168 GLU B O 1
ATOM 2893 N N . ILE B 1 169 ? 4.113 16.797 19.078 1 98.56 169 ILE B N 1
ATOM 2894 C CA . ILE B 1 169 ? 3.262 17.984 19.047 1 98.56 169 ILE B CA 1
ATOM 2895 C C . ILE B 1 169 ? 1.805 17.578 19.25 1 98.56 169 ILE B C 1
ATOM 2897 O O . ILE B 1 169 ? 1.344 16.578 18.688 1 98.56 169 ILE B O 1
ATOM 2901 N N . ARG B 1 170 ? 1.068 18.219 20.109 1 98.81 170 ARG B N 1
ATOM 2902 C CA . ARG B 1 170 ? -0.382 18.094 20.219 1 98.81 170 ARG B CA 1
ATOM 2903 C C . ARG B 1 170 ? -1.073 19.375 19.781 1 98.81 170 ARG B C 1
ATOM 2905 O O . ARG B 1 170 ? -0.808 20.453 20.344 1 98.81 170 ARG B O 1
ATOM 2912 N N . GLN B 1 171 ? -1.871 19.297 18.781 1 98.5 171 GLN B N 1
ATOM 2913 C CA . GLN B 1 171 ? -2.484 20.484 18.188 1 98.5 171 GLN B CA 1
ATOM 2914 C C . GLN B 1 171 ? -3.727 20.109 17.375 1 98.5 171 GLN B C 1
ATOM 2916 O O . GLN B 1 171 ? -3.719 19.141 16.625 1 98.5 171 GLN B O 1
ATOM 2921 N N . ASP B 1 172 ? -4.859 20.828 17.609 1 97.31 172 ASP B N 1
ATOM 2922 C CA . ASP B 1 172 ? -6.086 20.703 16.828 1 97.31 172 ASP B CA 1
ATOM 2923 C C . ASP B 1 172 ? -6.648 19.281 16.906 1 97.31 172 ASP B C 1
ATOM 2925 O O . ASP B 1 172 ? -7.125 18.75 15.898 1 97.31 172 ASP B O 1
ATOM 2929 N N . GLY B 1 173 ? -6.477 18.703 18.047 1 97.81 173 GLY B N 1
ATOM 2930 C CA . GLY B 1 173 ? -7.031 17.391 18.281 1 97.81 173 GLY B CA 1
ATOM 2931 C C . GLY B 1 173 ? -6.113 16.266 17.828 1 97.81 173 GLY B C 1
ATOM 2932 O O . GLY B 1 173 ? -6.422 15.086 18.031 1 97.81 173 GLY B O 1
ATOM 2933 N N . TRP B 1 174 ? -4.996 16.672 17.281 1 98.69 174 TRP B N 1
ATOM 2934 C CA . TRP B 1 174 ? -4.047 15.688 16.781 1 98.69 174 TRP B CA 1
ATOM 2935 C C . TRP B 1 174 ? -2.873 15.516 17.734 1 98.69 174 TRP B C 1
ATOM 2937 O O . TRP B 1 174 ? -2.398 16.5 18.312 1 98.69 174 TRP B O 1
ATOM 2947 N N . THR B 1 175 ? -2.457 14.32 17.859 1 98.88 175 THR B N 1
ATOM 2948 C CA . THR B 1 175 ? -1.15 14 18.422 1 98.88 175 THR B CA 1
ATOM 2949 C C . THR B 1 175 ? -0.169 13.594 17.328 1 98.88 175 THR B C 1
ATOM 2951 O O . THR B 1 175 ? -0.392 12.617 16.625 1 98.88 175 THR B O 1
ATOM 2954 N N . ILE B 1 176 ? 0.851 14.344 17.125 1 98.81 176 ILE B N 1
ATOM 2955 C CA . ILE B 1 176 ? 1.884 14.117 16.125 1 98.81 176 ILE B CA 1
ATOM 2956 C C . ILE B 1 176 ? 3.143 13.562 16.797 1 98.81 176 ILE B C 1
ATOM 2958 O O . ILE B 1 176 ? 3.83 14.281 17.516 1 98.81 176 ILE B O 1
ATOM 2962 N N . ASP B 1 177 ? 3.461 12.336 16.562 1 98.62 177 ASP B N 1
ATOM 2963 C CA . ASP B 1 177 ? 4.633 11.672 17.125 1 98.62 177 ASP B CA 1
ATOM 2964 C C . ASP B 1 177 ? 5.75 11.555 16.094 1 98.62 177 ASP B C 1
ATOM 2966 O O . ASP B 1 177 ? 5.562 10.93 15.047 1 98.62 177 ASP B O 1
ATOM 2970 N N . TYR B 1 178 ? 6.809 12.18 16.406 1 97.06 178 TYR B N 1
ATOM 2971 C CA . TYR B 1 178 ? 7.98 12.055 15.547 1 97.06 178 TYR B CA 1
ATOM 2972 C C . TYR B 1 178 ? 8.82 10.844 15.938 1 97.06 178 TYR B C 1
ATOM 2974 O O . TYR B 1 178 ? 9.672 10.93 16.828 1 97.06 178 TYR B O 1
ATOM 2982 N N . VAL B 1 179 ? 8.695 9.812 15.211 1 95.25 179 VAL B N 1
ATOM 2983 C CA . VAL B 1 179 ? 9.195 8.492 15.555 1 95.25 179 VAL B CA 1
ATOM 2984 C C . VAL B 1 179 ? 10.664 8.375 15.156 1 95.25 179 VAL B C 1
ATOM 2986 O O . VAL B 1 179 ? 11.453 7.715 15.844 1 95.25 179 VAL B O 1
ATOM 2989 N N . ALA B 1 180 ? 10.984 8.977 13.992 1 93 180 ALA B N 1
ATOM 2990 C CA . ALA B 1 180 ? 12.359 8.898 13.516 1 93 180 ALA B CA 1
ATOM 2991 C C . ALA B 1 180 ? 12.75 10.156 12.734 1 93 180 ALA B C 1
ATOM 2993 O O . ALA B 1 180 ? 11.906 10.75 12.062 1 93 180 ALA B O 1
ATOM 2994 N N . TYR B 1 181 ? 14 10.477 12.875 1 92.62 181 TYR B N 1
ATOM 2995 C CA . TYR B 1 181 ? 14.617 11.555 12.109 1 92.62 181 TYR B CA 1
ATOM 2996 C C . TYR B 1 181 ? 15.727 11.016 11.211 1 92.62 181 TYR B C 1
ATOM 2998 O O . TYR B 1 181 ? 16.328 9.984 11.508 1 92.62 181 TYR B O 1
ATOM 3006 N N . ALA B 1 182 ? 15.812 11.711 10.094 1 86.69 182 ALA B N 1
ATOM 3007 C CA . ALA B 1 182 ? 16.953 11.375 9.234 1 86.69 182 ALA B CA 1
ATOM 3008 C C . ALA B 1 182 ? 18.266 11.781 9.883 1 86.69 182 ALA B C 1
ATOM 3010 O O . ALA B 1 182 ? 18.297 12.656 10.742 1 86.69 182 ALA B O 1
ATOM 3011 N N . ASP B 1 183 ? 19.25 10.898 9.539 1 74.25 183 ASP B N 1
ATOM 3012 C CA . ASP B 1 183 ? 20.578 11.195 10.07 1 74.25 183 ASP B CA 1
ATOM 3013 C C . ASP B 1 183 ? 21.078 12.555 9.594 1 74.25 183 ASP B C 1
ATOM 3015 O O . ASP B 1 183 ? 20.609 13.07 8.578 1 74.25 183 ASP B O 1
ATOM 3019 N N . ALA B 1 184 ? 21.859 13.148 10.398 1 63.47 184 ALA B N 1
ATOM 3020 C CA . ALA B 1 184 ? 22.516 14.406 10.062 1 63.47 184 ALA B CA 1
ATOM 3021 C C . ALA B 1 184 ? 23.016 14.391 8.617 1 63.47 184 ALA B C 1
ATOM 3023 O O . ALA B 1 184 ? 23.328 13.328 8.078 1 63.47 184 ALA B O 1
ATOM 3024 N N . PRO B 1 185 ? 23.047 15.664 7.961 1 57.59 185 PRO B N 1
ATOM 3025 C CA . PRO B 1 185 ? 23.062 16.953 8.648 1 57.59 185 PRO B CA 1
ATOM 3026 C C . PRO B 1 185 ? 21.672 17.516 8.875 1 57.59 185 PRO B C 1
ATOM 3028 O O . PRO B 1 185 ? 21.484 18.422 9.703 1 57.59 185 PRO B O 1
ATOM 3031 N N . ALA B 1 186 ? 20.688 17.031 8.094 1 58.53 186 ALA B N 1
ATOM 3032 C CA . ALA B 1 186 ? 19.422 17.734 8.297 1 58.53 186 ALA B CA 1
ATOM 3033 C C . ALA B 1 186 ? 18.453 16.891 9.117 1 58.53 186 ALA B C 1
ATOM 3035 O O . ALA B 1 186 ? 18.297 15.688 8.867 1 58.53 186 ALA B O 1
ATOM 3036 N N . ALA B 1 187 ? 18.156 17.281 10.328 1 64.31 187 ALA B N 1
ATOM 3037 C CA . ALA B 1 187 ? 17.172 16.719 11.25 1 64.31 187 ALA B CA 1
ATOM 3038 C C . ALA B 1 187 ? 15.789 16.641 10.602 1 64.31 187 ALA B C 1
ATOM 3040 O O . ALA B 1 187 ? 14.797 17.109 11.172 1 64.31 187 ALA B O 1
ATOM 3041 N N . ALA B 1 188 ? 15.812 16.094 9.383 1 85.5 188 ALA B N 1
ATOM 3042 C CA . ALA B 1 188 ? 14.523 16.016 8.695 1 85.5 188 ALA B CA 1
ATOM 3043 C C . ALA B 1 188 ? 13.719 14.82 9.18 1 85.5 188 ALA B C 1
ATOM 3045 O O . ALA B 1 188 ? 14.289 13.781 9.516 1 85.5 188 ALA B O 1
ATOM 3046 N N . VAL B 1 189 ? 12.461 15.078 9.367 1 92.12 189 VAL B N 1
ATOM 3047 C CA . VAL B 1 189 ? 11.555 14.016 9.797 1 92.12 189 VAL B CA 1
ATOM 3048 C C . VAL B 1 189 ? 11.578 12.867 8.797 1 92.12 189 VAL B C 1
ATOM 3050 O O . VAL B 1 189 ? 11.555 13.102 7.582 1 92.12 189 VAL B O 1
ATOM 3053 N N . LYS B 1 190 ? 11.695 11.68 9.336 1 94.5 190 LYS B N 1
ATOM 3054 C CA . LYS B 1 190 ? 11.672 10.492 8.484 1 94.5 190 LYS B CA 1
ATOM 3055 C C . LYS B 1 190 ? 10.367 9.719 8.664 1 94.5 190 LYS B C 1
ATOM 3057 O O . LYS B 1 190 ? 9.758 9.281 7.68 1 94.5 190 LYS B O 1
ATOM 3062 N N . ARG B 1 191 ? 9.969 9.555 9.891 1 96 191 ARG B N 1
ATOM 3063 C CA . ARG B 1 191 ? 8.734 8.852 10.203 1 96 191 ARG B CA 1
ATOM 3064 C C . ARG B 1 191 ? 7.883 9.641 11.188 1 96 191 ARG B C 1
ATOM 3066 O O . ARG B 1 191 ? 8.375 10.086 12.227 1 96 191 ARG B O 1
ATOM 3073 N N . VAL B 1 192 ? 6.641 9.797 10.867 1 97.62 192 VAL B N 1
ATOM 3074 C CA . VAL B 1 192 ? 5.742 10.555 11.734 1 97.62 192 VAL B CA 1
ATOM 3075 C C . VAL B 1 192 ? 4.387 9.859 11.805 1 97.62 192 VAL B C 1
ATOM 3077 O O . VAL B 1 192 ? 3.869 9.391 10.781 1 97.62 192 VAL B O 1
ATOM 3080 N N . ASN B 1 193 ? 3.865 9.719 13.008 1 98.62 193 ASN B N 1
ATOM 3081 C CA . ASN B 1 193 ? 2.518 9.219 13.25 1 98.62 193 ASN B CA 1
ATOM 3082 C C . ASN B 1 193 ? 1.583 10.328 13.719 1 98.62 193 ASN B C 1
ATOM 3084 O O . ASN B 1 193 ? 1.931 11.094 14.617 1 98.62 193 ASN B O 1
ATOM 3088 N N . LEU B 1 194 ? 0.439 10.422 13.102 1 98.88 194 LEU B N 1
ATOM 3089 C CA . LEU B 1 194 ? -0.604 11.352 13.523 1 98.88 194 LEU B CA 1
ATOM 3090 C C . LEU B 1 194 ? -1.851 10.594 13.977 1 98.88 194 LEU B C 1
ATOM 3092 O O . LEU B 1 194 ? -2.348 9.719 13.258 1 98.88 194 LEU B O 1
ATOM 3096 N N . VAL B 1 195 ? -2.357 10.961 15.133 1 98.81 195 VAL B N 1
ATOM 3097 C CA . VAL B 1 195 ? -3.551 10.289 15.641 1 98.81 195 VAL B CA 1
ATOM 3098 C C . VAL B 1 195 ? -4.559 11.328 16.125 1 98.81 195 VAL B C 1
ATOM 3100 O O . VAL B 1 195 ? -4.191 12.273 16.828 1 98.81 195 VAL B O 1
ATOM 3103 N N . ARG B 1 196 ? -5.711 11.188 15.719 1 98.38 196 ARG B N 1
ATOM 3104 C CA . ARG B 1 196 ? -6.855 11.93 16.25 1 98.38 196 ARG B CA 1
ATOM 3105 C C . ARG B 1 196 ? -7.906 10.992 16.812 1 98.38 196 ARG B C 1
ATOM 3107 O O . ARG B 1 196 ? -8.195 9.945 16.219 1 98.38 196 ARG B O 1
ATOM 3114 N N . GLN B 1 197 ? -8.547 11.359 17.875 1 95.69 197 GLN B N 1
ATOM 3115 C CA . GLN B 1 197 ? -9.492 10.477 18.547 1 95.69 197 GLN B CA 1
ATOM 3116 C C . GLN B 1 197 ? -10.922 10.719 18.062 1 95.69 197 GLN B C 1
ATOM 3118 O O . GLN B 1 197 ? -11.727 9.797 18 1 95.69 197 GLN B O 1
ATOM 3123 N N . THR B 1 198 ? -11.172 12.07 17.688 1 91.25 198 THR B N 1
ATOM 3124 C CA . THR B 1 198 ? -12.547 12.383 17.328 1 91.25 198 THR B CA 1
ATOM 3125 C C . THR B 1 198 ? -12.586 13.297 16.094 1 91.25 198 THR B C 1
ATOM 3127 O O . THR B 1 198 ? -12.18 14.453 16.172 1 91.25 198 THR B O 1
ATOM 3130 N N . PRO B 1 199 ? -13.312 12.859 15.062 1 91.44 199 PRO B N 1
ATOM 3131 C CA . PRO B 1 199 ? -13.484 11.445 14.734 1 91.44 199 PRO B CA 1
ATOM 3132 C C . PRO B 1 199 ? -12.156 10.703 14.617 1 91.44 199 PRO B C 1
ATOM 3134 O O . PRO B 1 199 ? -11.125 11.305 14.312 1 91.44 199 PRO B O 1
ATOM 3137 N N . PRO B 1 200 ? -12.141 9.445 14.938 1 95.19 200 PRO B N 1
ATOM 3138 C CA . PRO B 1 200 ? -10.875 8.711 14.977 1 95.19 200 PRO B CA 1
ATOM 3139 C C . PRO B 1 200 ? -10.211 8.602 13.602 1 95.19 200 PRO B C 1
ATOM 3141 O O . PRO B 1 200 ? -10.883 8.32 12.609 1 95.19 200 PRO B O 1
ATOM 3144 N N . LEU B 1 201 ? -8.922 8.844 13.578 1 97.62 201 LEU B N 1
ATOM 3145 C CA . LEU B 1 201 ? -8.102 8.727 12.383 1 97.62 201 LEU B CA 1
ATOM 3146 C C . LEU B 1 201 ? -6.637 8.5 12.75 1 97.62 201 LEU B C 1
ATOM 3148 O O . LEU B 1 201 ? -6.066 9.258 13.539 1 97.62 201 LEU B O 1
ATOM 3152 N N . ASP B 1 202 ? -6.059 7.449 12.25 1 98.12 202 ASP B N 1
ATOM 3153 C CA . ASP B 1 202 ? -4.648 7.125 12.438 1 98.12 202 ASP B CA 1
ATOM 3154 C C . ASP B 1 202 ? -3.883 7.211 11.117 1 98.12 202 ASP B C 1
ATOM 3156 O O . ASP B 1 202 ? -4.242 6.547 10.141 1 98.12 202 ASP B O 1
ATOM 3160 N N . ILE B 1 203 ? -2.887 8.016 11.086 1 98.25 203 ILE B N 1
ATOM 3161 C CA . ILE B 1 203 ? -2.092 8.25 9.891 1 98.25 203 ILE B CA 1
ATOM 3162 C C . ILE B 1 203 ? -0.621 7.957 10.18 1 98.25 203 ILE B C 1
ATOM 3164 O O . ILE B 1 203 ? -0.073 8.445 11.172 1 98.25 203 ILE B O 1
ATOM 3168 N N . LYS B 1 204 ? 0.019 7.211 9.391 1 97.5 204 LYS B N 1
ATOM 3169 C CA . LYS B 1 204 ? 1.464 6.996 9.43 1 97.5 204 LYS B CA 1
ATOM 3170 C C . LYS B 1 204 ? 2.123 7.449 8.133 1 97.5 204 LYS B C 1
ATOM 3172 O O . LYS B 1 204 ? 1.661 7.102 7.039 1 97.5 204 LYS B O 1
ATOM 3177 N N . LEU B 1 205 ? 3.152 8.25 8.281 1 97.25 205 LEU B N 1
ATOM 3178 C CA . LEU B 1 205 ? 3.895 8.758 7.137 1 97.25 205 LEU B CA 1
ATOM 3179 C C . LEU B 1 205 ? 5.367 8.383 7.23 1 97.25 205 LEU B C 1
ATOM 3181 O O . LEU B 1 205 ? 5.965 8.461 8.305 1 97.25 205 LEU B O 1
ATOM 3185 N N . VAL B 1 206 ? 5.918 7.898 6.18 1 95.81 206 VAL B N 1
ATOM 3186 C CA . VAL B 1 206 ? 7.355 7.734 6.012 1 95.81 206 VAL B CA 1
ATOM 3187 C C . VAL B 1 206 ? 7.844 8.594 4.848 1 95.81 206 VAL B C 1
ATOM 3189 O O . VAL B 1 206 ? 7.422 8.398 3.703 1 95.81 206 VAL B O 1
ATOM 3192 N N . LEU B 1 207 ? 8.609 9.539 5.125 1 94.88 207 LEU B N 1
ATOM 3193 C CA . LEU B 1 207 ? 9.109 10.453 4.105 1 94.88 207 LEU B CA 1
ATOM 3194 C C . LEU B 1 207 ? 10.352 9.883 3.424 1 94.88 207 LEU B C 1
ATOM 3196 O O . LEU B 1 207 ? 11.25 9.359 4.094 1 94.88 207 LEU B O 1
ATOM 3200 N N . ASP B 1 208 ? 10.25 9.977 2.023 1 88.94 208 ASP B N 1
ATOM 3201 C CA . ASP B 1 208 ? 11.383 9.484 1.25 1 88.94 208 ASP B CA 1
ATOM 3202 C C . ASP B 1 208 ? 12.492 10.531 1.175 1 88.94 208 ASP B C 1
ATOM 3204 O O . ASP B 1 208 ? 12.219 11.734 1.229 1 88.94 208 ASP B O 1
ATOM 3208 N N . ARG B 1 209 ? 13.734 10.125 1.197 1 73.38 209 ARG B N 1
ATOM 3209 C CA . ARG B 1 209 ? 14.867 11.031 1.062 1 73.38 209 ARG B CA 1
ATOM 3210 C C . ARG B 1 209 ? 15.273 11.188 -0.4 1 73.38 209 ARG B C 1
ATOM 3212 O O . ARG B 1 209 ? 15.047 10.289 -1.212 1 73.38 209 ARG B O 1
#

Radius of gyration: 43.9 Å; Cα contacts (8 Å, |Δi|>4): 729; chains: 2; bounding box: 53×128×220 Å

Foldseek 3Di:
DDDPDPPDDDPPPPPVVVVVVVVVVVVVVVPPPVPPPPPPPPPPPCPLPQPWDKWKFKKKKWAAAPVRDIDIDIDIWIWTGGRQKIWIWGAHPVGHTAKIWIDHCQWIWMDGPPDDIDTDRDRQVVCCVPVVGGDDVQQCVCVQVVHGDPPWDKDWDADPVDRVHTQWIDDPQKIKGQPDADDDDDRGGAWIWIFGVVVTMIMITGTDD/DDPPPPDPDDDPPPPVVVVVVVVVVVVVVVPPPVVPPPPPPPPPPCPLPQPWDKWKFKKKKWAAAPVRDIDIDIDIWIWTGGRQKIWIWGAHPVGHTAKIWIDHCQWIWMDGPPDDIDTDRDRQVVCCVPVVGGDDVQQCVCVQVVHGDPPWDKDWDADPVDRVHTQWIDDPQKIKGQPDADDDDDRGGAKIWIFGVVVTMIMITGTDD

pLDDT: mean 81.26, std 22.81, range [33.0, 98.88]

InterPro domains:
  IPR004565 Outer membrane lipoprotein LolB [PF03550] (54-208)
  IPR004565 Outer membrane lipoprotein LolB [TIGR00548] (20-208)
  IPR004565 Outer membrane lipoprotein LolB [cd16326] (42-209)
  IPR029046 Lipoprotein localisation LolA/LolB/LppX [SSF89392] (31-208)

Nearest PDB structures (foldseek):
  8orn-assembly2_D  TM=8.601E-01  e=2.741E-10  Xanthomonas campestris pv. campestris str. B100
  8cm1-assembly1_A  TM=8.140E-01  e=2.221E-10  Vibrio cholerae
  1iwm-assembly1_A  TM=7.902E-01  e=7.771E-11  Escherichia coli
  3wjv-assembly1_A  TM=7.878E-01  e=1.913E-09  Escherichia coli DH1
  3wju-assembly1_A  TM=7.831E-01  e=1.816E-09  Escherichia coli DH1

Organism: Burkholderia thailandensis (strain ATCC 700388 / DSM 13276 / CCUG 48851 / CIP 106301 / E264) (NCBI:txid271848)

Secondary structure (DSSP, 8-state):
-----------GGGHHHHHHHHHHHHHTT----------------------EEEEEEEEEEEEE-TTS-EEEEEEEEEEEEETTEEEEEEE-TTS-EEEEEEEETTEEEEE-TTS--EEES-HHHHHHHHHSS---HHHHHHHTTT---TTS-EEEEE-SS-TTSEEEEEETTEEEEEEEE--TT---EEEEEEEETTTTEEEEEEE--/-----------GGGHHHHHHHHHHHHHTT----------------------EEEEEEEEEEEEE-TTS-EEEEEEEEEEEEETTEEEEEEE-TTS-EEEEEEEETTEEEEE-TTS--EEES-HHHHHHHHHSS---HHHHHHHTTT---TTS-EEEEEETTEEEEEEEEEETTEEEEEEEE--TT---EEEEEEEETTTTEEEEEEE--